Protein AF-A0A7C5EHW3-F1 (afdb_monomer)

Foldseek 3Di:
DDDDDDPDDPPPPPPDLPQQAEAEEEEEDAPDDDLPDLSNLLVLLLVVLQVVVVVVPDSYHYDYDYQHCPDVVCLLVSLLVCVVVPHAAYEYEPPDVVSVVSNLVSCLVSVHAYEYADDDLLLVLLLCLCCCCVQLNQQFEEEEDQPDPQRVVNVVSNCVNSPNSHQYYDYLDDQLVVVLVVSVVSVGQEYEYEDEPPPDLVSVLSNLVSDLHAYEYEYRHLDDLNRQHPFKHKYKDFFALLLAPLQVVSQVVCCVPSNHSRRSSQSSSVRSNLLVVLCVVPSDSVVSQVSQQPDWDQGSRGTKGWHDDPNHIYITGAIFMWMAHRSDTHTDFHDSRDPPPPVPPPPPDPDPDPDQLDDRDPDWLVLFDQDPQAAEEAEDADDVVQAGCQVLCVLLLQDPSSSPNSSNSLLRRSLNLLLQQLLLVQQVQHSSQHADAPGGFRYTYGNDDDPPDDDHNYAYEYEHEDDPPDQKDADLVVSYIYGYLPVLSVQPRSVLRDVVGDDPVCSCLSSVRDDDDPDDSVNSSSSSNSSNQSSLLSSLRSSLRVLVNLVDAQDCPDLLESSDPPNSNDRGSVRRHHDPVSVVSSCVRGNGRHDPPPPPD

Nearest PDB structures (foldseek):
  7ks0-assembly1_C  TM=5.568E-01  e=5.231E-09  Rattus norvegicus
  7x0p-assembly1_A  TM=4.016E-01  e=3.215E-06  Acetivibrio thermocellus
  3gbv-assembly1_B  TM=3.964E-01  e=8.338E-06  Bacteroides fragilis NCTC 9343
  4iil-assembly1_A  TM=3.762E-01  e=7.209E-05  Treponema pallidum subsp. pallidum str. Nichols
  6dsp-assembly2_B  TM=3.568E-01  e=2.057E-05  Clostridium saccharobutylicum DSM 13864

Sequence (601 aa):
MPLRILILGLWLTLPLLGQQQDFVIGIPVLSGKSAASRDEAFRRGAQMAAEDWNHVGGRTRVSLEVLSVDEMKRLSSAISAFKKSGGHALIAPAWDPKLLRKVTAAARRSKLPLLVEKDDSASLAATLRRILHERLRLDRTVVLDHGRRGPAKLAKPFRKLAGQACIDSFSLKGKAESIVERIRSKGADSVLALVDEKTPAEFLQEVVSLLKIPVFFVDLGGTTKTPALPRETYLFRPGTYETSSKGVAFQEAFAKKFGAGGPEAGTGYDALWLMVSGLAANSDRRALSDRMQTMRIEGVRGLLSCRAERGQLVFSPPWTLWTVRKGKATPLLPGIGGTGLTPPRFAKGARDTAEFGVPFGYDRSNAFELEKGTQWVVVGYGTPEESTIDEDLDVLGLSTRGASPLLDHLVKEELLARILAITSQKFLRNGDGTSIPGKSFRISFATHLPPKAKGGRMWRVVVAGDDPEAGGRAFPGSGLAKTFSTFLRRTIYEKDALDPKIEPDDLPYLLRSMEELAYDKLRMEQLQSLINGYAGGLALTTAHEVGHLAGLPHITSDPRGIMNVAEGGGLDHRLGRFAEESYQRLVQNLGLVPQSSKTSR

pLDDT: mean 82.71, std 16.32, range [25.73, 97.38]

Radius of gyration: 29.95 Å; Cα contacts (8 Å, |Δi|>4): 1118; chains: 1; bounding box: 72×93×86 Å

Mean predicted aligned error: 9.24 Å

Solvent-accessible surface area (backbone atoms only — not comparable to full-atom values): 32764 Å² total; per-residue (Å²): 136,86,86,81,84,80,80,78,78,81,77,77,79,70,75,78,82,65,78,71,44,76,44,33,38,35,36,64,37,71,63,90,61,57,90,86,27,65,60,48,22,19,51,52,19,25,49,50,36,34,51,56,51,45,68,74,63,57,64,46,45,58,49,79,44,78,40,67,38,87,50,81,87,47,45,53,57,50,56,44,50,43,44,73,76,59,42,59,34,35,40,40,71,53,91,45,65,71,59,37,55,52,50,55,54,32,32,51,75,62,70,37,55,36,40,30,55,48,89,50,58,67,59,48,26,53,37,48,32,47,43,39,41,71,69,63,63,36,56,27,24,32,37,36,28,71,83,40,80,67,46,50,64,40,50,53,54,27,45,65,66,35,45,74,25,42,70,49,74,44,62,76,73,78,59,51,66,63,54,50,53,54,44,56,77,67,62,46,56,27,36,41,36,47,43,48,82,84,54,61,60,67,58,51,36,50,41,54,67,75,47,67,48,32,45,33,37,36,60,74,62,89,64,66,75,62,62,72,40,91,44,53,36,33,35,38,36,65,34,41,36,87,44,19,86,53,7,51,60,48,51,54,55,44,34,75,75,74,39,87,42,70,74,40,13,51,50,21,20,37,49,43,48,53,51,50,55,28,42,78,76,33,78,53,69,74,57,22,56,60,48,35,45,72,42,73,47,81,37,36,29,19,44,33,45,35,39,83,53,100,83,30,40,35,30,43,54,7,43,18,41,24,40,32,47,85,49,45,74,46,75,66,44,62,52,57,47,66,99,71,77,60,71,81,77,67,63,95,77,74,76,88,64,89,47,93,86,44,75,76,66,96,61,48,46,80,57,27,56,73,55,89,90,30,44,36,35,33,45,43,72,32,50,84,93,55,34,41,43,63,66,52,32,40,70,33,14,57,31,47,86,50,49,26,23,56,46,37,48,49,45,51,44,54,33,49,22,43,23,46,20,54,28,28,40,61,47,44,24,39,66,61,36,48,78,37,64,65,61,5,43,25,57,25,47,20,63,67,79,62,100,77,77,72,91,69,64,65,30,42,36,28,42,15,12,77,44,100,87,41,52,52,50,54,38,59,93,76,31,38,26,38,26,21,47,36,42,52,34,74,75,68,43,53,90,65,34,43,81,76,52,49,50,71,86,52,40,57,72,79,62,69,69,62,88,88,66,98,60,66,61,67,62,54,44,51,55,51,50,48,47,52,51,52,18,32,53,52,11,47,42,42,43,31,28,50,36,39,55,55,71,45,70,81,40,74,89,37,80,54,14,49,41,13,80,90,61,46,84,81,57,54,63,88,67,46,33,66,36,73,72,55,44,55,48,42,44,72,66,55,27,57,32,67,58,79,72,79,76,83,122

Secondary structure (DSSP, 8-state):
-----------------PPPEEEEEEEEE-TTS-TTSHHHHHHHHHHHHHHHHHHTT-SEEEEEEEEE-SSTTSHHHHHHHHHHTT--EEEE-SS-HHHHHHHHHHHHHHT--EEEE---HHHHHHHHHIIIIIIS---SEEEEE-SSHHHHHHHHHHHHHHGGGEEEEEES-S-HHHHHHHHHHTT-SEEEEEE-TTS-HHHHHHHHHH--S-EEEEESSS-------SS-EEEEEE--GGGSHHHHHHHHHHHHHHS--HHHHHHHHHHHHHHHHHHHH--SHHHHHHHHHH-EEEETTEEEEEEEETTEEEEEPPEEEEEEETTEEEEEE----STT-------TT------TTSPP-S--GGG-PPPTTSEEEEEEEPPGGG--THHHHHHTT---TTSSHHHHHHHHHHHHHHHHHHHHHHTT--TTS---TTTSBSEEEESS--TT--S--EEEEEEES--TT-SEEEETTTTEEEEEHHHHIIIIIGGG--SSPP-GGGHHHHHT--TT----HHHHHHHHHHHHHHHHHHHHHHHHHHHHHTT-----S-TTBTT-SSS-TT--TTT-B--HHHHHHHHHHH-BPPP------

Structure (mmCIF, N/CA/C/O backbone):
data_AF-A0A7C5EHW3-F1
#
_entry.id   AF-A0A7C5EHW3-F1
#
loop_
_atom_site.group_PDB
_atom_site.id
_atom_site.type_symbol
_atom_site.label_atom_id
_atom_site.label_alt_id
_atom_site.label_comp_id
_atom_site.label_asym_id
_atom_site.label_entity_id
_atom_site.label_seq_id
_atom_site.pdbx_PDB_ins_code
_atom_site.Cartn_x
_atom_site.Cartn_y
_atom_site.Cartn_z
_atom_site.occupancy
_atom_site.B_iso_or_equiv
_atom_site.auth_seq_id
_atom_site.auth_comp_id
_atom_site.auth_asym_id
_atom_site.auth_atom_id
_atom_site.pdbx_PDB_model_num
ATOM 1 N N . MET A 1 1 ? 39.782 -66.111 4.855 1.00 40.38 1 MET A N 1
ATOM 2 C CA . MET A 1 1 ? 38.610 -65.661 4.070 1.00 40.38 1 MET A CA 1
ATOM 3 C C . MET A 1 1 ? 38.895 -64.255 3.563 1.00 40.38 1 MET A C 1
ATOM 5 O O . MET A 1 1 ? 39.170 -63.406 4.403 1.00 40.38 1 MET A O 1
ATOM 9 N N . PRO A 1 2 ? 38.958 -64.017 2.241 1.00 45.88 2 PRO A N 1
ATOM 10 C CA . PRO A 1 2 ? 39.502 -62.776 1.706 1.00 45.88 2 PRO A CA 1
ATOM 11 C C . PRO A 1 2 ? 38.434 -61.691 1.519 1.00 45.88 2 PRO A C 1
ATOM 13 O O . PRO A 1 2 ? 37.301 -61.950 1.113 1.00 45.88 2 PRO A O 1
ATOM 16 N N . LEU A 1 3 ? 38.863 -60.468 1.817 1.00 36.47 3 LEU A N 1
ATOM 17 C CA . LEU A 1 3 ? 38.165 -59.195 1.695 1.00 36.47 3 LEU A CA 1
ATOM 18 C C . LEU A 1 3 ? 37.971 -58.853 0.201 1.00 36.47 3 LEU A C 1
ATOM 20 O O . LEU A 1 3 ? 38.949 -58.681 -0.526 1.00 36.47 3 LEU A O 1
ATOM 24 N N . ARG A 1 4 ? 36.724 -58.766 -0.280 1.00 42.84 4 ARG A N 1
ATOM 25 C CA . ARG A 1 4 ? 36.412 -58.262 -1.630 1.00 42.84 4 ARG A CA 1
ATOM 26 C C . ARG A 1 4 ? 36.308 -56.736 -1.589 1.00 42.84 4 ARG A C 1
ATOM 28 O O . ARG A 1 4 ? 35.337 -56.196 -1.072 1.00 42.84 4 ARG A O 1
ATOM 35 N N . ILE A 1 5 ? 37.309 -56.060 -2.148 1.00 43.25 5 ILE A N 1
ATOM 36 C CA . ILE A 1 5 ? 37.289 -54.622 -2.437 1.00 43.25 5 ILE A CA 1
ATOM 37 C C . ILE A 1 5 ? 36.387 -54.409 -3.659 1.00 43.25 5 ILE A C 1
ATOM 39 O O . ILE A 1 5 ? 36.708 -54.851 -4.762 1.00 43.25 5 ILE A O 1
ATOM 43 N N . LEU A 1 6 ? 35.237 -53.765 -3.454 1.00 41.59 6 LEU A N 1
ATOM 44 C CA . LEU A 1 6 ? 34.338 -53.333 -4.520 1.00 41.59 6 LEU A CA 1
ATOM 45 C C . LEU A 1 6 ? 34.858 -51.992 -5.062 1.00 41.59 6 LEU A C 1
ATOM 47 O O . LEU A 1 6 ? 34.691 -50.951 -4.431 1.00 41.59 6 LEU A O 1
ATOM 51 N N . ILE A 1 7 ? 35.522 -52.018 -6.218 1.00 43.12 7 ILE A N 1
ATOM 52 C CA . ILE A 1 7 ? 35.875 -50.811 -6.974 1.00 43.12 7 ILE A CA 1
ATOM 53 C C . ILE A 1 7 ? 34.578 -50.287 -7.602 1.00 43.12 7 ILE A C 1
ATOM 55 O O . ILE A 1 7 ? 34.141 -50.770 -8.646 1.00 43.12 7 ILE A O 1
ATOM 59 N N . LEU A 1 8 ? 33.925 -49.328 -6.940 1.00 41.06 8 LEU A N 1
ATOM 60 C CA . LEU A 1 8 ? 32.862 -48.534 -7.554 1.00 41.06 8 LEU A CA 1
ATOM 61 C C . LEU A 1 8 ? 33.504 -47.631 -8.612 1.00 41.06 8 LEU A C 1
ATOM 63 O O . LEU A 1 8 ? 34.237 -46.696 -8.293 1.00 41.06 8 LEU A O 1
ATOM 67 N N . GLY A 1 9 ? 33.240 -47.950 -9.878 1.00 40.34 9 GLY A N 1
ATOM 68 C CA . GLY A 1 9 ? 33.631 -47.141 -11.022 1.00 40.34 9 GLY A CA 1
ATOM 69 C C . GLY A 1 9 ? 33.023 -45.746 -10.926 1.00 40.34 9 GLY A C 1
ATOM 70 O O . GLY A 1 9 ? 31.814 -45.568 -11.070 1.00 40.34 9 GLY A O 1
ATOM 71 N N . LEU A 1 10 ? 33.889 -44.763 -10.702 1.00 39.38 10 LEU A N 1
ATOM 72 C CA . LEU A 1 10 ? 33.601 -43.345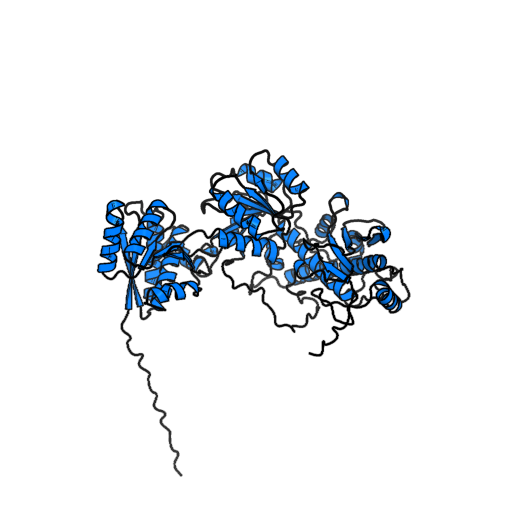 -10.833 1.00 39.38 10 LEU A CA 1
ATOM 73 C C . LEU A 1 10 ? 33.312 -43.059 -12.319 1.00 39.38 10 LEU A C 1
ATOM 75 O O . LEU A 1 10 ? 34.218 -42.780 -13.103 1.00 39.38 10 LEU A O 1
ATOM 79 N N . TRP A 1 11 ? 32.051 -43.180 -12.735 1.00 42.41 11 TRP A N 1
ATOM 80 C CA . TRP A 1 11 ? 31.590 -42.640 -14.012 1.00 42.41 11 TRP A CA 1
ATOM 81 C C . TRP A 1 11 ? 31.635 -41.114 -13.917 1.00 42.41 11 TRP A C 1
ATOM 83 O O . TRP A 1 11 ? 30.691 -40.465 -13.474 1.00 42.41 11 TRP A O 1
ATOM 93 N N . LEU A 1 12 ? 32.769 -40.543 -14.322 1.00 41.84 12 LEU A N 1
ATOM 94 C CA . LEU A 1 12 ? 32.877 -39.154 -14.745 1.00 41.84 12 LEU A CA 1
ATOM 95 C C . LEU A 1 12 ? 31.866 -38.935 -15.876 1.00 41.84 12 LEU A C 1
ATOM 97 O O . LEU A 1 12 ? 32.121 -39.263 -17.034 1.00 41.84 12 LEU A O 1
ATOM 101 N N . THR A 1 13 ? 30.700 -38.385 -15.546 1.00 43.59 13 THR A N 1
ATOM 102 C CA . THR A 1 13 ? 29.798 -37.794 -16.531 1.00 43.59 13 THR A CA 1
ATOM 103 C C . THR A 1 13 ? 30.497 -36.571 -17.116 1.00 43.59 13 THR A C 1
ATOM 105 O O . THR A 1 13 ? 30.343 -35.457 -16.616 1.00 43.59 13 THR A O 1
ATOM 108 N N . LEU A 1 14 ? 31.307 -36.780 -18.156 1.00 44.97 14 LEU A N 1
ATOM 109 C CA . LEU A 1 14 ? 31.733 -35.716 -19.056 1.00 44.97 14 LEU A CA 1
ATOM 110 C C . LEU A 1 14 ? 30.459 -34.995 -19.516 1.00 44.97 14 LEU A C 1
ATOM 112 O O . LEU A 1 14 ? 29.592 -35.643 -20.113 1.00 44.97 14 LEU A O 1
ATOM 116 N N . PRO A 1 15 ? 30.281 -33.693 -19.227 1.00 51.31 15 PRO A N 1
ATOM 117 C CA . PRO A 1 15 ? 29.163 -32.965 -19.790 1.00 51.31 15 PRO A CA 1
ATOM 118 C C . PRO A 1 15 ? 29.335 -33.016 -21.306 1.00 51.31 15 PRO A C 1
ATOM 120 O O . PRO A 1 15 ? 30.292 -32.460 -21.842 1.00 51.31 15 PRO A O 1
ATOM 123 N N . LEU A 1 16 ? 28.424 -33.715 -21.990 1.00 50.59 16 LEU A N 1
ATOM 124 C CA . LEU A 1 16 ? 28.245 -33.615 -23.436 1.00 50.59 16 LEU A CA 1
ATOM 125 C C . LEU A 1 16 ? 28.343 -32.131 -23.803 1.00 50.59 16 LEU A C 1
ATOM 127 O O . LEU A 1 16 ? 27.526 -31.326 -23.340 1.00 50.59 16 LEU A O 1
ATOM 131 N N . LEU A 1 17 ? 29.384 -31.788 -24.567 1.00 55.88 17 LEU A N 1
ATOM 132 C CA . LEU A 1 17 ? 29.628 -30.477 -25.162 1.00 55.88 17 LEU A CA 1
ATOM 133 C C . LEU A 1 17 ? 28.443 -30.157 -26.078 1.00 55.88 17 LEU A C 1
ATOM 135 O O . LEU A 1 17 ? 28.466 -30.421 -27.277 1.00 55.88 17 LEU A O 1
ATOM 139 N N . GLY A 1 18 ? 27.351 -29.675 -25.487 1.00 60.78 18 GLY A N 1
ATOM 140 C CA . GLY A 1 18 ? 26.189 -29.211 -26.227 1.00 60.78 18 GLY A CA 1
ATOM 141 C C . GLY A 1 18 ? 26.624 -28.078 -27.148 1.00 60.78 18 GLY A C 1
ATOM 142 O O . GLY A 1 18 ? 27.393 -27.215 -26.725 1.00 60.78 18 GLY A O 1
ATOM 143 N N . GLN A 1 19 ? 26.152 -28.100 -28.398 1.00 73.00 19 GLN A N 1
ATOM 144 C CA . GLN A 1 19 ? 26.387 -27.018 -29.352 1.00 73.00 19 GLN A CA 1
ATOM 145 C C . GLN A 1 19 ? 26.071 -25.675 -28.693 1.00 73.00 19 GLN A C 1
ATOM 147 O O . GLN A 1 19 ? 24.970 -25.470 -28.175 1.00 73.00 19 GLN A O 1
ATOM 152 N N . GLN A 1 20 ? 27.059 -24.786 -28.705 1.00 79.75 20 GLN A N 1
ATOM 153 C CA . GLN A 1 20 ? 26.898 -23.421 -28.241 1.00 79.75 20 GLN A CA 1
ATOM 154 C C . GLN A 1 20 ? 25.863 -22.728 -29.138 1.00 79.75 20 GLN A C 1
ATOM 156 O O . GLN A 1 20 ? 26.007 -22.727 -30.360 1.00 79.75 20 GLN A O 1
ATOM 161 N N . GLN A 1 21 ? 24.793 -22.197 -28.547 1.00 84.25 21 GLN A N 1
ATOM 162 C CA . GLN A 1 21 ? 23.769 -21.453 -29.281 1.00 84.25 21 GLN A CA 1
ATOM 163 C C . GLN A 1 21 ? 24.084 -19.959 -29.228 1.00 84.25 21 GLN A C 1
ATOM 165 O O . GLN A 1 21 ? 24.133 -19.371 -28.151 1.00 84.25 21 GLN A O 1
ATOM 170 N N . ASP A 1 22 ? 24.264 -19.329 -30.383 1.00 92.56 22 ASP A N 1
ATOM 171 C CA . ASP A 1 22 ? 24.565 -17.900 -30.455 1.00 92.56 22 ASP A CA 1
ATOM 172 C C . ASP A 1 22 ? 23.295 -17.117 -30.822 1.00 92.56 22 ASP A C 1
ATOM 174 O O . ASP A 1 22 ? 22.709 -17.309 -31.888 1.00 92.56 22 ASP A O 1
ATOM 178 N N . PHE A 1 23 ? 22.860 -16.221 -29.935 1.00 93.94 23 PHE A N 1
ATOM 179 C CA . PHE A 1 23 ? 21.716 -15.339 -30.148 1.00 93.94 23 PHE A CA 1
ATOM 180 C C . PHE A 1 23 ? 22.167 -13.949 -30.594 1.00 93.94 23 PHE A C 1
ATOM 182 O O . PHE A 1 23 ? 22.956 -13.291 -29.919 1.00 93.94 23 PHE A O 1
ATOM 189 N N . VAL A 1 24 ? 21.588 -13.467 -31.694 1.00 96.19 24 VAL A N 1
ATOM 190 C CA . VAL A 1 24 ? 21.787 -12.099 -32.195 1.00 96.19 24 VAL A CA 1
ATOM 191 C C . VAL A 1 24 ? 20.533 -11.275 -31.911 1.00 96.19 24 VAL A C 1
ATOM 193 O O . VAL A 1 24 ? 19.452 -11.592 -32.422 1.00 96.19 24 VAL A O 1
ATOM 196 N N . ILE A 1 25 ? 20.660 -10.226 -31.095 1.00 96.81 25 ILE A N 1
ATOM 197 C CA . ILE A 1 25 ? 19.546 -9.362 -30.679 1.00 96.81 25 ILE A CA 1
ATOM 198 C C . ILE A 1 25 ? 19.678 -7.981 -31.320 1.00 96.81 25 ILE A C 1
ATOM 200 O O . ILE A 1 25 ? 20.694 -7.303 -31.174 1.00 96.81 25 ILE A O 1
ATOM 204 N N . GLY A 1 26 ? 18.630 -7.553 -32.021 1.00 95.88 26 GLY A N 1
ATOM 205 C CA . GLY A 1 26 ? 18.601 -6.274 -32.721 1.00 95.88 26 GLY A CA 1
ATOM 206 C C . GLY A 1 26 ? 18.054 -5.149 -31.844 1.00 95.88 26 GLY A C 1
ATOM 207 O O . GLY A 1 26 ? 17.039 -5.319 -31.163 1.00 95.88 26 GLY A O 1
ATOM 208 N N . ILE A 1 27 ? 18.693 -3.982 -31.904 1.00 94.94 27 ILE A N 1
ATOM 209 C CA . ILE A 1 27 ? 18.303 -2.777 -31.164 1.00 94.94 27 ILE A CA 1
ATOM 210 C C . ILE A 1 27 ? 18.015 -1.650 -32.168 1.00 94.94 27 ILE A C 1
ATOM 212 O O . ILE A 1 27 ? 18.956 -1.039 -32.680 1.00 94.94 27 ILE A O 1
ATOM 216 N N . PRO A 1 28 ? 16.740 -1.356 -32.487 1.00 90.88 28 PRO A N 1
ATOM 217 C CA . PRO A 1 28 ? 16.386 -0.246 -33.353 1.00 90.88 28 PRO A CA 1
ATOM 218 C C . PRO A 1 28 ? 16.416 1.062 -32.561 1.00 90.88 28 PRO A C 1
ATOM 220 O O . PRO A 1 28 ? 15.545 1.319 -31.730 1.00 90.88 28 PRO A O 1
ATOM 223 N N . VAL A 1 29 ? 17.413 1.895 -32.846 1.00 84.50 29 VAL A N 1
ATOM 224 C CA . VAL A 1 29 ? 17.619 3.210 -32.222 1.00 84.50 29 VAL A CA 1
ATOM 225 C C . VAL A 1 29 ? 17.895 4.264 -33.285 1.00 84.50 29 VAL A C 1
ATOM 227 O O . VAL A 1 29 ? 18.383 3.963 -34.375 1.00 84.50 29 VAL A O 1
ATOM 230 N N . LEU A 1 30 ? 17.576 5.521 -32.979 1.00 78.88 30 LEU A N 1
ATOM 231 C CA . LEU A 1 30 ? 17.945 6.641 -33.838 1.00 78.88 30 LEU A CA 1
ATOM 232 C C . LEU A 1 30 ? 19.441 6.911 -33.627 1.00 78.88 30 LEU A C 1
ATOM 234 O O . LEU A 1 30 ? 19.833 7.517 -32.631 1.00 78.88 30 LEU A O 1
ATOM 238 N N . SER A 1 31 ? 20.284 6.419 -34.532 1.00 63.06 31 SER A N 1
ATOM 239 C CA . SER A 1 31 ? 21.711 6.748 -34.554 1.00 63.06 31 SER A CA 1
ATOM 240 C C . SER A 1 31 ? 21.922 8.261 -34.658 1.00 63.06 31 SER A C 1
ATOM 242 O O . SER A 1 31 ? 21.105 8.989 -35.216 1.00 63.06 31 SER A O 1
ATOM 244 N N . GLY A 1 32 ? 23.021 8.753 -34.080 1.00 57.78 32 GLY A N 1
ATOM 245 C CA . GLY A 1 32 ? 23.464 10.140 -34.263 1.00 57.78 32 GLY A CA 1
ATOM 246 C C . GLY A 1 32 ? 23.022 11.147 -33.198 1.00 57.78 32 GLY A C 1
ATOM 247 O O . GLY A 1 32 ? 23.317 12.332 -33.330 1.00 57.78 32 GLY A O 1
ATOM 248 N N . LYS A 1 33 ? 22.368 10.724 -32.113 1.00 60.84 33 LYS A N 1
ATOM 249 C CA . LYS A 1 33 ? 22.192 11.590 -30.937 1.00 60.84 33 LYS A CA 1
ATOM 250 C C . LYS A 1 33 ? 23.400 11.421 -30.018 1.00 60.84 33 LYS A C 1
ATOM 252 O O . LYS A 1 33 ? 23.879 10.307 -29.857 1.00 60.84 33 LYS A O 1
ATOM 257 N N . SER A 1 34 ? 23.889 12.534 -29.465 1.00 75.25 34 SER A N 1
ATOM 258 C CA . SER A 1 34 ? 25.011 12.652 -28.511 1.00 75.25 34 SER A CA 1
ATOM 259 C C . SER A 1 34 ? 25.243 11.414 -27.623 1.00 75.25 34 SER A C 1
ATOM 261 O O . SER A 1 34 ? 24.294 10.726 -27.250 1.00 75.25 34 SER A O 1
ATOM 263 N N . ALA A 1 35 ? 26.487 11.186 -27.183 1.00 74.44 35 ALA A N 1
ATOM 264 C CA . ALA A 1 35 ? 26.832 10.141 -26.209 1.00 74.44 35 ALA A CA 1
ATOM 265 C C . ALA A 1 35 ? 25.982 10.181 -24.917 1.00 74.44 35 ALA A C 1
ATOM 267 O O . ALA A 1 35 ? 25.883 9.176 -24.222 1.00 74.44 35 ALA A O 1
ATOM 268 N N . ALA A 1 36 ? 25.351 11.323 -24.622 1.00 78.75 36 ALA A N 1
ATOM 269 C CA . ALA A 1 36 ? 24.414 11.521 -23.516 1.00 78.75 36 ALA A CA 1
ATOM 270 C C . ALA A 1 36 ? 22.933 11.245 -23.874 1.00 78.75 36 ALA A C 1
ATOM 272 O O . ALA A 1 36 ? 22.032 11.611 -23.122 1.00 78.75 36 ALA A O 1
ATOM 273 N N . SER A 1 37 ? 22.638 10.674 -25.045 1.00 88.31 37 SER A N 1
ATOM 274 C CA . SER A 1 37 ? 21.263 10.429 -25.484 1.00 88.31 37 SER A CA 1
ATOM 275 C C . SER A 1 37 ? 20.641 9.204 -24.809 1.00 88.31 37 SER A C 1
ATOM 277 O O . SER A 1 37 ? 21.313 8.222 -24.502 1.00 88.31 37 SER A O 1
ATOM 279 N N . ARG A 1 38 ? 19.315 9.244 -24.635 1.00 89.81 38 ARG A N 1
ATOM 280 C CA . ARG A 1 38 ? 18.502 8.144 -24.082 1.00 89.81 38 ARG A CA 1
ATOM 281 C C . ARG A 1 38 ? 18.684 6.828 -24.849 1.00 89.81 38 ARG A C 1
ATOM 283 O O . ARG A 1 38 ? 18.780 5.765 -24.246 1.00 89.81 38 ARG A O 1
ATOM 290 N N . ASP A 1 39 ? 18.768 6.918 -26.177 1.00 90.12 39 ASP A N 1
ATOM 291 C CA . ASP A 1 39 ? 18.971 5.772 -27.071 1.00 90.12 39 ASP A CA 1
ATOM 292 C C . ASP A 1 39 ? 20.348 5.122 -26.855 1.00 90.12 39 ASP A C 1
ATOM 294 O O . ASP A 1 39 ? 20.464 3.896 -26.819 1.00 90.12 39 ASP A O 1
ATOM 298 N N . GLU A 1 40 ? 21.384 5.935 -26.645 1.00 91.88 40 GLU A N 1
ATOM 299 C CA . GLU A 1 40 ? 22.735 5.448 -26.365 1.00 91.88 40 GLU A CA 1
ATOM 300 C C . GLU A 1 40 ? 22.840 4.824 -24.965 1.00 91.88 40 GLU A C 1
ATOM 302 O O . GLU A 1 40 ? 23.446 3.762 -24.813 1.00 91.88 40 GLU A O 1
ATOM 307 N N . ALA A 1 41 ? 22.194 5.416 -23.955 1.00 93.12 41 ALA A N 1
ATOM 308 C CA . ALA A 1 41 ? 22.106 4.836 -22.615 1.00 93.12 41 ALA A CA 1
ATOM 309 C C . ALA A 1 41 ? 21.427 3.455 -22.632 1.00 93.12 41 ALA A C 1
ATOM 311 O O . ALA A 1 41 ? 21.973 2.495 -22.088 1.00 93.12 41 ALA A O 1
ATOM 312 N N . PHE A 1 42 ? 20.296 3.323 -23.335 1.00 94.38 42 PHE A N 1
ATOM 313 C CA . PHE A 1 42 ? 19.613 2.042 -23.549 1.00 94.38 42 PHE A CA 1
ATOM 314 C C . PHE A 1 42 ? 20.523 1.001 -24.195 1.00 94.38 42 PHE A C 1
ATOM 316 O O . PHE A 1 42 ? 20.647 -0.122 -23.707 1.00 94.38 42 PHE A O 1
ATOM 323 N N . ARG A 1 43 ? 21.185 1.378 -25.296 1.00 95.12 43 ARG A N 1
ATOM 324 C CA . ARG A 1 43 ? 22.084 0.492 -26.038 1.00 95.12 43 ARG A CA 1
ATOM 325 C C . ARG A 1 43 ? 23.226 -0.007 -25.155 1.00 95.12 43 ARG A C 1
ATOM 327 O O . ARG A 1 43 ? 23.524 -1.197 -25.168 1.00 95.12 43 ARG A O 1
ATOM 334 N N . ARG A 1 44 ? 23.850 0.883 -24.379 1.00 95.94 44 ARG A N 1
ATOM 335 C CA . ARG A 1 44 ? 24.931 0.533 -23.444 1.00 95.94 44 ARG A CA 1
ATOM 336 C C . ARG A 1 44 ? 24.441 -0.351 -22.301 1.00 95.94 44 ARG A C 1
ATOM 338 O O . ARG A 1 44 ? 25.153 -1.262 -21.897 1.00 95.94 44 ARG A O 1
ATOM 345 N N . GLY A 1 45 ? 23.223 -0.120 -21.815 1.00 96.75 45 GLY A N 1
ATOM 346 C CA . GLY A 1 45 ? 22.591 -0.970 -20.808 1.00 96.75 45 GLY A CA 1
ATOM 347 C C . GLY A 1 45 ? 22.401 -2.400 -21.306 1.00 96.75 45 GLY A C 1
ATOM 348 O O . GLY A 1 45 ? 22.802 -3.353 -20.643 1.00 96.75 45 GLY A O 1
ATOM 349 N N . ALA A 1 46 ? 21.881 -2.545 -22.529 1.00 97.25 46 ALA A N 1
ATOM 350 C CA . ALA A 1 46 ? 21.796 -3.839 -23.197 1.00 97.25 46 ALA A CA 1
ATOM 351 C C . ALA A 1 46 ? 23.191 -4.451 -23.418 1.00 97.25 46 ALA A C 1
ATOM 353 O O . ALA A 1 46 ? 23.390 -5.631 -23.158 1.00 97.25 46 ALA A O 1
ATOM 354 N N . GLN A 1 47 ? 24.181 -3.661 -23.844 1.00 97.06 47 GLN A N 1
ATOM 355 C CA . GLN A 1 47 ? 25.556 -4.142 -24.016 1.00 97.06 47 GLN A CA 1
ATOM 356 C C . GLN A 1 47 ? 26.118 -4.750 -22.728 1.00 97.06 47 GLN A C 1
ATOM 358 O O . GLN A 1 47 ? 26.679 -5.840 -22.774 1.00 97.06 47 GLN A O 1
ATOM 363 N N . MET A 1 48 ? 25.915 -4.090 -21.591 1.00 97.00 48 MET A N 1
ATOM 364 C CA . MET A 1 48 ? 26.356 -4.601 -20.297 1.00 97.00 48 MET A CA 1
ATOM 365 C C . MET A 1 48 ? 25.645 -5.909 -19.916 1.00 97.00 48 MET A C 1
ATOM 367 O O . MET A 1 48 ? 26.303 -6.853 -19.500 1.00 97.00 48 MET A O 1
ATOM 371 N N . ALA A 1 49 ? 24.332 -6.026 -20.156 1.00 96.62 49 ALA A N 1
ATOM 372 C CA . ALA A 1 49 ? 23.614 -7.290 -19.949 1.00 96.62 49 ALA A CA 1
ATOM 373 C C . ALA A 1 49 ? 24.145 -8.433 -20.834 1.00 96.62 49 ALA A C 1
ATOM 375 O O . ALA A 1 49 ? 24.191 -9.579 -20.390 1.00 96.62 49 ALA A O 1
ATOM 376 N N . ALA A 1 50 ? 24.554 -8.145 -22.077 1.00 96.56 50 ALA A N 1
ATOM 377 C CA . ALA A 1 50 ? 25.138 -9.148 -22.971 1.00 96.56 50 ALA A CA 1
ATOM 378 C C . ALA A 1 50 ? 26.502 -9.627 -22.454 1.00 96.56 50 ALA A C 1
ATOM 380 O O . ALA A 1 50 ? 26.796 -10.820 -22.485 1.00 96.56 50 ALA A O 1
ATOM 381 N N . GLU A 1 51 ? 27.331 -8.696 -21.982 1.00 95.56 51 GLU A N 1
ATOM 382 C CA . GLU A 1 51 ? 28.640 -8.986 -21.396 1.00 95.56 51 GLU A CA 1
ATOM 383 C C . GLU A 1 51 ? 28.506 -9.820 -20.118 1.00 95.56 51 GLU A C 1
ATOM 385 O O . GLU A 1 51 ? 29.159 -10.857 -20.019 1.00 95.56 51 GLU A O 1
ATOM 390 N N . ASP A 1 52 ? 27.613 -9.434 -19.201 1.00 94.81 52 ASP A N 1
ATOM 391 C CA . ASP A 1 52 ? 27.328 -10.182 -17.970 1.00 94.81 52 ASP A CA 1
ATOM 392 C C . ASP A 1 52 ? 26.845 -11.603 -18.288 1.00 94.81 52 ASP A C 1
ATOM 394 O O . ASP A 1 52 ? 27.348 -12.580 -17.732 1.00 94.81 52 ASP A O 1
ATOM 398 N N . TRP A 1 53 ? 25.910 -11.739 -19.235 1.00 93.62 53 TRP A N 1
ATOM 399 C CA . TRP A 1 53 ? 25.397 -13.041 -19.664 1.00 93.62 53 TRP A CA 1
ATOM 400 C C . TRP A 1 53 ? 26.506 -13.938 -20.227 1.00 93.62 53 TRP A C 1
ATOM 402 O O . TRP A 1 53 ? 26.618 -15.111 -19.863 1.00 93.62 53 TRP A O 1
ATOM 412 N N . ASN A 1 54 ? 27.351 -13.381 -21.098 1.00 94.38 54 ASN A N 1
ATOM 413 C CA . ASN A 1 54 ? 28.465 -14.102 -21.706 1.00 94.38 54 ASN A CA 1
ATOM 414 C C . ASN A 1 54 ? 29.557 -14.453 -20.680 1.00 94.38 54 ASN A C 1
ATOM 416 O O . ASN A 1 54 ? 30.203 -15.491 -20.818 1.00 94.38 54 ASN A O 1
ATOM 420 N N . HIS A 1 55 ? 29.756 -13.623 -19.651 1.00 92.69 55 HIS A N 1
ATOM 421 C CA . HIS A 1 55 ? 30.742 -13.856 -18.595 1.00 92.69 55 HIS A CA 1
ATOM 422 C C . HIS A 1 55 ? 30.365 -15.026 -17.679 1.00 92.69 55 HIS A C 1
ATOM 424 O O . HIS A 1 55 ? 31.236 -15.805 -17.302 1.00 92.69 55 HIS A O 1
ATOM 430 N N . VAL A 1 56 ? 29.072 -15.209 -17.382 1.00 86.69 56 VAL A N 1
ATOM 431 C CA . VAL A 1 56 ? 28.575 -16.335 -16.563 1.00 86.69 56 VAL A CA 1
ATOM 432 C C . VAL A 1 56 ? 28.814 -17.704 -17.240 1.00 86.69 56 VAL A C 1
ATOM 434 O O . VAL A 1 56 ? 28.686 -18.745 -16.600 1.00 86.69 56 VAL A O 1
ATOM 437 N N . GLY A 1 57 ? 29.240 -17.737 -18.511 1.00 62.41 57 GLY A N 1
ATOM 438 C CA . GLY A 1 57 ? 29.814 -18.937 -19.135 1.00 62.41 57 GLY A CA 1
ATOM 439 C C . GLY A 1 57 ? 28.791 -20.000 -19.545 1.00 62.41 57 GLY A C 1
ATOM 440 O O . GLY A 1 57 ? 29.116 -21.185 -19.616 1.00 62.41 57 GLY A O 1
ATOM 441 N N . GLY A 1 58 ? 27.544 -19.598 -19.811 1.00 65.06 58 GLY A N 1
ATOM 442 C CA . GLY A 1 58 ? 26.484 -20.505 -20.254 1.00 65.06 58 GLY A CA 1
ATOM 443 C C . GLY A 1 58 ? 26.698 -21.081 -21.663 1.00 65.06 58 GLY A C 1
ATOM 444 O O . GLY A 1 58 ? 27.511 -20.604 -22.450 1.00 65.06 58 GLY A O 1
ATOM 445 N N . ARG A 1 59 ? 25.881 -22.080 -22.033 1.00 77.81 59 ARG A N 1
ATOM 446 C CA . ARG A 1 59 ? 25.839 -22.696 -23.384 1.00 77.81 59 ARG A CA 1
ATOM 447 C C . ARG A 1 59 ? 25.349 -21.752 -24.494 1.00 77.81 59 ARG A C 1
ATOM 449 O O . ARG A 1 59 ? 25.198 -22.175 -25.637 1.00 77.81 59 ARG A O 1
ATOM 456 N N . THR A 1 60 ? 25.057 -20.502 -24.156 1.00 85.69 60 THR A N 1
ATOM 457 C CA . THR A 1 60 ? 24.454 -19.513 -25.048 1.00 85.69 60 THR A CA 1
ATOM 458 C C . THR A 1 60 ? 25.288 -18.243 -25.055 1.00 85.69 60 THR A C 1
ATOM 460 O O . THR A 1 60 ? 25.454 -17.657 -23.983 1.00 85.69 60 THR A O 1
ATOM 463 N N . ARG A 1 61 ? 25.761 -17.792 -26.222 1.00 92.25 61 ARG A N 1
ATOM 464 C CA . ARG A 1 61 ? 26.356 -16.453 -26.362 1.00 92.25 61 ARG A CA 1
ATOM 465 C C . ARG A 1 61 ? 25.348 -15.468 -26.918 1.00 92.25 61 ARG A C 1
ATOM 467 O O . ARG A 1 61 ? 24.467 -15.831 -27.689 1.00 92.25 61 ARG A O 1
ATOM 474 N N . VAL A 1 62 ? 25.505 -14.208 -26.544 1.00 93.81 62 VAL A N 1
ATOM 475 C CA . VAL A 1 62 ? 24.664 -13.106 -27.008 1.00 93.81 62 VAL A CA 1
ATOM 476 C C . VAL A 1 62 ? 25.527 -12.067 -27.705 1.00 93.81 62 VAL A C 1
ATOM 478 O O . VAL A 1 62 ? 26.533 -11.618 -27.152 1.00 93.81 62 VAL A O 1
ATOM 481 N N . SER A 1 63 ? 25.109 -11.651 -28.896 1.00 95.19 63 SER A N 1
ATOM 482 C CA . SER A 1 63 ? 25.641 -10.488 -29.601 1.00 95.19 63 SER A CA 1
ATOM 483 C C . SER A 1 63 ? 24.527 -9.486 -29.902 1.00 95.19 63 SER A C 1
ATOM 485 O O . SER A 1 63 ? 23.347 -9.835 -30.012 1.00 95.19 63 SER A O 1
ATOM 487 N N . LEU A 1 64 ? 24.903 -8.211 -29.991 1.00 94.50 64 LEU A N 1
ATOM 488 C CA . LEU A 1 64 ? 23.978 -7.112 -30.246 1.00 94.50 64 LEU A CA 1
ATOM 489 C C . LEU A 1 64 ? 24.232 -6.515 -31.622 1.00 94.50 64 LEU A C 1
ATOM 491 O O . LEU A 1 64 ? 25.374 -6.212 -31.964 1.00 94.50 64 LEU A O 1
ATOM 495 N N . GLU A 1 65 ? 23.158 -6.273 -32.367 1.00 93.56 65 GLU A N 1
ATOM 496 C CA . GLU A 1 65 ? 23.202 -5.556 -33.638 1.00 93.56 65 GLU A CA 1
ATOM 497 C C . GLU A 1 65 ? 22.398 -4.259 -33.530 1.00 93.56 65 GLU A C 1
ATOM 499 O O . GLU A 1 65 ? 21.194 -4.255 -33.260 1.00 93.56 65 GLU A O 1
ATOM 504 N N . VAL A 1 66 ? 23.072 -3.128 -33.727 1.00 89.75 66 VAL A N 1
ATOM 505 C CA . VAL A 1 66 ? 22.423 -1.815 -33.722 1.00 89.75 66 VAL A CA 1
ATOM 506 C C . VAL A 1 66 ? 21.789 -1.586 -35.084 1.00 89.75 66 VAL A C 1
ATOM 508 O O . VAL A 1 66 ? 22.479 -1.489 -36.095 1.00 89.75 66 VAL A O 1
ATOM 511 N N . LEU A 1 67 ? 20.468 -1.449 -35.109 1.00 87.62 67 LEU A N 1
ATOM 512 C CA . LEU A 1 67 ? 19.728 -1.165 -36.329 1.00 87.62 67 LEU A CA 1
ATOM 513 C C . LEU A 1 67 ? 19.531 0.349 -36.424 1.00 87.62 67 LEU A C 1
ATOM 515 O O . LEU A 1 67 ? 18.548 0.879 -35.903 1.00 87.62 67 LEU A O 1
ATOM 519 N N . SER A 1 68 ? 20.480 1.036 -37.068 1.00 80.31 68 SER A N 1
ATOM 520 C CA . SER A 1 68 ? 20.351 2.465 -37.390 1.00 80.31 68 SER A CA 1
ATOM 521 C C . SER A 1 68 ? 19.080 2.707 -38.215 1.00 80.31 68 SER A C 1
ATOM 523 O O . SER A 1 68 ? 18.775 1.985 -39.171 1.00 80.31 68 SER A O 1
ATOM 525 N N . VAL A 1 69 ? 18.322 3.736 -37.832 1.00 69.00 69 VAL A N 1
ATOM 526 C CA . VAL A 1 69 ? 17.048 4.108 -38.465 1.00 69.00 69 VAL A CA 1
ATOM 527 C C . VAL A 1 69 ? 17.136 5.488 -39.127 1.00 69.00 69 VAL A C 1
ATOM 529 O O . VAL A 1 69 ? 16.123 6.182 -39.202 1.00 69.00 69 VAL A O 1
ATOM 532 N N . ASP A 1 70 ? 18.323 5.880 -39.612 1.00 68.75 70 ASP A N 1
ATOM 533 C CA . ASP A 1 70 ? 18.645 7.254 -40.055 1.00 68.75 70 ASP A CA 1
ATOM 534 C C . ASP A 1 70 ? 17.628 7.884 -41.025 1.00 68.75 70 ASP A C 1
ATOM 536 O O . ASP A 1 70 ? 17.465 9.098 -41.025 1.00 68.75 70 ASP A O 1
ATOM 540 N N . GLU A 1 71 ? 16.803 7.100 -41.727 1.00 57.84 71 GLU A N 1
ATOM 541 C CA . GLU A 1 71 ? 15.488 7.575 -42.163 1.00 57.84 71 GLU A CA 1
ATOM 542 C C . GLU A 1 71 ? 14.418 6.485 -42.021 1.00 57.84 71 GLU A C 1
ATOM 544 O O . GLU A 1 71 ? 14.567 5.352 -42.494 1.00 57.84 71 GLU A O 1
ATOM 549 N N . MET A 1 72 ? 13.256 6.840 -41.455 1.00 59.34 72 MET A N 1
ATOM 550 C CA . MET A 1 72 ? 12.146 5.907 -41.192 1.00 59.34 72 MET A CA 1
ATOM 551 C C . MET A 1 72 ? 11.647 5.113 -42.421 1.00 59.34 72 MET A C 1
ATOM 553 O O . MET A 1 72 ? 10.870 4.170 -42.254 1.00 59.34 72 MET A O 1
ATOM 557 N N . LYS A 1 73 ? 12.038 5.494 -43.646 1.00 69.94 73 LYS A N 1
ATOM 558 C CA . LYS A 1 73 ? 11.678 4.819 -44.902 1.00 69.94 73 LYS A CA 1
ATOM 559 C C . LYS A 1 73 ? 12.318 3.430 -45.036 1.00 69.94 73 LYS A C 1
ATOM 561 O O . LYS A 1 73 ? 11.728 2.567 -45.678 1.00 69.94 73 LYS A O 1
ATOM 566 N N . ARG A 1 74 ? 13.477 3.183 -44.409 1.00 83.31 74 ARG A N 1
ATOM 567 C CA . ARG A 1 74 ? 14.239 1.925 -44.570 1.00 83.31 74 ARG A CA 1
ATOM 568 C C . ARG A 1 74 ? 14.075 0.922 -43.426 1.00 83.31 74 ARG A C 1
ATOM 570 O O . ARG A 1 74 ? 14.527 -0.211 -43.557 1.00 83.31 74 ARG A O 1
ATOM 577 N N . LEU A 1 75 ? 13.369 1.275 -42.348 1.00 87.25 75 LEU A N 1
ATOM 578 C CA . LEU A 1 75 ? 13.263 0.439 -41.141 1.00 87.25 75 LEU A CA 1
ATOM 579 C C . LEU A 1 75 ? 12.733 -0.980 -41.412 1.00 87.25 75 LEU A C 1
ATOM 581 O O . LEU A 1 75 ? 13.238 -1.953 -40.860 1.00 87.25 75 LEU A O 1
ATOM 585 N N . SER A 1 76 ? 11.714 -1.115 -42.269 1.00 87.31 76 SER A N 1
ATOM 586 C CA . SER A 1 76 ? 11.167 -2.439 -42.611 1.00 87.31 76 SER A CA 1
ATOM 587 C C . SER A 1 76 ? 12.184 -3.307 -43.355 1.00 87.31 76 SER A C 1
ATOM 589 O O . SER A 1 76 ? 12.268 -4.507 -43.091 1.00 87.31 76 SER A O 1
ATOM 591 N N . SER A 1 77 ? 12.974 -2.705 -44.248 1.00 88.38 77 SER A N 1
ATOM 592 C CA . SER A 1 77 ? 14.044 -3.392 -44.974 1.00 88.38 77 SER A CA 1
ATOM 593 C C . SER A 1 77 ? 15.191 -3.771 -44.041 1.00 88.38 77 SER A C 1
ATOM 595 O O . SER A 1 77 ? 15.649 -4.904 -44.112 1.00 88.38 77 SER A O 1
ATOM 597 N N . ALA A 1 78 ? 15.583 -2.886 -43.118 1.00 89.94 78 ALA A N 1
ATOM 598 C CA . ALA A 1 78 ? 16.621 -3.152 -42.121 1.00 89.94 78 ALA A CA 1
ATOM 599 C C . ALA A 1 78 ? 16.251 -4.332 -41.208 1.00 89.94 78 ALA A C 1
ATOM 601 O O . ALA A 1 78 ? 17.009 -5.286 -41.102 1.00 89.94 78 ALA A O 1
ATOM 602 N N . ILE A 1 79 ? 15.040 -4.344 -40.638 1.00 91.75 79 ILE A N 1
ATOM 603 C CA . ILE A 1 79 ? 14.567 -5.460 -39.796 1.00 91.75 79 ILE A CA 1
ATOM 604 C C . ILE A 1 79 ? 14.432 -6.764 -40.602 1.00 91.75 79 ILE A C 1
ATOM 606 O O . ILE A 1 79 ? 14.654 -7.858 -40.083 1.00 91.75 79 ILE A O 1
ATOM 610 N N . SER A 1 80 ? 14.060 -6.674 -41.880 1.00 91.00 80 SER A N 1
ATOM 611 C CA . SER A 1 80 ? 14.008 -7.848 -42.760 1.00 91.00 80 SER A CA 1
ATOM 612 C C . SER A 1 80 ? 15.403 -8.385 -43.089 1.00 91.00 80 SER A C 1
ATOM 614 O O . SER A 1 80 ? 15.577 -9.600 -43.126 1.00 91.00 80 SER A O 1
ATOM 616 N N . ALA A 1 81 ? 16.382 -7.506 -43.313 1.00 91.75 81 ALA A N 1
ATOM 617 C CA . ALA A 1 81 ? 17.779 -7.871 -43.531 1.00 91.75 81 ALA A CA 1
ATOM 618 C C . ALA A 1 81 ? 18.389 -8.493 -42.269 1.00 91.75 81 ALA A C 1
ATOM 620 O O . ALA A 1 81 ? 18.928 -9.589 -42.358 1.00 91.75 81 ALA A O 1
ATOM 621 N N . PHE A 1 82 ? 18.164 -7.878 -41.104 1.00 94.38 82 PHE A N 1
ATOM 622 C CA . PHE A 1 82 ? 18.553 -8.400 -39.792 1.00 94.38 82 PHE A CA 1
ATOM 623 C C . PHE A 1 82 ? 18.048 -9.828 -39.560 1.00 94.38 82 PHE A C 1
ATOM 625 O O . PHE A 1 82 ? 18.776 -10.715 -39.135 1.00 94.38 82 PHE A O 1
ATOM 632 N N . LYS A 1 83 ? 16.784 -10.105 -39.898 1.00 93.88 83 LYS A N 1
ATOM 633 C CA . LYS A 1 83 ? 16.277 -11.477 -39.812 1.00 93.88 83 LYS A CA 1
ATOM 634 C C . LYS A 1 83 ? 17.026 -12.429 -40.749 1.00 93.88 83 LYS A C 1
ATOM 636 O O . LYS A 1 83 ? 17.314 -13.559 -40.369 1.00 93.88 83 LYS A O 1
ATOM 641 N N . LYS A 1 84 ? 17.280 -12.003 -41.991 1.00 94.00 84 LYS A N 1
ATOM 642 C CA . LYS A 1 84 ? 17.970 -12.828 -42.996 1.00 94.00 84 LYS A CA 1
ATOM 643 C C . LYS A 1 84 ? 19.417 -13.134 -42.598 1.00 94.00 84 LYS A C 1
ATOM 645 O O . LYS A 1 84 ? 19.896 -14.197 -42.967 1.00 94.00 84 LYS A O 1
ATOM 650 N N . SER A 1 85 ? 20.072 -12.258 -41.834 1.00 92.56 85 SER A N 1
ATOM 651 C CA . SER A 1 85 ? 21.413 -12.480 -41.276 1.00 92.56 85 SER A CA 1
ATOM 652 C C . SER A 1 85 ? 21.429 -13.332 -39.998 1.00 92.56 85 SER A C 1
ATOM 654 O O . SER A 1 85 ? 22.486 -13.496 -39.400 1.00 92.56 85 SER A O 1
ATOM 656 N N . GLY A 1 86 ? 20.291 -13.900 -39.578 1.00 93.62 86 GLY A N 1
ATOM 657 C CA . GLY A 1 86 ? 20.211 -14.738 -38.375 1.00 93.62 86 GLY A CA 1
ATOM 658 C C . GLY A 1 86 ? 19.803 -13.984 -37.107 1.00 93.62 86 GLY A C 1
ATOM 659 O O . GLY A 1 86 ? 19.987 -14.488 -36.003 1.00 93.62 86 GLY A O 1
ATOM 660 N N . GLY A 1 87 ? 19.227 -12.788 -37.230 1.00 94.88 87 GLY A N 1
ATOM 661 C CA . GLY A 1 87 ? 18.634 -12.061 -36.113 1.00 94.88 87 GLY A CA 1
ATOM 662 C C . GLY A 1 87 ? 17.505 -12.841 -35.433 1.00 94.88 87 GLY A C 1
ATOM 663 O O . GLY A 1 87 ? 16.565 -13.294 -36.092 1.00 94.88 87 GLY A O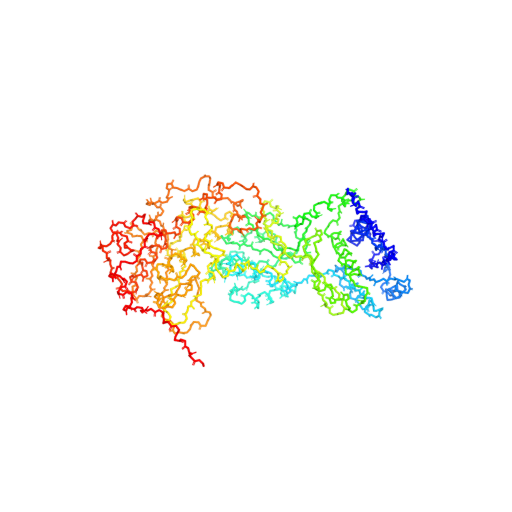 1
ATOM 664 N N . HIS A 1 88 ? 17.574 -12.970 -34.107 1.00 95.31 88 HIS A N 1
ATOM 665 C CA . HIS A 1 88 ? 16.668 -13.821 -33.328 1.00 95.31 88 HIS A CA 1
ATOM 666 C C . HIS A 1 88 ? 15.483 -13.050 -32.748 1.00 95.31 88 HIS A C 1
ATOM 668 O O . HIS A 1 88 ? 14.342 -13.513 -32.802 1.00 95.31 88 HIS A O 1
ATOM 674 N N . ALA A 1 89 ? 15.735 -11.862 -32.202 1.00 96.44 89 ALA A N 1
ATOM 675 C CA . ALA A 1 89 ? 14.711 -11.034 -31.581 1.00 96.44 89 ALA A CA 1
ATOM 676 C C . ALA A 1 89 ? 15.099 -9.553 -31.585 1.00 96.44 89 ALA A C 1
ATOM 678 O O . ALA A 1 89 ? 16.234 -9.190 -31.895 1.00 96.44 89 ALA A O 1
ATOM 679 N N . LEU A 1 90 ? 14.134 -8.703 -31.241 1.00 97.00 90 LEU A N 1
ATOM 680 C CA . LEU A 1 90 ? 14.315 -7.265 -31.099 1.00 97.00 90 LEU A CA 1
ATOM 681 C C . LEU A 1 90 ? 13.976 -6.818 -29.675 1.00 97.00 90 LEU A C 1
ATOM 683 O O . LEU A 1 90 ? 12.977 -7.264 -29.102 1.00 97.00 90 LEU A O 1
ATOM 687 N N . ILE A 1 91 ? 14.751 -5.872 -29.154 1.00 97.00 91 ILE A N 1
ATOM 688 C CA . ILE A 1 91 ? 14.392 -5.071 -27.978 1.00 97.00 91 ILE A CA 1
ATOM 689 C C . ILE A 1 91 ? 14.348 -3.605 -28.395 1.00 97.00 91 ILE A C 1
ATOM 691 O O . ILE A 1 91 ? 15.220 -3.163 -29.136 1.00 97.00 91 ILE A O 1
ATOM 695 N N . ALA A 1 92 ? 13.333 -2.851 -27.975 1.00 94.38 92 ALA A N 1
ATOM 696 C CA . ALA A 1 92 ? 13.205 -1.453 -28.386 1.00 94.38 92 ALA A CA 1
ATOM 697 C C . ALA A 1 92 ? 12.702 -0.547 -27.255 1.00 94.38 92 ALA A C 1
ATOM 699 O O . ALA A 1 92 ? 11.852 -0.970 -26.462 1.00 94.38 92 ALA A O 1
ATOM 700 N N . PRO A 1 93 ? 13.172 0.713 -27.203 1.00 90.19 93 PRO A N 1
ATOM 701 C CA . PRO A 1 93 ? 12.659 1.691 -26.259 1.00 90.19 93 PRO A CA 1
ATOM 702 C C . PRO A 1 93 ? 11.265 2.200 -26.651 1.00 90.19 93 PRO A C 1
ATOM 704 O O . PRO A 1 93 ? 10.882 2.192 -27.824 1.00 90.19 93 PRO A O 1
ATOM 707 N N . ALA A 1 94 ? 10.508 2.698 -25.669 1.00 87.50 94 ALA A N 1
ATOM 708 C CA . ALA A 1 94 ? 9.136 3.177 -25.877 1.00 87.50 94 ALA A CA 1
ATOM 709 C C . ALA A 1 94 ? 8.941 4.699 -25.807 1.00 87.50 94 ALA A C 1
ATOM 711 O O . ALA A 1 94 ? 7.828 5.175 -26.044 1.00 87.50 94 ALA A O 1
ATOM 712 N N . TRP A 1 95 ? 9.997 5.479 -25.547 1.00 84.88 95 TRP A N 1
ATOM 713 C CA . TRP A 1 95 ? 9.904 6.944 -25.459 1.00 84.88 95 TRP A CA 1
ATOM 714 C C . TRP A 1 95 ? 9.638 7.655 -26.789 1.00 84.88 95 TRP A C 1
ATOM 716 O O . TRP A 1 95 ? 9.230 8.815 -26.769 1.00 84.88 95 TRP A O 1
ATOM 726 N N . ASP A 1 96 ? 9.811 6.989 -27.937 1.00 86.44 96 ASP A N 1
ATOM 727 C CA . ASP A 1 96 ? 9.338 7.483 -29.236 1.00 86.44 96 ASP A CA 1
ATOM 728 C C . ASP A 1 96 ? 8.166 6.621 -29.750 1.00 86.44 96 ASP A C 1
ATOM 730 O O . ASP A 1 96 ? 8.366 5.592 -30.407 1.00 86.44 96 ASP A O 1
ATOM 734 N N . PRO A 1 97 ? 6.908 7.048 -29.517 1.00 86.69 97 PRO A N 1
ATOM 735 C CA . PRO A 1 97 ? 5.736 6.310 -29.971 1.00 86.69 97 PRO A CA 1
ATOM 736 C C . PRO A 1 97 ? 5.629 6.173 -31.495 1.00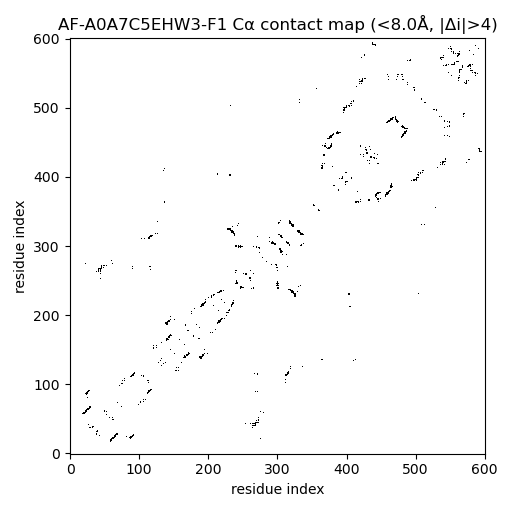 86.69 97 PRO A C 1
ATOM 738 O O . PRO A 1 97 ? 4.959 5.252 -31.974 1.00 86.69 97 PRO A O 1
ATOM 741 N N . LYS A 1 98 ? 6.215 7.093 -32.279 1.00 87.81 98 LYS A N 1
ATOM 742 C CA . LYS A 1 98 ? 6.171 7.028 -33.748 1.00 87.81 98 LYS A CA 1
ATOM 743 C C . LYS A 1 98 ? 7.135 5.960 -34.246 1.00 87.81 98 LYS A C 1
ATOM 745 O O . LYS A 1 98 ? 6.727 5.143 -35.075 1.00 87.81 98 LYS A O 1
ATOM 750 N N . LEU A 1 99 ? 8.362 5.943 -33.726 1.00 87.44 99 LEU A N 1
ATOM 751 C CA . LEU A 1 99 ? 9.347 4.910 -34.035 1.00 87.44 99 LEU A CA 1
ATOM 752 C C . LEU A 1 99 ? 8.847 3.535 -33.589 1.00 87.44 99 LEU A C 1
ATOM 754 O O . LEU A 1 99 ? 8.791 2.620 -34.412 1.00 87.44 99 LEU A O 1
ATOM 758 N N . LEU A 1 100 ? 8.379 3.418 -32.342 1.00 90.44 100 LEU A N 1
ATOM 759 C CA . LEU A 1 100 ? 7.881 2.164 -31.782 1.00 90.44 100 LEU A CA 1
ATOM 760 C C . LEU A 1 100 ? 6.790 1.543 -32.663 1.00 90.44 100 LEU A C 1
ATOM 762 O O . LEU A 1 100 ? 6.884 0.377 -33.025 1.00 90.44 100 LEU A O 1
ATOM 766 N N . ARG A 1 101 ? 5.794 2.324 -33.111 1.00 91.44 101 ARG A N 1
ATOM 767 C CA . ARG A 1 101 ? 4.745 1.821 -34.025 1.00 91.44 101 ARG A CA 1
ATOM 768 C C . ARG A 1 101 ? 5.316 1.220 -35.310 1.00 91.44 101 ARG A C 1
ATOM 770 O O . ARG A 1 101 ? 4.794 0.214 -35.793 1.00 91.44 101 ARG A O 1
ATOM 777 N N . LYS A 1 102 ? 6.358 1.833 -35.879 1.00 91.25 102 LYS A N 1
ATOM 778 C CA . LYS A 1 102 ? 6.999 1.344 -37.106 1.00 91.25 102 LYS A CA 1
ATOM 779 C C . LYS A 1 102 ? 7.827 0.089 -36.841 1.00 91.25 102 LYS A C 1
ATOM 781 O O . LYS A 1 102 ? 7.726 -0.853 -37.625 1.00 91.25 102 LYS A O 1
ATOM 786 N N . VAL A 1 103 ? 8.567 0.046 -35.729 1.00 92.25 103 VAL A N 1
ATOM 787 C CA . VAL A 1 103 ? 9.313 -1.141 -35.279 1.00 92.25 103 VAL A CA 1
ATOM 788 C C . VAL A 1 103 ? 8.355 -2.310 -35.051 1.00 92.25 103 VAL A C 1
ATOM 790 O O . VAL A 1 103 ? 8.557 -3.369 -35.636 1.00 92.25 103 VAL A O 1
ATOM 793 N N . THR A 1 104 ? 7.260 -2.117 -34.309 1.00 93.75 104 THR A N 1
ATOM 794 C CA . THR A 1 104 ? 6.240 -3.153 -34.068 1.00 93.75 104 THR A CA 1
ATOM 795 C C . THR A 1 104 ? 5.642 -3.678 -35.374 1.00 93.75 104 THR A C 1
ATOM 797 O O . THR A 1 104 ? 5.515 -4.890 -35.560 1.00 93.75 104 THR A O 1
ATOM 800 N N . ALA A 1 105 ? 5.293 -2.788 -36.311 1.00 93.38 105 ALA A N 1
ATOM 801 C CA . ALA A 1 105 ? 4.750 -3.192 -37.606 1.00 93.38 105 ALA A CA 1
ATOM 802 C C . ALA A 1 105 ? 5.761 -4.011 -38.427 1.00 93.38 105 ALA A C 1
ATOM 804 O O . ALA A 1 105 ? 5.397 -5.046 -38.990 1.00 93.38 105 ALA A O 1
ATOM 805 N N . ALA A 1 106 ? 7.021 -3.576 -38.473 1.00 93.06 106 ALA A N 1
ATOM 806 C CA . ALA A 1 106 ? 8.092 -4.267 -39.183 1.00 93.06 106 ALA A CA 1
ATOM 807 C C . ALA A 1 106 ? 8.431 -5.623 -38.540 1.00 93.06 106 ALA A C 1
ATOM 809 O O . ALA A 1 106 ? 8.441 -6.634 -39.236 1.00 93.06 106 ALA A O 1
ATOM 810 N N . ALA A 1 107 ? 8.598 -5.679 -37.216 1.00 93.50 107 ALA A N 1
ATOM 811 C CA . ALA A 1 107 ? 8.850 -6.909 -36.464 1.00 93.50 107 ALA A CA 1
ATOM 812 C C . ALA A 1 107 ? 7.744 -7.950 -36.692 1.00 93.50 107 ALA A C 1
ATOM 814 O O . ALA A 1 107 ? 8.021 -9.121 -36.964 1.00 93.50 107 ALA A O 1
ATOM 815 N N . ARG A 1 108 ? 6.474 -7.514 -36.675 1.00 93.69 108 ARG A N 1
ATOM 816 C CA . ARG A 1 108 ? 5.324 -8.383 -36.953 1.00 93.69 108 ARG A CA 1
ATOM 817 C C . ARG A 1 108 ? 5.367 -8.953 -38.370 1.00 93.69 108 ARG A C 1
ATOM 819 O O . ARG A 1 108 ? 5.179 -10.161 -38.519 1.00 93.69 108 ARG A O 1
ATOM 826 N N . ARG A 1 109 ? 5.629 -8.121 -39.389 1.00 93.69 109 ARG A N 1
ATOM 827 C CA . ARG A 1 109 ? 5.764 -8.562 -40.794 1.00 93.69 109 ARG A CA 1
ATOM 828 C C . ARG A 1 109 ? 6.908 -9.559 -40.957 1.00 93.69 109 ARG A C 1
ATOM 830 O O . ARG A 1 109 ? 6.715 -10.616 -41.549 1.00 93.69 109 ARG A O 1
ATOM 837 N N . SER A 1 110 ? 8.054 -9.267 -40.349 1.00 93.12 110 SER A N 1
ATOM 838 C CA . SER A 1 110 ? 9.230 -10.136 -40.377 1.00 93.12 110 SER A CA 1
ATOM 839 C C . SER A 1 110 ? 9.102 -11.347 -39.457 1.00 93.12 110 SER A C 1
ATOM 841 O O . SER A 1 110 ? 9.965 -12.215 -39.483 1.00 93.12 110 SER A O 1
ATOM 843 N N . LYS A 1 111 ? 8.021 -11.485 -38.682 1.00 93.12 111 LYS A N 1
ATOM 844 C CA . LYS A 1 111 ? 7.834 -12.580 -37.721 1.00 93.12 111 LYS A CA 1
ATOM 845 C C . LYS A 1 111 ? 8.957 -12.660 -36.667 1.00 93.12 111 LYS A C 1
ATOM 847 O O . LYS A 1 111 ? 9.289 -13.760 -36.239 1.00 93.12 111 LYS A O 1
ATOM 852 N N . LEU A 1 112 ? 9.509 -11.525 -36.243 1.00 93.25 112 LEU A N 1
ATOM 853 C CA . LEU A 1 112 ? 10.470 -11.455 -35.138 1.00 93.25 112 LEU A CA 1
ATOM 854 C C . LEU A 1 112 ? 9.741 -11.197 -33.808 1.00 93.25 112 LEU A C 1
ATOM 856 O O . LEU A 1 112 ? 8.769 -10.430 -33.791 1.00 93.25 112 LEU A O 1
ATOM 860 N N . PRO A 1 113 ? 10.145 -11.840 -32.698 1.00 95.19 113 PRO A N 1
ATOM 861 C CA . PRO A 1 113 ? 9.784 -11.395 -31.358 1.00 95.19 113 PRO A CA 1
ATOM 862 C C . PRO A 1 113 ? 10.286 -9.967 -31.124 1.00 95.19 113 PRO A C 1
ATOM 864 O O . PRO A 1 113 ? 11.399 -9.618 -31.513 1.00 95.19 113 PRO A O 1
ATOM 867 N N . LEU A 1 114 ? 9.454 -9.150 -30.489 1.00 96.06 114 LEU A N 1
ATOM 868 C CA . LEU A 1 114 ? 9.789 -7.794 -30.076 1.00 96.06 114 LEU A CA 1
ATOM 869 C C . LEU A 1 114 ? 9.412 -7.656 -28.608 1.00 96.06 114 LEU A C 1
ATOM 871 O O . LEU A 1 114 ? 8.250 -7.898 -28.276 1.00 96.06 114 LEU A O 1
ATOM 875 N N . LEU A 1 115 ? 10.365 -7.260 -27.769 1.00 96.50 115 LEU A N 1
ATOM 876 C CA . LEU A 1 115 ? 10.124 -6.894 -26.379 1.00 96.50 115 LEU A CA 1
ATOM 877 C C . LEU A 1 115 ? 10.307 -5.391 -26.197 1.00 96.50 115 LEU A C 1
ATOM 879 O O . LEU A 1 115 ? 11.307 -4.814 -26.624 1.00 96.50 115 LEU A O 1
ATOM 883 N N . VAL A 1 116 ? 9.320 -4.763 -25.570 1.00 94.62 116 VAL A N 1
ATOM 884 C CA . VAL A 1 116 ? 9.315 -3.321 -25.315 1.00 94.62 116 VAL A CA 1
ATOM 885 C C . VAL A 1 116 ? 8.927 -3.051 -23.873 1.00 94.62 116 VAL A C 1
ATOM 887 O O . VAL A 1 116 ? 8.057 -3.726 -23.318 1.00 94.62 116 VAL A O 1
ATOM 890 N N . GLU A 1 117 ? 9.546 -2.043 -23.273 1.00 91.31 117 GLU A N 1
ATOM 891 C CA . GLU A 1 117 ? 9.036 -1.486 -22.025 1.00 91.31 117 GLU A CA 1
ATOM 892 C C . GLU A 1 117 ? 7.760 -0.701 -22.325 1.00 91.31 117 GLU A C 1
ATOM 894 O O . GLU A 1 117 ? 7.688 0.016 -23.321 1.00 91.31 117 GLU A O 1
ATOM 899 N N . LYS A 1 118 ? 6.726 -0.822 -21.499 1.00 86.38 118 LYS A N 1
ATOM 900 C CA . LYS A 1 118 ? 5.548 0.034 -21.637 1.00 86.38 118 LYS A CA 1
ATOM 901 C C . LYS A 1 118 ? 4.888 0.258 -20.297 1.00 86.38 118 LYS A C 1
ATOM 903 O O . LYS A 1 118 ? 4.648 -0.697 -19.561 1.00 86.38 118 LYS A O 1
ATOM 908 N N . ASP A 1 119 ? 4.467 1.495 -20.068 1.00 74.50 119 ASP A N 1
ATOM 909 C CA . ASP A 1 119 ? 3.657 1.833 -18.908 1.00 74.50 119 ASP A CA 1
ATOM 910 C C . ASP A 1 119 ? 2.360 1.034 -18.912 1.00 74.50 119 ASP A C 1
ATOM 912 O O . ASP A 1 119 ? 1.518 1.117 -19.819 1.00 74.50 119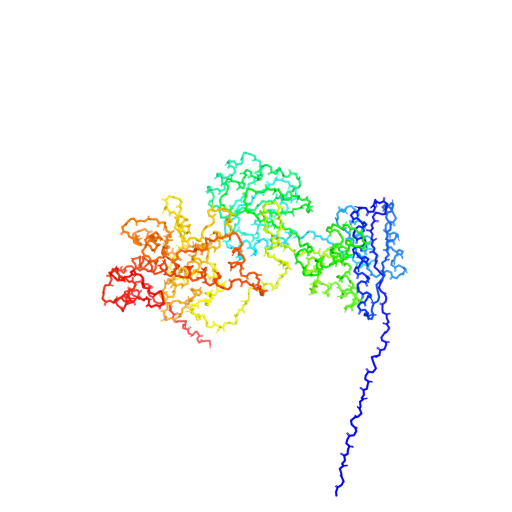 ASP A O 1
ATOM 916 N N . ASP A 1 120 ? 2.196 0.242 -17.865 1.00 76.25 120 ASP A N 1
ATOM 917 C CA . ASP A 1 120 ? 1.011 -0.557 -17.669 1.00 76.25 120 ASP A CA 1
ATOM 918 C C . ASP A 1 120 ? 0.022 0.172 -16.768 1.00 76.25 120 ASP A C 1
ATOM 920 O O . ASP A 1 120 ? -0.065 -0.090 -15.572 1.00 76.25 120 ASP A O 1
ATOM 924 N N . SER A 1 121 ? -0.758 1.083 -17.350 1.00 74.00 121 SER A N 1
ATOM 925 C CA . SER A 1 121 ? -1.774 1.828 -16.603 1.00 74.00 121 SER A CA 1
ATOM 926 C C . SER A 1 121 ? -2.813 0.931 -15.915 1.00 74.00 121 SER A C 1
ATOM 928 O O . SER A 1 121 ? -3.356 1.303 -14.876 1.00 74.00 121 SER A O 1
ATOM 930 N N . ALA A 1 122 ? -3.103 -0.246 -16.479 1.00 74.44 122 ALA A N 1
ATOM 931 C CA . ALA A 1 122 ? -4.036 -1.194 -15.880 1.00 74.44 122 ALA A CA 1
ATOM 932 C C . ALA A 1 122 ? -3.409 -1.898 -14.667 1.00 74.44 122 ALA A C 1
ATOM 934 O O . ALA A 1 122 ? -4.046 -1.964 -13.616 1.00 74.44 122 ALA A O 1
ATOM 935 N N . SER A 1 123 ? -2.156 -2.357 -14.784 1.00 77.06 123 SER A N 1
ATOM 936 C CA . SER A 1 123 ? -1.413 -2.897 -13.635 1.00 77.06 123 SER A CA 1
ATOM 937 C C . SER A 1 123 ? -1.174 -1.838 -12.572 1.00 77.06 123 SER A C 1
ATOM 939 O O . SER A 1 123 ? -1.366 -2.135 -11.400 1.00 77.06 123 SER A O 1
ATOM 941 N N . LEU A 1 124 ? -0.860 -0.594 -12.943 1.00 82.56 124 LEU A N 1
ATOM 942 C CA . LEU A 1 124 ? -0.748 0.514 -11.997 1.00 82.56 124 LEU A CA 1
ATOM 943 C C . LEU A 1 124 ? -2.050 0.692 -11.213 1.00 82.56 124 LEU A C 1
ATOM 945 O O . LEU A 1 124 ? -2.024 0.722 -9.992 1.00 82.56 124 LEU A O 1
ATOM 949 N N . ALA A 1 125 ? -3.203 0.756 -11.878 1.00 83.12 125 ALA A N 1
ATOM 950 C CA . ALA A 1 125 ? -4.475 0.920 -11.179 1.00 83.12 125 ALA A CA 1
ATOM 951 C C . ALA A 1 125 ? -4.801 -0.262 -10.239 1.00 83.12 125 ALA A C 1
ATOM 953 O O . ALA A 1 125 ? -5.288 -0.045 -9.130 1.00 83.12 125 ALA A O 1
ATOM 954 N N . ALA A 1 126 ? -4.494 -1.500 -10.644 1.00 80.69 126 ALA A N 1
ATOM 955 C CA . ALA A 1 126 ? -4.637 -2.680 -9.786 1.00 80.69 126 ALA A CA 1
ATOM 956 C C . ALA A 1 126 ? -3.654 -2.659 -8.599 1.00 80.69 126 ALA A C 1
ATOM 958 O O . ALA A 1 126 ? -4.025 -2.979 -7.473 1.00 80.69 126 ALA A O 1
ATOM 959 N N . THR A 1 127 ? -2.420 -2.224 -8.849 1.00 82.12 127 THR A N 1
ATOM 960 C CA . THR A 1 127 ? -1.356 -2.038 -7.856 1.00 82.12 127 THR A CA 1
ATOM 961 C C . THR A 1 127 ? -1.774 -0.994 -6.825 1.00 82.12 127 THR A C 1
ATOM 963 O O . THR A 1 127 ? -1.725 -1.270 -5.632 1.00 82.12 127 THR A O 1
ATOM 966 N N . LEU A 1 128 ? -2.241 0.175 -7.270 1.00 86.00 128 LEU A N 1
ATOM 967 C CA . LEU A 1 128 ? -2.711 1.253 -6.404 1.00 86.00 128 LEU A CA 1
ATOM 968 C C . LEU A 1 128 ? -3.855 0.781 -5.514 1.00 86.00 128 LEU A C 1
ATOM 970 O O . LEU A 1 128 ? -3.807 1.010 -4.315 1.00 86.00 128 LEU A O 1
ATOM 974 N N . ARG A 1 129 ? -4.847 0.075 -6.070 1.00 83.50 129 ARG A N 1
ATOM 975 C CA . ARG A 1 129 ? -5.923 -0.526 -5.272 1.00 83.50 129 ARG A CA 1
ATOM 976 C C . ARG A 1 129 ? -5.351 -1.463 -4.206 1.00 83.50 129 ARG A C 1
ATOM 978 O O . ARG A 1 129 ? -5.665 -1.298 -3.035 1.00 83.50 129 ARG A O 1
ATOM 985 N N . ARG A 1 130 ? -4.510 -2.426 -4.592 1.00 80.12 130 ARG A N 1
ATOM 986 C CA . ARG A 1 130 ? -3.929 -3.390 -3.647 1.00 80.12 130 ARG A CA 1
ATOM 987 C C . ARG A 1 130 ? -3.148 -2.696 -2.531 1.00 80.12 130 ARG A C 1
ATOM 989 O O . ARG A 1 130 ? -3.224 -3.087 -1.377 1.00 80.12 130 ARG A O 1
ATOM 996 N N . ILE A 1 131 ? -2.392 -1.657 -2.858 1.00 83.12 131 ILE A N 1
ATOM 997 C CA . ILE A 1 131 ? -1.585 -0.956 -1.861 1.00 83.12 131 ILE A CA 1
ATOM 998 C C . ILE A 1 131 ? -2.460 -0.077 -0.990 1.00 83.12 131 ILE A C 1
ATOM 1000 O O . ILE A 1 131 ? -2.480 -0.271 0.215 1.00 83.12 131 ILE A O 1
ATOM 1004 N N . LEU A 1 132 ? -3.177 0.873 -1.584 1.00 86.50 132 LEU A N 1
ATOM 1005 C CA . LEU A 1 132 ? -3.939 1.862 -0.835 1.00 86.50 132 LEU A CA 1
ATOM 1006 C C . LEU A 1 132 ? -5.045 1.178 -0.030 1.00 86.50 132 LEU A C 1
ATOM 1008 O O . LEU A 1 132 ? -5.097 1.338 1.178 1.00 86.50 132 LEU A O 1
ATOM 1012 N N . HIS A 1 133 ? -5.856 0.338 -0.667 1.00 80.06 133 HIS A N 1
ATOM 1013 C CA . HIS A 1 133 ? -7.048 -0.229 -0.041 1.00 80.06 133 HIS A CA 1
ATOM 1014 C C . HIS A 1 133 ? -6.758 -1.513 0.749 1.00 80.06 133 HIS A C 1
ATOM 1016 O O . HIS A 1 133 ? -7.183 -1.664 1.894 1.00 80.06 133 HIS A O 1
ATOM 1022 N N . GLU A 1 134 ? -6.027 -2.458 0.152 1.00 77.62 134 GLU A N 1
ATOM 1023 C CA . GLU A 1 134 ? -5.856 -3.787 0.759 1.00 77.62 134 GLU A CA 1
ATOM 1024 C C . GLU A 1 134 ? -4.717 -3.791 1.793 1.00 77.62 134 GLU A C 1
ATOM 1026 O O . GLU A 1 134 ? -4.866 -4.404 2.847 1.00 77.62 134 GLU A O 1
ATOM 1031 N N . ARG A 1 135 ? -3.613 -3.069 1.539 1.00 80.12 135 ARG A N 1
ATOM 1032 C CA . ARG A 1 135 ? -2.444 -3.033 2.438 1.00 80.12 135 ARG A CA 1
ATOM 1033 C C . ARG A 1 135 ? -2.447 -1.865 3.425 1.00 80.12 135 ARG A C 1
ATOM 1035 O O . ARG A 1 135 ? -2.120 -2.075 4.589 1.00 80.12 135 ARG A O 1
ATOM 1042 N N . LEU A 1 136 ? -2.753 -0.653 2.961 1.00 85.19 136 LEU A N 1
ATOM 1043 C CA . LEU A 1 136 ? -2.705 0.576 3.763 1.00 85.19 136 LEU A CA 1
ATOM 1044 C C . LEU A 1 136 ? -4.064 0.956 4.363 1.00 85.19 136 LEU A C 1
ATOM 1046 O O . LEU A 1 136 ? -4.105 1.853 5.196 1.00 85.19 136 LEU A O 1
ATOM 1050 N N . ARG A 1 137 ? -5.150 0.270 3.973 1.00 84.75 137 ARG A N 1
ATOM 1051 C CA . ARG A 1 137 ? -6.514 0.492 4.493 1.00 84.75 137 ARG A CA 1
ATOM 1052 C C . ARG A 1 137 ? -6.996 1.934 4.325 1.00 84.75 137 ARG A C 1
ATOM 1054 O O . ARG A 1 137 ? -7.608 2.522 5.204 1.00 84.75 137 ARG A O 1
ATOM 1061 N N . LEU A 1 138 ? -6.663 2.507 3.179 1.00 87.88 138 LEU A N 1
ATOM 1062 C CA . LEU A 1 138 ? -7.142 3.799 2.728 1.00 87.88 138 LEU A CA 1
ATOM 1063 C C . LEU A 1 138 ? -8.384 3.549 1.877 1.00 87.88 138 LEU A C 1
ATOM 1065 O O . LEU A 1 138 ? -8.305 3.201 0.694 1.00 87.88 138 LEU A O 1
ATOM 1069 N N . ASP A 1 139 ? -9.532 3.650 2.531 1.00 83.19 139 ASP A N 1
ATOM 1070 C CA . ASP A 1 139 ? -10.845 3.276 2.019 1.00 83.19 139 ASP A CA 1
ATOM 1071 C C . ASP A 1 139 ? -11.631 4.515 1.548 1.00 83.19 139 ASP A C 1
ATOM 1073 O O . ASP A 1 139 ? -12.736 4.396 1.022 1.00 83.19 139 ASP A O 1
ATOM 1077 N N . ARG A 1 140 ? -11.078 5.720 1.727 1.00 88.06 140 ARG A N 1
ATOM 1078 C CA . ARG A 1 140 ? -11.695 7.008 1.392 1.00 88.06 140 ARG A CA 1
ATOM 1079 C C . ARG A 1 140 ? -10.706 7.918 0.663 1.00 88.06 140 ARG A C 1
ATOM 1081 O O . ARG A 1 140 ? -10.453 9.051 1.069 1.00 88.06 140 ARG A O 1
ATOM 1088 N N . THR A 1 141 ? -10.181 7.444 -0.463 1.00 91.88 141 THR A N 1
ATOM 1089 C CA . THR A 1 141 ? -9.238 8.187 -1.302 1.00 91.88 141 THR A CA 1
ATOM 1090 C C . THR A 1 141 ? -9.951 9.176 -2.226 1.00 91.88 141 THR A C 1
ATOM 1092 O O . THR A 1 141 ? -10.836 8.809 -3.004 1.00 91.88 141 THR A O 1
ATOM 1095 N N . VAL A 1 142 ? -9.505 10.434 -2.221 1.00 93.19 142 VAL A N 1
ATOM 1096 C CA . VAL A 1 142 ? -9.855 11.421 -3.258 1.00 93.19 142 VAL A CA 1
ATOM 1097 C C . VAL A 1 142 ? -8.781 11.452 -4.339 1.00 93.19 142 VAL A C 1
ATOM 1099 O O . VAL A 1 142 ? -7.590 11.508 -4.041 1.00 93.19 142 VAL A O 1
ATOM 1102 N N . VAL A 1 143 ? -9.192 11.464 -5.609 1.00 91.25 143 VAL A N 1
ATOM 1103 C CA . VAL A 1 143 ? -8.258 11.547 -6.743 1.00 91.25 143 VAL A CA 1
ATOM 1104 C C . VAL A 1 143 ? -8.156 12.975 -7.263 1.00 91.25 143 VAL A C 1
ATOM 1106 O O . VAL A 1 143 ? -9.153 13.548 -7.706 1.00 91.25 143 VAL A O 1
ATOM 1109 N N . LEU A 1 144 ? -6.947 13.526 -7.297 1.00 89.19 144 LEU A N 1
ATOM 1110 C CA . LEU A 1 144 ? -6.663 14.807 -7.936 1.00 89.19 144 LEU A CA 1
ATOM 1111 C C . LEU A 1 144 ? -6.077 14.584 -9.332 1.00 89.19 144 LEU A C 1
ATOM 1113 O O . LEU A 1 144 ? -5.076 13.884 -9.485 1.00 89.19 144 LEU A O 1
ATOM 1117 N N . ASP A 1 145 ? -6.691 15.180 -10.356 1.00 86.25 145 ASP A N 1
ATOM 1118 C CA . ASP A 1 145 ? -6.223 15.088 -11.742 1.00 86.25 145 ASP A CA 1
ATOM 1119 C C . ASP A 1 145 ? -6.181 16.457 -12.446 1.00 86.25 145 ASP A C 1
ATOM 1121 O O . ASP A 1 145 ? -6.869 17.400 -12.075 1.00 86.25 145 ASP A O 1
ATOM 1125 N N . HIS A 1 146 ? -5.348 16.605 -13.478 1.00 75.94 146 HIS A N 1
ATOM 1126 C CA . HIS A 1 146 ? -5.262 17.850 -14.260 1.00 75.94 146 HIS A CA 1
ATOM 1127 C C . HIS A 1 146 ? -6.301 17.963 -15.392 1.00 75.94 146 HIS A C 1
ATOM 1129 O O . HIS A 1 146 ? -6.211 18.869 -16.224 1.00 75.94 146 HIS A O 1
ATOM 1135 N N . GLY A 1 147 ? -7.235 17.016 -15.519 1.00 67.94 147 GLY A N 1
ATOM 1136 C CA . GLY A 1 147 ? -8.173 16.932 -16.643 1.00 67.94 147 GLY A CA 1
ATOM 1137 C C . GLY A 1 147 ? -7.515 16.676 -18.009 1.00 67.94 147 GLY A C 1
ATOM 1138 O O . GLY A 1 147 ? -8.160 16.806 -19.049 1.00 67.94 147 GLY A O 1
ATOM 1139 N N . ARG A 1 148 ? -6.220 16.331 -18.047 1.00 70.38 148 ARG A N 1
ATOM 1140 C CA . ARG A 1 148 ? -5.455 16.084 -19.283 1.00 70.38 148 ARG A CA 1
ATOM 1141 C C . ARG A 1 148 ? -5.526 14.621 -19.720 1.00 70.38 148 ARG A C 1
ATOM 1143 O O . ARG A 1 148 ? -5.676 13.720 -18.901 1.00 70.38 148 ARG A O 1
ATOM 1150 N N . ARG A 1 149 ? -5.339 14.367 -21.026 1.00 65.19 149 ARG A N 1
ATOM 1151 C CA . ARG A 1 149 ? -5.478 13.032 -21.658 1.00 65.19 149 ARG A CA 1
ATOM 1152 C C . ARG A 1 149 ? -4.644 11.911 -21.012 1.00 65.19 149 ARG A C 1
ATOM 1154 O O . ARG A 1 149 ? -5.065 10.765 -21.114 1.00 65.19 149 ARG A O 1
ATOM 1161 N N . GLY A 1 150 ? -3.481 12.201 -20.423 1.00 66.25 150 GLY A N 1
ATOM 1162 C CA . GLY A 1 150 ? -2.640 11.213 -19.725 1.00 66.25 150 GLY A CA 1
ATOM 1163 C C . GLY A 1 150 ? -3.235 10.812 -18.370 1.00 66.25 150 GLY A C 1
ATOM 1164 O O . GLY A 1 150 ? -3.758 9.703 -18.263 1.00 66.25 150 GLY A O 1
ATOM 1165 N N . PRO A 1 151 ? -3.271 11.728 -17.384 1.00 63.25 151 PRO A N 1
ATOM 1166 C CA . PRO A 1 151 ? -3.923 11.510 -16.089 1.00 63.25 151 PRO A CA 1
ATOM 1167 C C . PRO A 1 151 ? -5.354 10.957 -16.203 1.00 63.25 151 PRO A C 1
ATOM 1169 O O . PRO A 1 151 ? -5.709 10.000 -15.519 1.00 63.25 151 PRO A O 1
ATOM 1172 N N . ALA A 1 152 ? -6.158 11.456 -17.151 1.00 64.06 152 ALA A N 1
ATOM 1173 C CA . ALA A 1 152 ? -7.526 10.981 -17.372 1.00 64.06 152 ALA A CA 1
ATOM 1174 C C . ALA A 1 152 ? -7.610 9.499 -17.798 1.00 64.06 152 ALA A C 1
ATOM 1176 O O . ALA A 1 152 ? -8.588 8.817 -17.480 1.00 64.06 152 ALA A O 1
ATOM 1177 N N . LYS A 1 153 ? -6.589 8.972 -18.496 1.00 71.19 153 LYS A N 1
ATOM 1178 C CA . LYS A 1 153 ? -6.523 7.547 -18.872 1.00 71.19 153 LYS A CA 1
ATOM 1179 C C . LYS A 1 153 ? -6.258 6.629 -17.684 1.00 71.19 153 LYS A C 1
ATOM 1181 O O . LYS A 1 153 ? -6.610 5.459 -17.784 1.00 71.19 153 LYS A O 1
ATOM 1186 N N . LEU A 1 154 ? -5.678 7.137 -16.596 1.00 70.69 154 LEU A N 1
ATOM 1187 C CA . LEU A 1 154 ? -5.437 6.400 -15.352 1.00 70.69 154 LEU A CA 1
ATOM 1188 C C . LEU A 1 154 ? -6.544 6.594 -14.323 1.00 70.69 154 LEU A C 1
ATOM 1190 O O . LEU A 1 154 ? -6.957 5.628 -13.682 1.00 70.69 154 LEU A O 1
ATOM 1194 N N . ALA A 1 155 ? -7.081 7.812 -14.230 1.00 70.75 155 ALA A N 1
ATOM 1195 C CA . ALA A 1 155 ? -8.169 8.139 -13.320 1.00 70.75 155 ALA A CA 1
ATOM 1196 C C . ALA A 1 155 ? -9.377 7.215 -13.533 1.00 70.75 155 ALA A C 1
ATOM 1198 O O . ALA A 1 155 ? -9.930 6.688 -12.574 1.00 70.75 155 ALA A O 1
ATOM 1199 N N . LYS A 1 156 ? -9.768 6.947 -14.789 1.00 78.50 156 LYS A N 1
ATOM 1200 C CA . LYS A 1 156 ? -10.929 6.091 -15.082 1.00 78.50 156 LYS A CA 1
ATOM 1201 C C . LYS A 1 156 ? -10.731 4.621 -14.649 1.00 78.50 156 LYS A C 1
ATOM 1203 O O . LYS A 1 156 ? -11.605 4.116 -13.943 1.00 78.50 156 LYS A O 1
ATOM 1208 N N . PRO A 1 157 ? -9.646 3.914 -15.028 1.00 77.31 157 PRO A N 1
ATOM 1209 C CA . PRO A 1 157 ? -9.354 2.577 -14.510 1.00 77.31 157 PRO A CA 1
ATOM 1210 C C . PRO A 1 157 ? -9.232 2.526 -12.990 1.00 77.31 157 PRO A C 1
ATOM 1212 O O . PRO A 1 157 ? -9.792 1.613 -12.392 1.00 77.31 157 PRO A O 1
ATOM 1215 N N . PHE A 1 158 ? -8.561 3.502 -12.369 1.00 72.69 158 PHE A N 1
ATOM 1216 C CA . PHE A 1 158 ? -8.425 3.538 -10.916 1.00 72.69 158 PHE A CA 1
ATOM 1217 C C . PHE A 1 158 ? -9.782 3.703 -10.231 1.00 72.69 158 PHE A C 1
ATOM 1219 O O . PHE A 1 158 ? -10.129 2.865 -9.411 1.00 72.69 158 PHE A O 1
ATOM 1226 N N . ARG A 1 159 ? -10.614 4.669 -10.646 1.00 75.81 159 ARG A N 1
ATOM 1227 C CA . ARG A 1 159 ? -11.990 4.825 -10.132 1.00 75.81 159 ARG A CA 1
ATOM 1228 C C . ARG A 1 159 ? -12.802 3.534 -10.269 1.00 75.81 159 ARG A C 1
ATOM 1230 O O . ARG A 1 159 ? -13.498 3.133 -9.345 1.00 75.81 159 ARG A O 1
ATOM 1237 N N . LYS A 1 160 ? -12.684 2.847 -11.412 1.00 77.19 160 LYS A N 1
ATOM 1238 C CA . LYS A 1 160 ? -13.380 1.573 -11.649 1.00 77.19 160 LYS A CA 1
ATOM 1239 C C . LYS A 1 160 ? -12.885 0.451 -10.727 1.00 77.19 160 LYS A C 1
ATOM 1241 O O . LYS A 1 160 ? -13.693 -0.368 -10.302 1.00 77.19 160 LYS A O 1
ATOM 1246 N N . LEU A 1 161 ? -11.579 0.378 -10.467 1.00 65.38 161 LEU A N 1
ATOM 1247 C CA . LEU A 1 161 ? -10.955 -0.700 -9.692 1.00 65.38 161 LEU A CA 1
ATOM 1248 C C . LEU A 1 161 ? -11.024 -0.477 -8.181 1.00 65.38 161 LEU A C 1
ATOM 1250 O O . LEU A 1 161 ? -11.242 -1.442 -7.450 1.00 65.38 161 LEU A O 1
ATOM 1254 N N . ALA A 1 162 ? -10.860 0.770 -7.741 1.00 61.56 162 ALA A N 1
ATOM 1255 C CA . ALA A 1 162 ? -11.001 1.196 -6.355 1.00 61.56 162 ALA A CA 1
ATOM 1256 C C . ALA A 1 162 ? -12.454 1.070 -5.874 1.00 61.56 162 ALA A C 1
ATOM 1258 O O . ALA A 1 162 ? -12.693 0.889 -4.686 1.00 61.56 162 ALA A O 1
ATOM 1259 N N . GLY A 1 163 ? -13.432 1.107 -6.789 1.00 69.75 163 GLY A N 1
ATOM 1260 C CA . GLY A 1 163 ? -14.839 0.942 -6.444 1.00 69.75 163 GLY A CA 1
ATOM 1261 C C . GLY A 1 163 ? -15.266 2.010 -5.442 1.00 69.75 163 GLY A C 1
ATOM 1262 O O . GLY A 1 163 ? -15.207 3.195 -5.750 1.00 69.75 163 GLY A O 1
ATOM 1263 N N . GLN A 1 164 ? -15.666 1.583 -4.244 1.00 63.25 164 GLN A N 1
ATOM 1264 C CA . GLN A 1 164 ? -16.055 2.490 -3.163 1.00 63.25 164 GLN A CA 1
ATOM 1265 C C . GLN A 1 164 ? -14.881 3.227 -2.512 1.00 63.25 164 GLN A C 1
ATOM 1267 O O . GLN A 1 164 ? -15.115 4.260 -1.895 1.00 63.25 164 GLN A O 1
ATOM 1272 N N . ALA A 1 165 ? -13.645 2.740 -2.679 1.00 70.94 165 ALA A N 1
ATOM 1273 C CA . ALA A 1 165 ? -12.476 3.360 -2.066 1.00 70.94 165 ALA A CA 1
ATOM 1274 C C . ALA A 1 165 ? -12.130 4.725 -2.684 1.00 70.94 165 ALA A C 1
ATOM 1276 O O . ALA A 1 165 ? -11.531 5.575 -2.036 1.00 70.94 165 ALA A O 1
ATOM 1277 N N . CYS A 1 166 ? -12.526 4.962 -3.940 1.00 82.75 166 CYS A N 1
ATOM 1278 C CA . CYS A 1 166 ? -12.420 6.276 -4.565 1.00 82.75 166 CYS A CA 1
ATOM 1279 C C . CYS A 1 166 ? -13.726 7.048 -4.355 1.00 82.75 166 CYS A C 1
ATOM 1281 O O . CYS A 1 166 ? -14.686 6.856 -5.103 1.00 82.75 166 CYS A O 1
ATOM 1283 N N . ILE A 1 167 ? -13.750 7.945 -3.372 1.00 84.81 167 ILE A N 1
ATOM 1284 C CA . ILE A 1 167 ? -14.988 8.628 -2.966 1.00 84.81 167 ILE A CA 1
ATOM 1285 C C . ILE A 1 167 ? -15.322 9.856 -3.820 1.00 84.81 167 ILE A C 1
ATOM 1287 O O . ILE A 1 167 ? -16.489 10.218 -3.947 1.00 84.81 167 ILE A O 1
ATOM 1291 N N . ASP A 1 168 ? -14.315 10.506 -4.407 1.00 85.94 168 ASP A N 1
ATOM 1292 C CA . ASP A 1 168 ? -14.504 11.657 -5.291 1.00 85.94 168 ASP A CA 1
ATOM 1293 C C . ASP A 1 168 ? -13.264 11.895 -6.166 1.00 85.94 168 ASP A C 1
ATOM 1295 O O . ASP A 1 168 ? -12.201 11.293 -5.970 1.00 85.94 168 ASP A O 1
ATOM 1299 N N . SER A 1 169 ? -13.385 12.793 -7.142 1.00 86.25 169 SER A N 1
ATOM 1300 C CA . SER A 1 169 ? -12.241 13.277 -7.895 1.00 86.25 169 SER A CA 1
ATOM 1301 C C . SER A 1 169 ? -12.372 14.736 -8.294 1.00 86.25 169 SER A C 1
ATOM 1303 O O . SER A 1 169 ? -13.398 15.176 -8.816 1.00 86.25 169 SER A O 1
ATOM 1305 N N . PHE A 1 170 ? -11.288 15.480 -8.091 1.00 86.31 170 PHE A N 1
ATOM 1306 C CA . PHE A 1 170 ? -11.238 16.908 -8.353 1.00 86.31 170 PHE A CA 1
ATOM 1307 C C . PHE A 1 170 ? -10.190 17.241 -9.403 1.00 86.31 170 PHE A C 1
ATOM 1309 O O . PHE A 1 170 ? -9.095 16.680 -9.435 1.00 86.31 170 PHE A O 1
ATOM 1316 N N . SER A 1 171 ? -10.535 18.211 -10.248 1.00 84.31 171 SER A N 1
ATOM 1317 C CA . SER A 1 171 ? -9.545 18.852 -11.097 1.00 84.31 171 SER A CA 1
ATOM 1318 C C . SER A 1 171 ? -8.612 19.688 -10.223 1.00 84.31 171 SER A C 1
ATOM 1320 O O . SER A 1 171 ? -9.077 20.432 -9.363 1.00 84.31 171 SER A O 1
ATOM 1322 N N . LEU A 1 172 ? -7.321 19.686 -10.537 1.00 82.31 172 LEU A N 1
ATOM 1323 C CA . LEU A 1 172 ? -6.293 20.572 -9.977 1.00 82.31 172 LEU A CA 1
ATOM 1324 C C . LEU A 1 172 ? -6.427 22.030 -10.474 1.00 82.31 172 LEU A C 1
ATOM 1326 O O . LEU A 1 172 ? -5.440 22.721 -10.694 1.00 82.31 172 LEU A O 1
ATOM 1330 N N . LYS A 1 173 ? -7.659 22.486 -10.737 1.00 83.69 173 LYS A N 1
ATOM 1331 C CA . LYS A 1 173 ? -7.987 23.852 -11.161 1.00 83.69 173 LYS A CA 1
ATOM 1332 C C . LYS A 1 173 ? -8.685 24.557 -10.002 1.00 83.69 173 LYS A C 1
ATOM 1334 O O . LYS A 1 173 ? -9.729 24.083 -9.561 1.00 83.69 173 LYS A O 1
ATOM 1339 N N . GLY A 1 174 ? -8.148 25.691 -9.566 1.00 86.56 174 GLY A N 1
ATOM 1340 C CA . GLY A 1 174 ? -8.703 26.495 -8.476 1.00 86.56 174 GLY A CA 1
ATOM 1341 C C . GLY A 1 174 ? -7.661 26.819 -7.409 1.00 86.56 174 GLY A C 1
ATOM 1342 O O . GLY A 1 174 ? -6.482 26.518 -7.582 1.00 86.56 174 GLY A O 1
ATOM 1343 N N . LYS A 1 175 ? -8.116 27.443 -6.319 1.00 92.62 175 LYS A N 1
ATOM 1344 C CA . LYS A 1 175 ? -7.295 27.734 -5.135 1.00 92.62 175 LYS A CA 1
ATOM 1345 C C . LYS A 1 175 ? -7.104 26.470 -4.291 1.00 92.62 175 LYS A C 1
ATOM 1347 O O . LYS A 1 175 ? -8.031 25.655 -4.210 1.00 92.62 175 LYS A O 1
ATOM 1352 N N . ALA A 1 176 ? -5.935 26.305 -3.673 1.00 93.06 176 ALA A N 1
ATOM 1353 C CA . ALA A 1 176 ? -5.610 25.112 -2.896 1.00 93.06 176 ALA A CA 1
ATOM 1354 C C . ALA A 1 176 ? -6.564 24.929 -1.708 1.00 93.06 176 ALA A C 1
ATOM 1356 O O . ALA A 1 176 ? -7.049 23.821 -1.484 1.00 93.06 176 ALA A O 1
ATOM 1357 N N . GLU A 1 177 ? -6.928 26.009 -1.014 1.00 94.69 177 GLU A N 1
ATOM 1358 C CA . GLU A 1 177 ? -7.809 25.975 0.157 1.00 94.69 177 GLU A CA 1
ATOM 1359 C C . GLU A 1 177 ? -9.191 25.423 -0.187 1.00 94.69 177 GLU A C 1
ATOM 1361 O O . GLU A 1 177 ? -9.707 24.564 0.523 1.00 94.69 177 GLU A O 1
ATOM 1366 N N . SER A 1 178 ? -9.759 25.839 -1.323 1.00 94.19 178 SER A N 1
ATOM 1367 C CA . SER A 1 178 ? -11.062 25.345 -1.784 1.00 94.19 178 SER A CA 1
ATOM 1368 C C . SER A 1 178 ? -11.018 23.850 -2.116 1.00 94.19 178 SER A C 1
ATOM 1370 O O . SER A 1 178 ? -11.959 23.110 -1.829 1.00 94.19 178 SER A O 1
ATOM 1372 N N . ILE A 1 179 ? -9.917 23.370 -2.702 1.00 92.75 179 ILE A N 1
ATOM 1373 C CA . ILE A 1 179 ? -9.732 21.939 -2.969 1.00 92.75 179 ILE A CA 1
ATOM 1374 C C . ILE A 1 179 ? -9.604 21.169 -1.651 1.00 92.75 179 ILE A C 1
ATOM 1376 O O . ILE A 1 179 ? -10.234 20.126 -1.495 1.00 92.75 179 ILE A O 1
ATOM 1380 N N . VAL A 1 180 ? -8.849 21.694 -0.688 1.00 94.44 180 VAL A N 1
ATOM 1381 C CA . VAL A 1 180 ? -8.660 21.075 0.630 1.00 94.44 180 VAL A CA 1
ATOM 1382 C C . VAL A 1 180 ? -9.962 21.023 1.424 1.00 94.44 180 VAL A C 1
ATOM 1384 O O . VAL A 1 180 ? -10.281 19.980 1.990 1.00 94.44 180 VAL A O 1
ATOM 1387 N N . GLU A 1 181 ? -10.752 22.093 1.428 1.00 93.94 181 GLU A N 1
ATOM 1388 C CA . GLU A 1 181 ? -12.071 22.129 2.064 1.00 93.94 181 GLU A CA 1
ATOM 1389 C C . GLU A 1 181 ? -13.005 21.067 1.470 1.00 93.94 181 GLU A C 1
ATOM 1391 O O . GLU A 1 181 ? -13.667 20.328 2.200 1.00 93.94 181 GLU A O 1
ATOM 1396 N N . ARG A 1 182 ? -12.989 20.906 0.142 1.00 93.69 182 ARG A N 1
ATOM 1397 C CA . ARG A 1 182 ? -13.748 19.851 -0.543 1.00 93.69 182 ARG A CA 1
ATOM 1398 C C . ARG A 1 182 ? -13.251 18.448 -0.210 1.00 93.69 182 ARG A C 1
ATOM 1400 O O . ARG A 1 182 ? -14.062 17.540 -0.094 1.00 93.69 182 ARG A O 1
ATOM 1407 N N . ILE A 1 183 ? -11.942 18.246 -0.065 1.00 93.50 183 ILE A N 1
ATOM 1408 C CA . ILE A 1 183 ? -11.379 16.958 0.369 1.00 93.50 183 ILE A CA 1
ATOM 1409 C C . ILE A 1 183 ? -11.851 16.637 1.795 1.00 93.50 183 ILE A C 1
ATOM 1411 O O . ILE A 1 183 ? -12.308 15.524 2.057 1.00 93.50 183 ILE A O 1
ATOM 1415 N N . ARG A 1 184 ? -11.801 17.620 2.704 1.00 91.44 184 ARG A N 1
ATOM 1416 C CA . ARG A 1 184 ? -12.229 17.467 4.103 1.00 91.44 184 ARG A CA 1
ATOM 1417 C C . ARG A 1 184 ? -13.726 17.203 4.228 1.00 91.44 184 ARG A C 1
ATOM 1419 O O . ARG A 1 184 ? -14.104 16.288 4.949 1.00 91.44 184 ARG A O 1
ATOM 1426 N N . SER A 1 185 ? -14.573 17.916 3.481 1.00 90.06 185 SER A N 1
ATOM 1427 C CA . SER A 1 185 ? -16.031 17.709 3.520 1.00 90.06 185 SER A CA 1
ATOM 1428 C C . SER A 1 185 ? -16.463 16.335 3.002 1.00 90.06 185 SER A C 1
ATOM 1430 O O . SER A 1 185 ? -17.541 15.847 3.334 1.00 90.06 185 SER A O 1
ATOM 1432 N N . LYS A 1 186 ? -15.605 15.668 2.222 1.00 90.44 186 LYS A N 1
ATOM 1433 C CA . LYS A 1 186 ? -15.797 14.277 1.800 1.00 90.44 186 LYS A CA 1
ATOM 1434 C C . LYS A 1 186 ? -15.323 13.266 2.838 1.00 90.44 186 LYS A C 1
ATOM 1436 O O . LYS A 1 186 ? -15.559 12.076 2.643 1.00 90.44 186 LYS A O 1
ATOM 1441 N N . GLY A 1 187 ? -14.677 13.698 3.921 1.00 88.56 187 GLY A N 1
ATOM 1442 C CA . GLY A 1 187 ? -14.079 12.823 4.928 1.00 88.56 187 GLY A CA 1
ATOM 1443 C C . GLY A 1 187 ? -13.032 11.896 4.317 1.00 88.56 187 GLY A C 1
ATOM 1444 O O . GLY A 1 187 ? -13.081 10.693 4.549 1.00 88.56 187 GLY A O 1
ATOM 1445 N N . ALA A 1 188 ? -12.179 12.419 3.435 1.00 91.62 188 ALA A N 1
ATOM 1446 C CA . ALA A 1 188 ? -11.128 11.623 2.816 1.00 91.62 188 ALA A CA 1
ATOM 1447 C C . ALA A 1 188 ? -10.074 11.200 3.851 1.00 91.62 188 ALA A C 1
ATOM 1449 O O . ALA A 1 188 ? -9.655 12.021 4.665 1.00 91.62 188 ALA A O 1
ATOM 1450 N N . ASP A 1 189 ? -9.611 9.953 3.777 1.00 91.19 189 ASP A N 1
ATOM 1451 C CA . ASP A 1 189 ? -8.470 9.453 4.561 1.00 91.19 189 ASP A CA 1
ATOM 1452 C C . ASP A 1 189 ? -7.146 9.572 3.799 1.00 91.19 189 ASP A C 1
ATOM 1454 O O . ASP A 1 189 ? -6.071 9.448 4.373 1.00 91.19 189 ASP A O 1
ATOM 1458 N N . SER A 1 190 ? -7.206 9.828 2.493 1.00 95.00 190 SER A N 1
ATOM 1459 C CA . SER A 1 190 ? -6.038 9.920 1.630 1.00 95.00 190 SER A CA 1
ATOM 1460 C C . SER A 1 190 ? -6.327 10.706 0.361 1.00 95.00 190 SER A C 1
ATOM 1462 O O . SER A 1 190 ? -7.468 10.856 -0.088 1.00 95.00 190 SER A O 1
ATOM 1464 N N . VAL A 1 191 ? -5.252 11.185 -0.257 1.00 94.25 191 VAL A N 1
ATOM 1465 C CA . VAL A 1 191 ? -5.291 11.835 -1.565 1.00 94.25 191 VAL A CA 1
ATOM 1466 C C . VAL A 1 191 ? -4.355 11.120 -2.524 1.00 94.25 191 VAL A C 1
ATOM 1468 O O . VAL A 1 191 ? -3.190 10.907 -2.207 1.00 94.25 191 VAL A O 1
ATOM 1471 N N . LEU A 1 192 ? -4.849 10.804 -3.719 1.00 93.00 192 LEU A N 1
ATOM 1472 C CA . LEU A 1 192 ? -4.050 10.321 -4.839 1.00 93.00 192 LEU A CA 1
ATOM 1473 C C . LEU A 1 192 ? -3.961 11.410 -5.913 1.00 93.00 192 LEU A C 1
ATOM 1475 O O . LEU A 1 192 ? -4.920 11.656 -6.644 1.00 93.00 192 LEU A O 1
ATOM 1479 N N . ALA A 1 193 ? -2.807 12.054 -6.028 1.00 90.62 193 ALA A N 1
ATOM 1480 C CA . ALA A 1 193 ? -2.518 13.076 -7.019 1.00 90.62 193 ALA A CA 1
ATOM 1481 C C . ALA A 1 193 ? -1.830 12.478 -8.255 1.00 90.62 193 ALA A C 1
ATOM 1483 O O . ALA A 1 193 ? -0.724 11.938 -8.189 1.00 90.62 193 ALA A O 1
ATOM 1484 N N . LEU A 1 194 ? -2.485 12.599 -9.409 1.00 88.25 194 LEU A N 1
ATOM 1485 C CA . LEU A 1 194 ? -1.941 12.195 -10.704 1.00 88.25 194 LEU A CA 1
ATOM 1486 C C . LEU A 1 194 ? -1.146 13.365 -11.296 1.00 88.25 194 LEU A C 1
ATOM 1488 O O . LEU A 1 194 ? -1.740 14.292 -11.857 1.00 88.25 194 LEU A O 1
ATOM 1492 N N . VAL A 1 195 ? 0.180 13.323 -11.154 1.00 83.31 195 VAL A N 1
ATOM 1493 C CA . VAL A 1 195 ? 1.071 14.448 -11.473 1.00 83.31 195 VAL A CA 1
ATOM 1494 C C . VAL A 1 195 ? 1.878 14.201 -12.745 1.00 83.31 195 VAL A C 1
ATOM 1496 O O . VAL A 1 195 ? 2.181 13.064 -13.109 1.00 83.31 195 VAL A O 1
ATOM 1499 N N . ASP A 1 196 ? 2.191 15.283 -13.453 1.00 81.88 196 ASP A N 1
ATOM 1500 C CA . ASP A 1 196 ? 3.071 15.288 -14.619 1.00 81.88 196 ASP A CA 1
ATOM 1501 C C . ASP A 1 196 ? 4.077 16.450 -14.526 1.00 81.88 196 ASP A C 1
ATOM 1503 O O . ASP A 1 196 ? 4.032 17.271 -13.612 1.00 81.88 196 ASP A O 1
ATOM 1507 N N . GLU A 1 197 ? 5.000 16.536 -15.483 1.00 76.50 197 GLU A N 1
ATOM 1508 C CA . GLU A 1 197 ? 6.039 17.581 -15.547 1.00 76.50 197 GLU A CA 1
ATOM 1509 C C . GLU A 1 197 ? 5.500 19.025 -15.600 1.00 76.50 197 GLU A C 1
ATOM 1511 O O . GLU A 1 197 ? 6.252 19.983 -15.458 1.00 76.50 197 GLU A O 1
ATOM 1516 N N . LYS A 1 198 ? 4.199 19.195 -15.844 1.00 81.25 198 LYS A N 1
ATOM 1517 C CA . LYS A 1 198 ? 3.526 20.490 -15.962 1.00 81.25 198 LYS A CA 1
ATOM 1518 C C . LYS A 1 198 ? 2.622 20.771 -14.759 1.00 81.25 198 LYS A C 1
ATOM 1520 O O . LYS A 1 198 ? 1.852 21.735 -14.809 1.00 81.25 198 LYS A O 1
ATOM 1525 N N . THR A 1 199 ? 2.642 19.925 -13.733 1.00 83.00 199 THR A N 1
ATOM 1526 C CA . THR A 1 199 ? 2.008 20.198 -12.446 1.00 83.00 199 THR A CA 1
ATOM 1527 C C . THR A 1 199 ? 2.832 21.250 -11.692 1.00 83.00 199 THR A C 1
ATOM 1529 O O . THR A 1 199 ? 4.008 20.995 -11.438 1.00 83.00 199 THR A O 1
ATOM 1532 N N . PRO A 1 200 ? 2.266 22.414 -11.312 1.00 85.50 200 PRO A N 1
ATOM 1533 C CA . PRO A 1 200 ? 3.008 23.420 -10.550 1.00 85.50 200 PRO A CA 1
ATOM 1534 C C . PRO A 1 200 ? 3.421 22.878 -9.176 1.00 85.50 200 PRO A C 1
ATOM 1536 O O . PRO A 1 200 ? 2.574 22.397 -8.418 1.00 85.50 200 PRO A O 1
ATOM 1539 N N . ALA A 1 201 ? 4.713 22.945 -8.860 1.00 85.50 201 ALA A N 1
ATOM 1540 C CA . ALA A 1 201 ? 5.265 22.413 -7.616 1.00 85.50 201 ALA A CA 1
ATOM 1541 C C . ALA A 1 201 ? 4.752 23.181 -6.389 1.00 85.50 201 ALA A C 1
ATOM 1543 O O . ALA A 1 201 ? 4.441 22.571 -5.368 1.00 85.50 201 ALA A O 1
ATOM 1544 N N . GLU A 1 202 ? 4.608 24.499 -6.518 1.00 88.06 202 GLU A N 1
ATOM 1545 C CA . GLU A 1 202 ? 4.152 25.410 -5.466 1.00 88.06 202 GLU A CA 1
ATOM 1546 C C . GLU A 1 202 ? 2.716 25.080 -5.049 1.00 88.06 202 GLU A C 1
ATOM 1548 O O . GLU A 1 202 ? 2.410 24.966 -3.866 1.00 88.06 202 GLU A O 1
ATOM 1553 N N . PHE A 1 203 ? 1.849 24.810 -6.029 1.00 88.31 203 PHE A N 1
ATOM 1554 C CA . PHE A 1 203 ? 0.472 24.397 -5.773 1.00 88.31 203 PHE A CA 1
ATOM 1555 C C . PHE A 1 203 ? 0.413 23.065 -5.002 1.00 88.31 203 PHE A C 1
ATOM 1557 O O . PHE A 1 203 ? -0.387 22.901 -4.082 1.00 88.31 203 PHE A O 1
ATOM 1564 N N . LEU A 1 204 ? 1.265 22.093 -5.354 1.00 86.94 204 LEU A N 1
ATOM 1565 C CA . LEU A 1 204 ? 1.325 20.822 -4.623 1.00 86.94 204 LEU A CA 1
ATOM 1566 C C . LEU A 1 204 ? 1.840 21.010 -3.195 1.00 86.94 204 LEU A C 1
ATOM 1568 O O . LEU A 1 204 ? 1.314 20.377 -2.281 1.00 86.94 204 LEU A O 1
ATOM 1572 N N . GLN A 1 205 ? 2.840 21.871 -2.994 1.00 90.19 205 GLN A N 1
ATOM 1573 C CA . GLN A 1 205 ? 3.341 22.218 -1.663 1.00 90.19 205 GLN A CA 1
ATOM 1574 C C . GLN A 1 205 ? 2.235 22.822 -0.793 1.00 90.19 205 GLN A C 1
ATOM 1576 O O . GLN A 1 205 ? 2.089 22.420 0.360 1.00 90.19 205 GLN A O 1
ATOM 1581 N N . GLU A 1 206 ? 1.431 23.723 -1.357 1.00 91.88 206 GLU A N 1
ATOM 1582 C CA . GLU A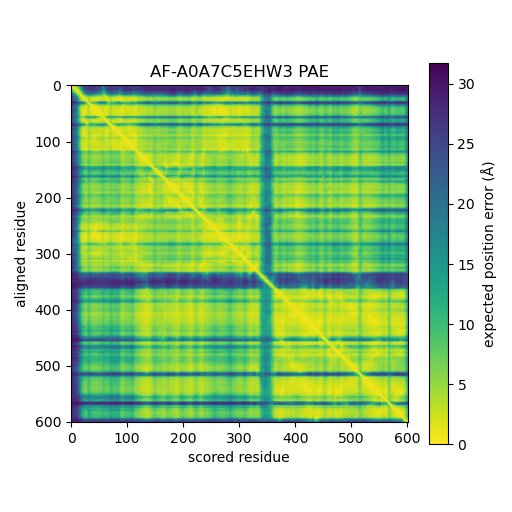 1 206 ? 0.302 24.365 -0.681 1.00 91.88 206 GLU A CA 1
ATOM 1583 C C . GLU A 1 206 ? -0.801 23.360 -0.310 1.00 91.88 206 GLU A C 1
ATOM 1585 O O . GLU A 1 206 ? -1.244 23.301 0.834 1.00 91.88 206 GLU A O 1
ATOM 1590 N N . VAL A 1 207 ? -1.204 22.478 -1.232 1.00 90.88 207 VAL A N 1
ATOM 1591 C CA . VAL A 1 207 ? -2.185 21.424 -0.917 1.00 90.88 207 VAL A CA 1
ATOM 1592 C C . VAL A 1 207 ? -1.658 20.476 0.169 1.00 90.88 207 VAL A C 1
ATOM 1594 O O . VAL A 1 207 ? -2.390 20.122 1.094 1.00 90.88 207 VAL A O 1
ATOM 1597 N N . VAL A 1 208 ? -0.389 20.067 0.090 1.00 91.44 208 VAL A N 1
ATOM 1598 C CA . VAL A 1 208 ? 0.224 19.150 1.066 1.00 91.44 208 VAL A CA 1
ATOM 1599 C C . VAL A 1 208 ? 0.372 19.793 2.448 1.00 91.44 208 VAL A C 1
ATOM 1601 O O . VAL A 1 208 ? 0.183 19.095 3.447 1.00 91.44 208 VAL A O 1
ATOM 1604 N N . SER A 1 209 ? 0.684 21.091 2.531 1.00 91.56 209 SER A N 1
ATOM 1605 C CA . SER A 1 209 ? 0.830 21.802 3.810 1.00 91.56 209 SER A CA 1
ATOM 1606 C C . SER A 1 209 ? -0.501 21.923 4.558 1.00 91.56 209 SER A C 1
ATOM 1608 O O . SER A 1 209 ? -0.542 21.798 5.784 1.00 91.56 209 SER A O 1
ATOM 1610 N N . LEU A 1 210 ? -1.595 22.104 3.817 1.00 92.62 210 LEU A N 1
ATOM 1611 C CA . LEU A 1 210 ? -2.943 22.246 4.359 1.00 92.62 210 LEU A CA 1
ATOM 1612 C C . LEU A 1 210 ? -3.588 20.898 4.728 1.00 92.62 210 LEU A C 1
ATOM 1614 O O . LEU A 1 210 ? -4.454 20.839 5.606 1.00 92.62 210 LEU A O 1
ATOM 1618 N N . LEU A 1 211 ? -3.204 19.799 4.076 1.00 92.00 211 LEU A N 1
ATOM 1619 C CA . LEU A 1 211 ? -3.729 18.467 4.383 1.00 92.00 211 LEU A CA 1
ATOM 1620 C C . LEU A 1 211 ? -2.989 17.816 5.554 1.00 92.00 211 LEU A C 1
ATOM 1622 O O . LEU A 1 211 ? -1.761 17.812 5.602 1.00 92.00 211 LEU A O 1
ATOM 1626 N N . LYS A 1 212 ? -3.742 17.161 6.442 1.00 90.06 212 LYS A N 1
ATOM 1627 C CA . LYS A 1 212 ? -3.219 16.327 7.543 1.00 90.06 212 LYS A CA 1
ATOM 1628 C C . LYS A 1 212 ? -3.347 14.821 7.286 1.00 90.06 212 LYS A C 1
ATOM 1630 O O . LYS A 1 212 ? -3.101 14.024 8.174 1.00 90.06 212 LYS A O 1
ATOM 1635 N N . ILE A 1 213 ? -3.704 14.446 6.060 1.00 93.62 213 ILE A N 1
ATOM 1636 C CA . ILE A 1 213 ? -3.866 13.059 5.609 1.00 93.62 213 ILE A CA 1
ATOM 1637 C C . ILE A 1 213 ? -2.750 12.660 4.628 1.00 93.62 213 ILE A C 1
ATOM 1639 O O . ILE A 1 213 ? -2.123 13.542 4.024 1.00 93.62 213 ILE A O 1
ATOM 1643 N N . PRO A 1 214 ? -2.471 11.359 4.446 1.00 95.19 214 PRO A N 1
ATOM 1644 C CA . PRO A 1 214 ? -1.547 10.857 3.432 1.00 95.19 214 PRO A CA 1
ATOM 1645 C C . PRO A 1 214 ? -1.815 11.414 2.027 1.00 95.19 214 PRO A C 1
ATOM 1647 O O . PRO A 1 214 ? -2.946 11.394 1.537 1.00 95.19 214 PRO A O 1
ATOM 1650 N N . VAL A 1 215 ? -0.754 11.873 1.356 1.00 94.31 215 VAL A N 1
ATOM 1651 C CA . VAL A 1 215 ? -0.800 12.310 -0.047 1.00 94.31 215 VAL A CA 1
ATOM 1652 C C . VAL A 1 215 ? 0.139 11.432 -0.863 1.00 94.31 215 VAL A C 1
ATOM 1654 O O . VAL A 1 215 ? 1.342 11.378 -0.601 1.00 94.31 215 VAL A O 1
ATOM 1657 N N . PHE A 1 216 ? -0.435 10.745 -1.844 1.00 93.75 216 PHE A N 1
ATOM 1658 C CA . PHE A 1 216 ? 0.243 9.860 -2.776 1.00 93.75 216 PHE A CA 1
ATOM 1659 C C . PHE A 1 216 ? 0.309 10.516 -4.145 1.00 93.75 216 PHE A C 1
ATOM 1661 O O . PHE A 1 216 ? -0.712 10.886 -4.714 1.00 93.75 216 PHE A O 1
ATOM 1668 N N . PHE A 1 217 ? 1.499 10.603 -4.707 1.00 91.31 217 PHE A N 1
ATOM 1669 C CA . PHE A 1 217 ? 1.739 11.047 -6.067 1.00 91.31 217 PHE A CA 1
ATOM 1670 C C . PHE A 1 217 ? 1.897 9.844 -6.981 1.00 91.31 217 PHE A C 1
ATOM 1672 O O . PHE A 1 217 ? 2.457 8.828 -6.579 1.00 91.31 217 PHE A O 1
ATOM 1679 N N . VAL A 1 218 ? 1.444 9.957 -8.222 1.00 89.38 218 VAL A N 1
ATOM 1680 C CA . VAL A 1 218 ? 1.770 8.994 -9.276 1.00 89.38 218 VAL A CA 1
ATOM 1681 C C . VAL A 1 218 ? 2.590 9.716 -10.330 1.00 89.38 218 VAL A C 1
ATOM 1683 O O . VAL A 1 218 ? 2.066 10.620 -10.979 1.00 89.38 218 VAL A O 1
ATOM 1686 N N . ASP A 1 219 ? 3.854 9.323 -10.492 1.00 85.62 219 ASP A N 1
ATOM 1687 C CA . ASP A 1 219 ? 4.723 9.866 -11.537 1.00 85.62 219 ASP A CA 1
ATOM 1688 C C . ASP A 1 219 ? 4.356 9.244 -12.886 1.00 85.62 219 ASP A C 1
ATOM 1690 O O . ASP A 1 219 ? 4.587 8.059 -13.135 1.00 85.62 219 ASP A O 1
ATOM 1694 N N . LEU A 1 220 ? 3.747 10.054 -13.751 1.00 75.31 220 LEU A N 1
ATOM 1695 C CA . LEU A 1 220 ? 3.352 9.649 -15.099 1.00 75.31 220 LEU A CA 1
ATOM 1696 C C . LEU A 1 220 ? 4.385 10.001 -16.169 1.00 75.31 220 LEU A C 1
ATOM 1698 O O . LEU A 1 220 ? 4.205 9.612 -17.322 1.00 75.31 220 LEU A O 1
ATOM 1702 N N . GLY A 1 221 ? 5.408 10.783 -15.820 1.00 67.06 221 GLY A N 1
ATOM 1703 C CA . GLY A 1 221 ? 6.395 11.309 -16.760 1.00 67.06 221 GLY A CA 1
ATOM 1704 C C . GLY A 1 221 ? 7.773 10.669 -16.633 1.00 67.06 221 GLY A C 1
ATOM 1705 O O . GLY A 1 221 ? 8.554 10.747 -17.578 1.00 67.06 221 GLY A O 1
ATOM 1706 N N . GLY A 1 222 ? 8.089 10.054 -15.489 1.00 65.31 222 GLY A N 1
ATOM 1707 C CA . GLY A 1 222 ? 9.428 9.545 -15.177 1.00 65.31 222 GLY A CA 1
ATOM 1708 C C . GLY A 1 222 ? 10.485 10.650 -15.062 1.00 65.31 222 GLY A C 1
ATOM 1709 O O . GLY A 1 222 ? 11.681 10.370 -15.102 1.00 65.31 222 GLY A O 1
ATOM 1710 N N . THR A 1 223 ? 10.056 11.913 -14.987 1.00 55.94 223 THR A N 1
ATOM 1711 C CA . THR A 1 223 ? 10.906 13.110 -15.086 1.00 55.94 223 THR A CA 1
ATOM 1712 C C . THR A 1 223 ? 10.692 14.088 -13.943 1.00 55.94 223 THR A C 1
ATOM 1714 O O . THR A 1 223 ? 11.439 15.064 -13.832 1.00 55.94 223 THR A O 1
ATOM 1717 N N . THR A 1 224 ? 9.694 13.869 -13.081 1.00 55.50 224 THR A N 1
ATOM 1718 C CA . THR A 1 224 ? 9.414 14.813 -12.004 1.00 55.50 224 THR A CA 1
ATOM 1719 C C . THR A 1 224 ? 10.541 14.759 -10.985 1.00 55.50 224 THR A C 1
ATOM 1721 O O . THR A 1 224 ? 10.651 13.812 -10.207 1.00 55.50 224 THR A O 1
ATOM 1724 N N . LYS A 1 225 ? 11.372 15.809 -10.964 1.00 67.25 225 LYS A N 1
ATOM 1725 C CA . LYS A 1 225 ? 12.100 16.174 -9.751 1.00 67.25 225 LYS A CA 1
ATOM 1726 C C . LYS A 1 225 ? 11.053 16.286 -8.658 1.00 67.25 225 LYS A C 1
ATOM 1728 O O . LYS A 1 225 ? 10.168 17.136 -8.748 1.00 67.25 225 LYS A O 1
ATOM 1733 N N . THR A 1 226 ? 11.114 15.394 -7.681 1.00 66.38 226 THR A N 1
ATOM 1734 C CA . THR A 1 226 ? 10.151 15.419 -6.596 1.00 66.38 226 THR A CA 1
ATOM 1735 C C . THR A 1 226 ? 10.306 16.752 -5.870 1.00 66.38 226 THR A C 1
ATOM 1737 O O . THR A 1 226 ? 11.414 17.048 -5.412 1.00 66.38 226 THR A O 1
ATOM 1740 N N . PRO A 1 227 ? 9.259 17.590 -5.805 1.00 70.69 227 PRO A N 1
ATOM 1741 C CA . PRO A 1 227 ? 9.375 18.867 -5.127 1.00 70.69 227 PRO A CA 1
ATOM 1742 C C . PRO A 1 227 ? 9.769 18.631 -3.668 1.00 70.69 227 PRO A C 1
ATOM 1744 O O . PRO A 1 227 ? 9.394 17.625 -3.059 1.00 70.69 227 PRO A O 1
ATOM 1747 N N . ALA A 1 228 ? 10.538 19.556 -3.097 1.00 80.31 228 ALA A N 1
ATOM 1748 C CA . ALA A 1 228 ? 10.740 19.572 -1.658 1.00 80.31 228 ALA A CA 1
ATOM 1749 C C . ALA A 1 228 ? 9.382 19.881 -1.016 1.00 80.31 228 ALA A C 1
ATOM 1751 O O . ALA A 1 228 ? 8.871 20.992 -1.138 1.00 80.31 228 ALA A O 1
ATOM 1752 N N . LEU A 1 229 ? 8.757 18.867 -0.426 1.00 85.25 229 LEU A N 1
ATOM 1753 C CA . LEU A 1 229 ? 7.448 18.983 0.205 1.00 85.25 229 LEU A CA 1
ATOM 1754 C C . LEU A 1 229 ? 7.620 19.229 1.711 1.00 85.25 229 LEU A C 1
ATOM 1756 O O . LEU A 1 229 ? 8.605 18.768 2.294 1.00 85.25 229 LEU A O 1
ATOM 1760 N N . PRO A 1 230 ? 6.683 19.955 2.348 1.00 85.38 230 PRO A N 1
ATOM 1761 C CA . PRO A 1 230 ? 6.831 20.421 3.731 1.00 85.38 230 PRO A CA 1
ATOM 1762 C C . PRO A 1 230 ? 6.798 19.294 4.774 1.00 85.38 230 PRO A C 1
ATOM 1764 O O . PRO A 1 230 ? 7.142 19.512 5.930 1.00 85.38 230 PRO A O 1
ATOM 1767 N N . ARG A 1 231 ? 6.375 18.092 4.377 1.00 89.00 231 ARG A N 1
ATOM 1768 C CA . ARG A 1 231 ? 6.291 16.899 5.222 1.00 89.00 231 ARG A CA 1
ATOM 1769 C C . ARG A 1 231 ? 6.469 15.641 4.386 1.00 89.00 231 ARG A C 1
ATOM 1771 O O . ARG A 1 231 ? 6.581 15.718 3.159 1.00 89.00 231 ARG A O 1
ATOM 1778 N N . GLU A 1 232 ? 6.460 14.488 5.048 1.00 91.12 232 GLU A N 1
ATOM 1779 C CA . GLU A 1 232 ? 6.486 13.211 4.352 1.00 91.12 232 GLU A CA 1
ATOM 1780 C C . GLU A 1 232 ? 5.291 13.074 3.396 1.00 91.12 232 GLU A C 1
ATOM 1782 O O . GLU A 1 232 ? 4.136 13.357 3.740 1.00 91.12 232 GLU A O 1
ATOM 1787 N N . THR A 1 233 ? 5.596 12.622 2.183 1.00 92.19 233 THR A N 1
ATOM 1788 C CA . THR A 1 233 ? 4.617 12.230 1.167 1.00 92.19 233 THR A CA 1
ATOM 1789 C C . THR A 1 233 ? 5.074 10.960 0.472 1.00 92.19 233 THR A C 1
ATOM 1791 O O . THR A 1 233 ? 6.195 10.494 0.683 1.00 92.19 233 THR A O 1
ATOM 1794 N N . TYR A 1 234 ? 4.206 10.395 -0.361 1.00 92.94 234 TYR A N 1
ATOM 1795 C CA . TYR A 1 234 ? 4.461 9.106 -0.981 1.00 92.94 234 TYR A CA 1
ATOM 1796 C C . TYR A 1 234 ? 4.403 9.215 -2.493 1.00 92.94 234 TYR A C 1
ATOM 1798 O O . TYR A 1 234 ? 3.593 9.957 -3.039 1.00 92.94 234 TYR A O 1
ATOM 1806 N N . LEU A 1 235 ? 5.256 8.467 -3.179 1.00 91.19 235 LEU A N 1
ATOM 1807 C CA . LEU A 1 235 ? 5.372 8.506 -4.629 1.00 91.19 235 LEU A CA 1
ATOM 1808 C C . LEU A 1 235 ? 5.269 7.094 -5.194 1.00 91.19 235 LEU A C 1
ATOM 1810 O O . LEU A 1 235 ? 6.035 6.210 -4.829 1.00 91.19 235 LEU A O 1
ATOM 1814 N N . PHE A 1 236 ? 4.342 6.892 -6.117 1.00 89.88 236 PHE A N 1
ATOM 1815 C CA . PHE A 1 236 ? 4.290 5.732 -6.987 1.00 89.88 236 PHE A CA 1
ATOM 1816 C C . PHE A 1 236 ? 5.076 6.037 -8.251 1.00 89.88 236 PHE A C 1
ATOM 1818 O O . PHE A 1 236 ? 4.691 6.901 -9.039 1.00 89.88 236 PHE A O 1
ATOM 1825 N N . ARG A 1 237 ? 6.163 5.297 -8.453 1.00 87.00 237 ARG A N 1
ATOM 1826 C CA . ARG A 1 237 ? 6.934 5.305 -9.699 1.00 87.00 237 ARG A CA 1
ATOM 1827 C C . ARG A 1 237 ? 7.401 3.884 -10.029 1.00 87.00 237 ARG A C 1
ATOM 1829 O O . ARG A 1 237 ? 7.469 3.052 -9.112 1.00 87.00 237 ARG A O 1
ATOM 1836 N N . PRO A 1 238 ? 7.702 3.578 -11.301 1.00 85.75 238 PRO A N 1
ATOM 1837 C CA . PRO A 1 238 ? 8.325 2.311 -11.661 1.00 85.75 238 PRO A CA 1
ATOM 1838 C C . PRO A 1 238 ? 9.614 2.079 -10.861 1.00 85.75 238 PRO A C 1
ATOM 1840 O O . PRO A 1 238 ? 10.269 3.032 -10.429 1.00 85.75 238 PRO A O 1
ATOM 1843 N N . GLY A 1 239 ? 9.963 0.813 -10.647 1.00 83.50 239 GLY A N 1
ATOM 1844 C CA . GLY A 1 239 ? 11.203 0.422 -9.989 1.00 83.50 239 GLY A CA 1
ATOM 1845 C C . GLY A 1 239 ? 12.432 1.045 -10.655 1.00 83.50 239 GLY A C 1
ATOM 1846 O O . GLY A 1 239 ? 12.504 1.181 -11.878 1.00 83.50 239 GLY A O 1
ATOM 1847 N N . THR A 1 240 ? 13.397 1.433 -9.828 1.00 84.69 240 THR A N 1
ATOM 1848 C CA . THR A 1 240 ? 14.705 1.973 -10.229 1.00 84.69 240 THR A CA 1
ATOM 1849 C C . THR A 1 240 ? 15.818 1.151 -9.579 1.00 84.69 240 THR A C 1
ATOM 1851 O O . THR A 1 240 ? 15.540 0.162 -8.899 1.00 84.69 240 THR A O 1
ATOM 1854 N N . TYR A 1 241 ? 17.079 1.528 -9.773 1.00 86.44 241 TYR A N 1
ATOM 1855 C CA . TYR A 1 241 ? 18.228 0.782 -9.253 1.00 86.44 241 TYR A CA 1
ATOM 1856 C C . TYR A 1 241 ? 18.184 0.561 -7.738 1.00 86.44 241 TYR A C 1
ATOM 1858 O O . TYR A 1 241 ? 18.526 -0.508 -7.253 1.00 86.44 241 TYR A O 1
ATOM 1866 N N . GLU A 1 242 ? 17.663 1.528 -6.991 1.00 82.88 242 GLU A N 1
ATOM 1867 C CA . GLU A 1 242 ? 17.551 1.474 -5.534 1.00 82.88 242 GLU A CA 1
ATOM 1868 C C . GLU A 1 242 ? 16.477 0.483 -5.052 1.00 82.88 242 GLU A C 1
ATOM 1870 O O . GLU A 1 242 ? 16.356 0.232 -3.859 1.00 82.88 242 GLU A O 1
ATOM 1875 N N . THR A 1 243 ? 15.675 -0.077 -5.965 1.00 80.25 243 THR A N 1
ATOM 1876 C CA . THR A 1 243 ? 14.599 -1.036 -5.650 1.00 80.25 243 THR A CA 1
ATOM 1877 C C . THR A 1 243 ? 15.019 -2.496 -5.766 1.00 80.25 243 THR A C 1
ATOM 1879 O O . THR A 1 243 ? 14.206 -3.380 -5.505 1.00 80.25 243 THR A O 1
ATOM 1882 N N . SER A 1 244 ? 16.262 -2.753 -6.175 1.00 83.62 244 SER A N 1
ATOM 1883 C CA . SER A 1 244 ? 16.810 -4.090 -6.377 1.00 83.62 244 SER A CA 1
ATOM 1884 C C . SER A 1 244 ? 18.221 -4.159 -5.812 1.00 83.62 244 SER A C 1
ATOM 1886 O O . SER A 1 244 ? 19.021 -3.247 -6.018 1.00 83.62 244 SER A O 1
ATOM 1888 N N . SER A 1 245 ? 18.559 -5.271 -5.162 1.00 78.38 245 SER A N 1
ATOM 1889 C CA . SER A 1 245 ? 19.927 -5.548 -4.707 1.00 78.38 245 SER A CA 1
ATOM 1890 C C . SER A 1 245 ? 20.926 -5.529 -5.874 1.00 78.38 245 SER A C 1
ATOM 1892 O O . SER A 1 245 ? 22.034 -5.013 -5.740 1.00 78.38 245 SER A O 1
ATOM 1894 N N . LYS A 1 246 ? 20.509 -5.999 -7.060 1.00 86.56 246 LYS A N 1
ATOM 1895 C CA . LYS A 1 246 ? 21.308 -5.954 -8.299 1.00 86.56 246 LYS A CA 1
ATOM 1896 C C . LYS A 1 246 ? 21.425 -4.554 -8.889 1.00 86.56 246 LYS A C 1
ATOM 1898 O O . LYS A 1 246 ? 22.362 -4.280 -9.633 1.00 86.56 246 LYS A O 1
ATOM 1903 N N . GLY A 1 247 ? 20.465 -3.681 -8.597 1.00 89.19 247 GLY A N 1
ATOM 1904 C CA . GLY A 1 247 ? 20.384 -2.362 -9.206 1.00 89.19 247 GLY A CA 1
ATOM 1905 C C . GLY A 1 247 ? 21.518 -1.440 -8.777 1.00 89.19 247 GLY A C 1
ATOM 1906 O O . GLY A 1 247 ? 22.119 -0.799 -9.635 1.00 89.19 247 GLY A O 1
ATOM 1907 N N . VAL A 1 248 ? 21.864 -1.425 -7.485 1.00 87.50 248 VAL A N 1
ATOM 1908 C CA . VAL A 1 248 ? 22.976 -0.610 -6.958 1.00 87.50 248 VAL A CA 1
ATOM 1909 C C . VAL A 1 248 ? 24.307 -1.031 -7.588 1.00 87.50 248 VAL A C 1
ATOM 1911 O O . VAL A 1 248 ? 25.008 -0.197 -8.158 1.00 87.50 248 VAL A O 1
ATOM 1914 N N . ALA A 1 249 ? 24.603 -2.336 -7.590 1.00 90.62 249 ALA A N 1
ATOM 1915 C CA . ALA A 1 249 ? 25.818 -2.872 -8.205 1.00 90.62 249 ALA A CA 1
ATOM 1916 C C . ALA A 1 249 ? 25.885 -2.577 -9.715 1.00 90.62 249 ALA A C 1
ATOM 1918 O O . ALA A 1 249 ? 26.929 -2.171 -10.231 1.00 90.62 249 ALA A O 1
ATOM 1919 N N . PHE A 1 250 ? 24.760 -2.718 -10.426 1.00 94.50 250 PHE A N 1
ATOM 1920 C CA . PHE A 1 250 ? 24.663 -2.340 -11.835 1.00 94.50 250 PHE A CA 1
ATOM 1921 C C . PHE A 1 250 ? 24.947 -0.850 -12.044 1.00 94.50 250 PHE A C 1
ATOM 1923 O O . PHE A 1 250 ? 25.717 -0.500 -12.935 1.00 94.50 250 PHE A O 1
ATOM 1930 N N . GLN A 1 251 ? 24.354 0.030 -11.234 1.00 93.19 251 GLN A N 1
ATOM 1931 C CA . GLN A 1 251 ? 24.520 1.476 -11.365 1.00 93.19 251 GLN A CA 1
ATOM 1932 C C . GLN A 1 251 ? 25.984 1.893 -11.199 1.00 93.19 251 GLN A C 1
ATOM 1934 O O . GLN A 1 251 ? 26.483 2.689 -11.995 1.00 93.19 251 GLN A O 1
ATOM 1939 N N . GLU A 1 252 ? 26.680 1.338 -10.208 1.00 93.06 252 GLU A N 1
ATOM 1940 C CA . GLU A 1 252 ? 28.103 1.594 -9.971 1.00 93.06 252 GLU A CA 1
ATOM 1941 C C . GLU A 1 252 ? 28.972 1.107 -11.138 1.00 93.06 252 GLU A C 1
ATOM 1943 O O . GLU A 1 252 ? 29.796 1.858 -11.671 1.00 93.06 252 GLU A O 1
ATOM 1948 N N . ALA A 1 253 ? 28.758 -0.132 -11.588 1.00 95.25 253 ALA A N 1
ATOM 1949 C CA . ALA A 1 253 ? 29.519 -0.716 -12.687 1.00 95.25 253 ALA A CA 1
ATOM 1950 C C . ALA A 1 253 ? 29.244 -0.009 -14.029 1.00 95.25 253 ALA A C 1
ATOM 1952 O O . ALA A 1 253 ? 30.178 0.260 -14.793 1.00 95.25 253 ALA A O 1
ATOM 1953 N N . PHE A 1 254 ? 27.994 0.382 -14.289 1.00 95.56 254 PHE A N 1
ATOM 1954 C CA . PHE A 1 254 ? 27.624 1.169 -15.462 1.00 95.56 254 PHE A CA 1
ATOM 1955 C C . PHE A 1 254 ? 28.269 2.556 -15.421 1.00 95.56 254 PHE A C 1
ATOM 1957 O O . PHE A 1 254 ? 28.883 2.972 -16.404 1.00 95.56 254 PHE A O 1
ATOM 1964 N N . ALA A 1 255 ? 28.189 3.255 -14.281 1.00 94.81 255 ALA A N 1
ATOM 1965 C CA . ALA A 1 255 ? 28.786 4.578 -14.105 1.00 94.81 255 ALA A CA 1
ATOM 1966 C C . ALA A 1 255 ? 30.297 4.560 -14.352 1.00 94.81 255 ALA A C 1
ATOM 1968 O O . ALA A 1 255 ? 30.817 5.426 -15.057 1.00 94.81 255 ALA A O 1
ATOM 1969 N N . LYS A 1 256 ? 30.986 3.530 -13.848 1.00 96.62 256 LYS A N 1
ATOM 1970 C CA . LYS A 1 256 ? 32.421 3.323 -14.063 1.00 96.62 256 LYS A CA 1
ATOM 1971 C C . LYS A 1 256 ? 32.777 3.116 -15.538 1.00 96.62 256 LYS A C 1
ATOM 1973 O O . LYS A 1 256 ? 33.822 3.587 -15.978 1.00 96.62 256 LYS A O 1
ATOM 1978 N N . LYS A 1 257 ? 31.941 2.401 -16.297 1.00 96.44 257 LYS A N 1
ATOM 1979 C CA . LYS A 1 257 ? 32.238 2.025 -17.688 1.00 96.44 257 LYS A CA 1
ATOM 1980 C C . LYS A 1 257 ? 31.786 3.061 -18.717 1.00 96.44 257 LYS A C 1
ATOM 1982 O O . LYS A 1 257 ? 32.465 3.276 -19.717 1.00 96.44 257 LYS A O 1
ATOM 1987 N N . PHE A 1 258 ? 30.631 3.677 -18.497 1.00 94.44 258 PHE A N 1
ATOM 1988 C CA . PHE A 1 258 ? 29.924 4.464 -19.506 1.00 94.44 258 PHE A CA 1
ATOM 1989 C C . PHE A 1 258 ? 29.513 5.866 -19.038 1.00 94.44 258 PHE A C 1
ATOM 1991 O O . PHE A 1 258 ? 28.983 6.627 -19.852 1.00 94.44 258 PHE A O 1
ATOM 1998 N N . GLY A 1 259 ? 29.748 6.211 -17.768 1.00 92.25 259 GLY A N 1
ATOM 1999 C CA . GLY A 1 259 ? 29.214 7.414 -17.127 1.00 92.25 259 GLY A CA 1
ATOM 2000 C C . GLY A 1 259 ? 27.770 7.237 -16.639 1.00 92.25 259 GLY A C 1
ATOM 2001 O O . GLY A 1 259 ? 27.222 6.137 -16.645 1.00 92.25 259 GLY A O 1
ATOM 2002 N N . ALA A 1 260 ? 27.130 8.320 -16.194 1.00 87.56 260 ALA A N 1
ATOM 2003 C CA . ALA A 1 260 ? 25.768 8.267 -15.655 1.00 87.56 260 ALA A CA 1
ATOM 2004 C C . ALA A 1 260 ? 24.747 7.796 -16.714 1.00 87.56 260 ALA A C 1
ATOM 2006 O O . ALA A 1 260 ? 24.539 8.464 -17.724 1.00 87.56 260 ALA A O 1
ATOM 2007 N N . GLY A 1 261 ? 24.098 6.650 -16.475 1.00 76.25 261 GLY A N 1
ATOM 2008 C CA . GLY A 1 261 ? 23.230 5.978 -17.456 1.00 76.25 261 GLY A CA 1
ATOM 2009 C C . GLY A 1 261 ? 21.748 6.345 -17.439 1.00 76.25 261 GLY A C 1
ATOM 2010 O O . GLY A 1 261 ? 21.008 5.884 -18.306 1.00 76.25 261 GLY A O 1
ATOM 2011 N N . GLY A 1 262 ? 21.292 7.130 -16.458 1.00 86.50 262 GLY A N 1
ATOM 2012 C CA . GLY A 1 262 ? 19.859 7.384 -16.253 1.00 86.50 262 GLY A CA 1
ATOM 2013 C C . GLY A 1 262 ? 19.042 6.092 -16.070 1.00 86.50 262 GLY A C 1
ATOM 2014 O O . GLY A 1 262 ? 19.624 5.016 -15.938 1.00 86.50 262 GLY A O 1
ATOM 2015 N N . PRO A 1 263 ? 17.702 6.153 -16.033 1.00 87.19 263 PRO A N 1
ATOM 2016 C CA . PRO A 1 263 ? 16.840 4.965 -15.993 1.00 87.19 263 PRO A CA 1
ATOM 2017 C C . PRO A 1 263 ? 16.859 4.145 -17.296 1.00 87.19 263 PRO A C 1
ATOM 2019 O O . PRO A 1 263 ? 16.573 2.948 -17.272 1.00 87.19 263 PRO A O 1
ATOM 2022 N N . GLU A 1 264 ? 17.217 4.758 -18.427 1.00 91.75 264 GLU A N 1
ATOM 2023 C CA . GLU A 1 264 ? 17.224 4.118 -19.745 1.00 91.75 264 GLU A CA 1
ATOM 2024 C C . GLU A 1 264 ? 18.239 2.980 -19.870 1.00 91.75 264 GLU A C 1
ATOM 2026 O O . GLU A 1 264 ? 17.951 1.978 -20.529 1.00 91.75 264 GLU A O 1
ATOM 2031 N N . ALA A 1 265 ? 19.400 3.100 -19.217 1.00 94.62 265 ALA A N 1
ATOM 2032 C CA . ALA A 1 265 ? 20.382 2.021 -19.150 1.00 94.62 265 ALA A CA 1
ATOM 2033 C C . ALA A 1 265 ? 19.797 0.763 -18.483 1.00 94.62 265 ALA A C 1
ATOM 2035 O O . ALA A 1 265 ? 19.927 -0.341 -19.010 1.00 94.62 265 ALA A O 1
ATOM 2036 N N . GLY A 1 266 ? 19.069 0.933 -17.381 1.00 94.38 266 GLY A N 1
ATOM 2037 C CA . GLY A 1 266 ? 18.363 -0.144 -16.695 1.00 94.38 266 GLY A CA 1
ATOM 2038 C C . GLY A 1 266 ? 17.287 -0.775 -17.568 1.00 94.38 266 GLY A C 1
ATOM 2039 O O . GLY A 1 266 ? 17.163 -1.996 -17.587 1.00 94.38 266 GLY A O 1
ATOM 2040 N N . THR A 1 267 ? 16.561 0.025 -18.361 1.00 94.06 267 THR A N 1
ATOM 2041 C CA . THR A 1 267 ? 15.617 -0.521 -19.346 1.00 94.06 267 THR A CA 1
ATOM 2042 C C . THR A 1 267 ? 16.312 -1.411 -20.367 1.00 94.06 267 THR A C 1
ATOM 2044 O O . THR A 1 267 ? 15.829 -2.512 -20.633 1.00 94.06 267 THR A O 1
ATOM 2047 N N . GLY A 1 268 ? 17.425 -0.951 -20.942 1.00 95.94 268 GLY A N 1
ATOM 2048 C CA . GLY A 1 268 ? 18.185 -1.733 -21.915 1.00 95.94 268 GLY A CA 1
ATOM 2049 C C . GLY A 1 268 ? 18.690 -3.052 -21.332 1.00 95.94 268 GLY A C 1
ATOM 2050 O O . GLY A 1 268 ? 18.541 -4.099 -21.966 1.00 95.94 268 GLY A O 1
ATOM 2051 N N . TYR A 1 269 ? 19.219 -3.000 -20.105 1.00 96.88 269 TYR A N 1
ATOM 2052 C CA . TYR A 1 269 ? 19.697 -4.170 -19.371 1.00 96.88 269 TYR A CA 1
ATOM 2053 C C . TYR A 1 269 ? 18.573 -5.186 -19.142 1.00 96.88 269 TYR A C 1
ATOM 2055 O O . TYR A 1 269 ? 18.655 -6.328 -19.595 1.00 96.88 269 TYR A O 1
ATOM 2063 N N . ASP A 1 270 ? 17.482 -4.749 -18.509 1.00 95.81 270 ASP A N 1
ATOM 2064 C CA . ASP A 1 270 ? 16.329 -5.587 -18.175 1.00 95.81 270 ASP A CA 1
ATOM 2065 C C . ASP A 1 270 ? 15.676 -6.200 -19.420 1.00 95.81 270 ASP A C 1
ATOM 2067 O O . ASP A 1 270 ? 15.321 -7.380 -19.421 1.00 95.81 270 ASP A O 1
ATOM 2071 N N . ALA A 1 271 ? 15.529 -5.416 -20.495 1.00 96.50 271 ALA A N 1
ATOM 2072 C CA . ALA A 1 271 ? 14.942 -5.886 -21.745 1.00 96.50 271 ALA A CA 1
ATOM 2073 C C . ALA A 1 271 ? 15.781 -7.007 -22.367 1.00 96.50 271 ALA A C 1
ATOM 2075 O O . ALA A 1 271 ? 15.233 -8.039 -22.765 1.00 96.50 271 ALA A O 1
ATOM 2076 N N . LEU A 1 272 ? 17.103 -6.824 -22.453 1.00 96.75 272 LEU A N 1
ATOM 2077 C CA . LEU A 1 272 ? 17.968 -7.853 -23.014 1.00 96.75 272 LEU A CA 1
ATOM 2078 C C . LEU A 1 272 ? 17.967 -9.102 -22.134 1.00 96.75 272 LEU A C 1
ATOM 2080 O O . LEU A 1 272 ? 17.746 -10.201 -22.641 1.00 96.75 272 LEU A O 1
ATOM 2084 N N . TRP A 1 273 ? 18.162 -8.924 -20.827 1.00 95.50 273 TRP A N 1
ATOM 2085 C CA . TRP A 1 273 ? 18.228 -10.022 -19.869 1.00 95.50 273 TRP A CA 1
ATOM 2086 C C . TRP A 1 273 ? 16.967 -10.893 -19.921 1.00 95.50 273 TRP A C 1
ATOM 2088 O O . TRP A 1 273 ? 17.039 -12.123 -19.983 1.00 95.50 273 TRP A O 1
ATOM 2098 N N . LEU A 1 274 ? 15.796 -10.255 -19.988 1.00 94.56 274 LEU A N 1
ATOM 2099 C CA . LEU A 1 274 ? 14.503 -10.924 -20.083 1.00 94.56 274 LEU A CA 1
ATOM 2100 C C . LEU A 1 274 ? 14.307 -11.648 -21.422 1.00 94.56 274 LEU A C 1
ATOM 2102 O O . LEU A 1 274 ? 13.839 -12.787 -21.433 1.00 94.56 274 LEU A O 1
ATOM 2106 N N . MET A 1 275 ? 14.689 -11.024 -22.542 1.00 95.62 275 MET A N 1
ATOM 2107 C CA . MET A 1 275 ? 14.603 -11.639 -23.873 1.00 95.62 275 MET A CA 1
ATOM 2108 C C . MET A 1 275 ? 15.501 -12.872 -23.992 1.00 95.62 275 MET A C 1
ATOM 2110 O O . MET A 1 275 ? 15.043 -13.933 -24.416 1.00 95.62 275 MET A O 1
ATOM 2114 N N . VAL A 1 276 ? 16.769 -12.747 -23.601 1.00 94.19 276 VAL A N 1
ATOM 2115 C CA . VAL A 1 276 ? 17.750 -13.834 -23.698 1.00 94.19 276 VAL A CA 1
ATOM 2116 C C . VAL A 1 276 ? 17.362 -14.988 -22.779 1.00 94.19 276 VAL A C 1
ATOM 2118 O O . VAL A 1 276 ? 17.388 -16.137 -23.210 1.00 94.19 276 VAL A O 1
ATOM 2121 N N . SER A 1 277 ? 16.905 -14.700 -21.558 1.00 93.38 277 SER A N 1
ATOM 2122 C CA . SER A 1 277 ? 16.398 -15.735 -20.650 1.00 93.38 277 SER A CA 1
ATOM 2123 C C . SER A 1 277 ? 15.212 -16.500 -21.245 1.00 93.38 277 SER A C 1
ATOM 2125 O O . SER A 1 277 ? 15.099 -17.713 -21.070 1.00 93.38 277 SER A O 1
ATOM 2127 N N . GLY A 1 278 ? 14.324 -15.804 -21.964 1.00 93.12 278 GLY A N 1
ATOM 2128 C CA . GLY A 1 278 ? 13.229 -16.427 -22.702 1.00 93.12 278 GLY A CA 1
ATOM 2129 C C . GLY A 1 278 ? 13.731 -17.346 -23.816 1.00 93.12 278 GLY A C 1
ATOM 2130 O O . GLY A 1 278 ? 13.316 -18.502 -23.876 1.00 93.12 278 GLY A O 1
ATOM 2131 N N . LEU A 1 279 ? 14.645 -16.854 -24.659 1.00 92.50 279 LEU A N 1
ATOM 2132 C CA . LEU A 1 279 ? 15.220 -17.600 -25.787 1.00 92.50 279 LEU A CA 1
ATOM 2133 C C . LEU A 1 279 ? 16.010 -18.833 -25.337 1.00 92.50 279 LEU A C 1
ATOM 2135 O O . LEU A 1 279 ? 15.874 -19.899 -25.932 1.00 92.50 279 LEU A O 1
ATOM 2139 N N . ALA A 1 280 ? 16.787 -18.708 -24.260 1.00 90.31 280 ALA A N 1
ATOM 2140 C CA . ALA A 1 280 ? 17.538 -19.812 -23.671 1.00 90.31 280 ALA A CA 1
ATOM 2141 C C . ALA A 1 280 ? 16.615 -20.893 -23.083 1.00 90.31 280 ALA A C 1
ATOM 2143 O O . ALA A 1 280 ? 16.950 -22.076 -23.112 1.00 90.31 280 ALA A O 1
ATOM 2144 N N . ALA A 1 281 ? 15.443 -20.506 -22.567 1.00 88.38 281 ALA A N 1
ATOM 2145 C CA . ALA A 1 281 ? 14.439 -21.452 -22.089 1.00 88.38 281 ALA A CA 1
ATOM 2146 C C . ALA A 1 281 ? 13.636 -22.094 -23.232 1.00 88.38 281 ALA A C 1
ATOM 2148 O O . ALA A 1 281 ? 13.180 -23.229 -23.089 1.00 88.38 281 ALA A O 1
ATOM 2149 N N . ASN A 1 282 ? 13.409 -21.371 -24.334 1.00 84.00 282 ASN A N 1
ATOM 2150 C CA . ASN A 1 282 ? 12.711 -21.883 -25.507 1.00 84.00 282 ASN A CA 1
ATOM 2151 C C . ASN A 1 282 ? 13.005 -21.050 -26.768 1.00 84.00 282 ASN A C 1
ATOM 2153 O O . ASN A 1 282 ? 12.674 -19.865 -26.831 1.00 84.00 282 ASN A O 1
ATOM 2157 N N . SER A 1 283 ? 13.557 -21.689 -27.801 1.00 77.31 283 SER A N 1
ATOM 2158 C CA . SER A 1 283 ? 13.867 -21.046 -29.082 1.00 77.31 283 SER A CA 1
ATOM 2159 C C . SER A 1 283 ? 12.694 -21.027 -30.075 1.00 77.31 283 SER A C 1
ATOM 2161 O O . SER A 1 283 ? 12.739 -20.271 -31.050 1.00 77.31 283 SER A O 1
ATOM 2163 N N . ASP A 1 284 ? 11.616 -21.793 -29.847 1.00 83.69 284 ASP A N 1
ATOM 2164 C CA . ASP A 1 284 ? 10.397 -21.702 -30.660 1.00 83.69 284 ASP A CA 1
ATOM 2165 C C . ASP A 1 284 ? 9.631 -20.424 -30.312 1.00 83.69 284 ASP A C 1
ATOM 2167 O O . ASP A 1 284 ? 9.203 -20.209 -29.185 1.00 83.69 284 ASP A O 1
ATOM 2171 N N . ARG A 1 285 ? 9.374 -19.585 -31.316 1.00 71.81 285 ARG A N 1
ATOM 2172 C CA . ARG A 1 285 ? 8.681 -18.302 -31.182 1.00 71.81 285 ARG A CA 1
ATOM 2173 C C . ARG A 1 285 ? 7.298 -18.387 -30.533 1.00 71.81 285 ARG A C 1
ATOM 2175 O O . ARG A 1 285 ? 6.930 -17.460 -29.807 1.00 71.81 285 ARG A O 1
ATOM 2182 N N . ARG A 1 286 ? 6.485 -19.403 -30.856 1.00 74.38 286 ARG A N 1
ATOM 2183 C CA . ARG A 1 286 ? 5.137 -19.509 -30.259 1.00 74.38 286 ARG A CA 1
ATOM 2184 C C . ARG A 1 286 ? 5.263 -19.836 -28.778 1.00 74.38 286 ARG A C 1
ATOM 2186 O O . ARG A 1 286 ? 4.711 -19.119 -27.948 1.00 74.38 286 ARG A O 1
ATOM 2193 N N . ALA A 1 287 ? 6.091 -20.825 -28.469 1.00 86.00 287 ALA A N 1
ATOM 2194 C CA . ALA A 1 287 ? 6.373 -21.217 -27.103 1.00 86.00 287 ALA A CA 1
ATOM 2195 C C . ALA A 1 287 ? 7.144 -20.143 -26.308 1.00 86.00 287 ALA A C 1
ATOM 2197 O O . ALA A 1 287 ? 6.933 -20.025 -25.106 1.00 86.00 287 ALA A O 1
ATOM 2198 N N . LEU A 1 288 ? 7.960 -19.303 -26.957 1.00 89.75 288 LEU A N 1
ATOM 2199 C CA . LEU A 1 288 ? 8.683 -18.184 -26.343 1.00 89.75 288 LEU A CA 1
ATOM 2200 C C . LEU A 1 288 ? 7.712 -17.175 -25.732 1.00 89.75 288 LEU A C 1
ATOM 2202 O O . LEU A 1 288 ? 7.893 -16.761 -24.591 1.00 89.75 288 LEU A O 1
ATOM 2206 N N . SER A 1 289 ? 6.665 -16.793 -26.471 1.00 88.50 289 SER A N 1
ATOM 2207 C CA . SER A 1 289 ? 5.668 -15.844 -25.967 1.00 88.50 289 SER A CA 1
ATOM 2208 C C . SER A 1 289 ? 4.949 -16.395 -24.739 1.00 88.50 289 SER A C 1
ATOM 2210 O O . SER A 1 289 ? 4.796 -15.689 -23.744 1.00 88.50 289 SER A O 1
ATOM 2212 N N . ASP A 1 290 ? 4.511 -17.651 -24.785 1.00 88.44 290 ASP A N 1
ATOM 2213 C CA . ASP A 1 290 ? 3.812 -18.289 -23.665 1.00 88.44 290 ASP A CA 1
ATOM 2214 C C . ASP A 1 290 ? 4.747 -18.473 -22.465 1.00 88.44 290 ASP A C 1
ATOM 2216 O O . ASP A 1 290 ? 4.391 -18.154 -21.328 1.00 88.44 290 ASP A O 1
ATOM 2220 N N . ARG A 1 291 ? 5.997 -18.873 -22.722 1.00 89.19 291 ARG A N 1
ATOM 2221 C CA . ARG A 1 291 ? 7.026 -19.026 -21.696 1.00 89.19 291 ARG A CA 1
ATOM 2222 C C . ARG A 1 291 ? 7.318 -17.701 -21.006 1.00 89.19 291 ARG A C 1
ATOM 2224 O O . ARG A 1 291 ? 7.182 -17.626 -19.787 1.00 89.19 291 ARG A O 1
ATOM 2231 N N . MET A 1 292 ? 7.640 -16.649 -21.757 1.00 91.25 292 MET A N 1
ATOM 2232 C CA . MET A 1 292 ? 7.981 -15.341 -21.190 1.00 91.25 292 MET A CA 1
ATOM 2233 C C . MET A 1 292 ? 6.847 -14.747 -20.343 1.00 91.25 292 MET A C 1
ATOM 2235 O O . MET A 1 292 ? 7.122 -14.099 -19.338 1.00 91.25 292 MET A O 1
ATOM 2239 N N . GLN A 1 293 ? 5.578 -15.010 -20.673 1.00 89.25 293 GLN A N 1
ATOM 2240 C CA . GLN A 1 293 ? 4.429 -14.554 -19.870 1.00 89.25 293 GLN A CA 1
ATOM 2241 C C . GLN A 1 293 ? 4.369 -15.190 -18.467 1.00 89.25 293 GLN A C 1
ATOM 2243 O O . GLN A 1 293 ? 3.947 -14.554 -17.493 1.00 89.25 293 GLN A O 1
ATOM 2248 N N . THR A 1 294 ? 4.833 -16.435 -18.343 1.00 87.44 294 THR A N 1
ATOM 2249 C CA . THR A 1 294 ? 4.911 -17.163 -17.062 1.00 87.44 294 THR A CA 1
ATOM 2250 C C . THR A 1 294 ? 6.202 -16.892 -16.291 1.00 87.44 294 THR A C 1
ATOM 2252 O O . THR A 1 294 ? 6.239 -17.078 -15.078 1.00 87.44 294 THR A O 1
ATOM 2255 N N . MET A 1 295 ? 7.252 -16.417 -16.966 1.00 87.81 295 MET A N 1
ATOM 2256 C CA . MET A 1 295 ? 8.540 -16.143 -16.337 1.00 87.81 295 MET A CA 1
ATOM 2257 C C . MET A 1 295 ? 8.474 -14.939 -15.396 1.00 87.81 295 MET A C 1
ATOM 2259 O O . MET A 1 295 ? 7.789 -13.941 -15.645 1.00 87.81 295 MET A O 1
ATOM 2263 N N . ARG A 1 296 ? 9.228 -15.041 -14.305 1.00 88.06 296 ARG A N 1
ATOM 2264 C CA . ARG A 1 296 ? 9.527 -13.951 -13.380 1.00 88.06 296 ARG A CA 1
ATOM 2265 C C . ARG A 1 296 ? 11.034 -13.910 -13.228 1.00 88.06 296 ARG A C 1
ATOM 2267 O O . ARG A 1 296 ? 11.631 -14.933 -12.907 1.00 88.06 296 ARG A O 1
ATOM 2274 N N . ILE A 1 297 ? 11.636 -12.769 -13.538 1.00 87.44 297 ILE A N 1
ATOM 2275 C CA . ILE A 1 297 ? 13.092 -12.623 -13.538 1.00 87.44 297 ILE A CA 1
ATOM 2276 C C . ILE A 1 297 ? 13.444 -11.378 -12.753 1.00 87.44 297 ILE A C 1
ATOM 2278 O O . ILE A 1 297 ? 12.901 -10.309 -13.007 1.00 87.44 297 ILE A O 1
ATOM 2282 N N . GLU A 1 298 ? 14.343 -11.518 -11.794 1.00 88.44 298 GLU A N 1
ATOM 2283 C CA . GLU A 1 298 ? 14.878 -10.387 -11.053 1.00 88.44 298 GLU A CA 1
ATOM 2284 C C . GLU A 1 298 ? 15.916 -9.650 -11.907 1.00 88.44 298 GLU A C 1
ATOM 2286 O O . GLU A 1 298 ? 17.024 -10.154 -12.124 1.00 88.44 298 GLU A O 1
ATOM 2291 N N . GLY A 1 299 ? 15.527 -8.470 -12.390 1.00 91.31 299 GLY A N 1
ATOM 2292 C CA . GLY A 1 299 ? 16.384 -7.530 -13.102 1.00 91.31 299 GLY A CA 1
ATOM 2293 C C . GLY A 1 299 ? 16.987 -6.459 -12.189 1.00 91.31 299 GLY A C 1
ATOM 2294 O O . GLY A 1 299 ? 16.855 -6.488 -10.959 1.00 91.31 299 GLY A O 1
ATOM 2295 N N . VAL A 1 300 ? 17.621 -5.461 -12.802 1.00 93.38 300 VAL A N 1
ATOM 2296 C CA . VAL A 1 300 ? 18.283 -4.352 -12.089 1.00 93.38 300 VAL A CA 1
ATOM 2297 C C . VAL A 1 300 ? 17.287 -3.314 -11.567 1.00 93.38 300 VAL A C 1
ATOM 2299 O O . VAL A 1 300 ? 17.638 -2.492 -10.728 1.00 93.38 300 VAL A O 1
ATOM 2302 N N . ARG A 1 301 ? 16.026 -3.374 -12.015 1.00 90.19 301 ARG A N 1
ATOM 2303 C CA . ARG A 1 301 ? 14.911 -2.534 -11.531 1.00 90.19 301 ARG A CA 1
ATOM 2304 C C . ARG A 1 301 ? 13.821 -3.330 -10.801 1.00 90.19 301 ARG A C 1
ATOM 2306 O O . ARG A 1 301 ? 12.695 -2.856 -10.651 1.00 90.19 301 ARG A O 1
ATOM 2313 N N . GLY A 1 302 ? 14.149 -4.547 -10.362 1.00 87.69 302 GLY A N 1
ATOM 2314 C CA . GLY A 1 302 ? 13.283 -5.419 -9.567 1.00 87.69 302 GLY A CA 1
ATOM 2315 C C . GLY A 1 302 ? 12.726 -6.614 -10.343 1.00 87.69 302 GLY A C 1
ATOM 2316 O O . GLY A 1 302 ? 13.245 -7.004 -11.389 1.00 87.69 302 GLY A O 1
ATOM 2317 N N . LEU A 1 303 ? 11.667 -7.229 -9.810 1.00 86.31 303 LEU A N 1
ATOM 2318 C CA . LEU A 1 303 ? 11.065 -8.428 -10.393 1.00 86.31 303 LEU A CA 1
ATOM 2319 C C . LEU A 1 303 ? 10.268 -8.097 -11.663 1.00 86.31 303 LEU A C 1
ATOM 2321 O O . LEU A 1 303 ? 9.196 -7.492 -11.614 1.00 86.31 303 LEU A O 1
ATOM 2325 N N . LEU A 1 304 ? 10.785 -8.531 -12.805 1.00 88.00 304 LEU A N 1
ATOM 2326 C CA . LEU A 1 304 ? 10.205 -8.308 -14.119 1.00 88.00 304 LEU A CA 1
ATOM 2327 C C . LEU A 1 304 ? 9.185 -9.391 -14.467 1.00 88.00 304 LEU A C 1
ATOM 2329 O O . LEU A 1 304 ? 9.360 -10.578 -14.174 1.00 88.00 304 LEU A O 1
ATOM 2333 N N . SER A 1 305 ? 8.139 -8.980 -15.178 1.00 86.94 305 SER A N 1
ATOM 2334 C CA . SER A 1 305 ? 7.182 -9.881 -15.815 1.00 86.94 305 SER A CA 1
ATOM 2335 C C . SER A 1 305 ? 6.843 -9.394 -17.220 1.00 86.94 305 SER A C 1
ATOM 2337 O O . SER A 1 305 ? 6.865 -8.192 -17.495 1.00 86.94 305 SER A O 1
ATOM 2339 N N . CYS A 1 306 ? 6.545 -10.337 -18.113 1.00 90.25 306 CYS A N 1
ATOM 2340 C CA . CYS A 1 306 ? 6.099 -10.043 -19.470 1.00 90.25 306 CYS A CA 1
ATOM 2341 C C . CYS A 1 306 ? 4.614 -10.336 -19.651 1.00 90.25 306 CYS A C 1
ATOM 2343 O O . CYS A 1 306 ? 4.042 -11.221 -19.016 1.00 90.25 306 CYS A O 1
ATOM 2345 N N . ARG A 1 307 ? 4.018 -9.653 -20.624 1.00 89.50 307 ARG A N 1
ATOM 2346 C CA . ARG A 1 307 ? 2.714 -9.985 -21.197 1.00 89.50 307 ARG A CA 1
ATOM 2347 C C . ARG A 1 307 ? 2.748 -9.862 -22.713 1.00 89.50 307 ARG A C 1
ATOM 2349 O O . ARG A 1 307 ? 3.490 -9.041 -23.251 1.00 89.50 307 ARG A O 1
ATOM 2356 N N . ALA A 1 308 ? 1.908 -10.620 -23.405 1.00 90.00 308 ALA A N 1
ATOM 2357 C CA . ALA A 1 308 ? 1.669 -10.386 -24.821 1.00 90.00 308 ALA A CA 1
ATOM 2358 C C . ALA A 1 308 ? 0.671 -9.230 -25.008 1.00 90.00 308 ALA A C 1
ATOM 2360 O O . ALA A 1 308 ? -0.397 -9.204 -24.399 1.00 90.00 308 ALA A O 1
ATOM 2361 N N . GLU A 1 309 ? 0.983 -8.274 -25.882 1.00 89.50 309 GLU A N 1
ATOM 2362 C CA . GLU A 1 309 ? 0.061 -7.205 -26.260 1.00 89.50 309 GLU A CA 1
ATOM 2363 C C . GLU A 1 309 ? 0.167 -6.922 -27.760 1.00 89.50 309 GLU A C 1
ATOM 2365 O O . GLU A 1 309 ? 1.232 -6.576 -28.256 1.00 89.50 309 GLU A O 1
ATOM 2370 N N . ARG A 1 310 ? -0.940 -7.033 -28.510 1.00 86.12 310 ARG A N 1
ATOM 2371 C CA . ARG A 1 310 ? -1.020 -6.636 -29.936 1.00 86.12 310 ARG A CA 1
ATOM 2372 C C . ARG A 1 310 ? 0.109 -7.196 -30.830 1.00 86.12 310 ARG A C 1
ATOM 2374 O O . ARG A 1 310 ? 0.506 -6.557 -31.803 1.00 86.12 310 ARG A O 1
ATOM 2381 N N . GLY A 1 311 ? 0.586 -8.408 -30.538 1.00 81.62 311 GLY A N 1
ATOM 2382 C CA . GLY A 1 311 ? 1.619 -9.095 -31.325 1.00 81.62 311 GLY A CA 1
ATOM 2383 C C . GLY A 1 311 ? 3.067 -8.749 -30.959 1.00 81.62 311 GLY A C 1
ATOM 2384 O O . GLY A 1 311 ? 3.965 -9.088 -31.725 1.00 81.62 311 GLY A O 1
ATOM 2385 N N . GLN A 1 312 ? 3.291 -8.095 -29.820 1.00 89.75 312 GLN A N 1
ATOM 2386 C CA . GLN A 1 312 ? 4.605 -7.899 -29.202 1.00 89.75 312 GLN A CA 1
ATOM 2387 C C . GLN A 1 312 ? 4.575 -8.380 -27.749 1.00 89.75 312 GLN A C 1
ATOM 2389 O O . GLN A 1 312 ? 3.503 -8.525 -27.156 1.00 89.75 312 GLN A O 1
ATOM 2394 N N . LEU A 1 313 ? 5.752 -8.609 -27.182 1.00 92.62 313 LEU A N 1
ATOM 2395 C CA . LEU A 1 313 ? 5.932 -8.794 -25.754 1.00 92.62 313 LEU A CA 1
ATOM 2396 C C . LEU A 1 313 ? 6.170 -7.434 -25.115 1.00 92.62 313 LEU A C 1
ATOM 2398 O O . LEU A 1 313 ? 6.852 -6.567 -25.662 1.00 92.62 313 LEU A O 1
ATOM 2402 N N . VAL A 1 314 ? 5.569 -7.242 -23.956 1.00 92.69 314 VAL A N 1
ATOM 2403 C CA . VAL A 1 314 ? 5.668 -6.013 -23.191 1.00 92.69 314 VAL A CA 1
ATOM 2404 C C . VAL A 1 314 ? 6.085 -6.376 -21.785 1.00 92.69 314 VAL A C 1
ATOM 2406 O O . VAL A 1 314 ? 5.495 -7.279 -21.193 1.00 92.69 314 VAL A O 1
ATOM 2409 N N . PHE A 1 315 ? 7.049 -5.645 -21.249 1.00 92.06 315 PHE A N 1
ATOM 2410 C CA . PHE A 1 315 ? 7.376 -5.693 -19.835 1.00 92.06 315 PHE A CA 1
ATOM 2411 C C . PHE A 1 315 ? 7.242 -4.304 -19.222 1.00 92.06 315 PHE A C 1
ATOM 2413 O O . PHE A 1 315 ? 7.235 -3.284 -19.914 1.00 92.06 315 PHE A O 1
ATOM 2420 N N . SER A 1 316 ? 7.113 -4.276 -17.908 1.00 87.19 316 SER A N 1
ATOM 2421 C CA . SER A 1 316 ? 7.151 -3.057 -17.115 1.00 87.19 316 SER A CA 1
ATOM 2422 C C . SER A 1 316 ? 7.894 -3.376 -15.827 1.00 87.19 316 SER A C 1
ATOM 2424 O O . SER A 1 316 ? 7.605 -4.428 -15.239 1.00 87.19 316 SER A O 1
ATOM 2426 N N . PRO A 1 317 ? 8.798 -2.504 -15.353 1.00 85.44 317 PRO A N 1
ATOM 2427 C CA . PRO A 1 317 ? 9.290 -2.593 -13.989 1.00 85.44 317 PRO A CA 1
ATOM 2428 C C . PRO A 1 317 ? 8.112 -2.654 -13.018 1.00 85.44 317 PRO A C 1
ATOM 2430 O O . PRO A 1 317 ? 7.052 -2.071 -13.292 1.00 85.44 317 PRO A O 1
ATOM 2433 N N . PRO A 1 318 ? 8.262 -3.351 -11.886 1.00 84.12 318 PRO A N 1
ATOM 2434 C CA . PRO A 1 318 ? 7.235 -3.322 -10.869 1.00 84.12 318 PRO A CA 1
ATOM 2435 C C . PRO A 1 318 ? 7.057 -1.883 -10.384 1.00 84.12 318 PRO A C 1
ATOM 2437 O O . PRO A 1 318 ? 8.022 -1.141 -10.216 1.00 84.12 318 PRO A O 1
ATOM 2440 N N . TRP A 1 319 ? 5.814 -1.481 -10.152 1.00 85.62 319 TRP A N 1
ATOM 2441 C CA . TRP A 1 319 ? 5.552 -0.225 -9.466 1.00 85.62 319 TRP A CA 1
ATOM 2442 C C . TRP A 1 319 ? 5.996 -0.347 -8.012 1.00 85.62 319 TRP A C 1
ATOM 2444 O O . TRP A 1 319 ? 5.726 -1.353 -7.351 1.00 85.62 319 TRP A O 1
ATOM 2454 N N . THR A 1 320 ? 6.659 0.694 -7.529 1.00 85.00 320 THR A N 1
ATOM 2455 C CA . THR A 1 320 ? 7.187 0.777 -6.172 1.00 85.00 320 THR A CA 1
ATOM 2456 C C . THR A 1 320 ? 6.549 1.971 -5.480 1.00 85.00 320 THR A C 1
ATOM 2458 O O . THR A 1 320 ? 6.358 3.025 -6.094 1.00 85.00 320 THR A O 1
ATOM 2461 N N . LEU A 1 321 ? 6.207 1.798 -4.204 1.00 88.62 321 LEU A N 1
ATOM 2462 C CA . LEU A 1 321 ? 5.861 2.913 -3.329 1.00 88.62 321 LEU A CA 1
ATOM 2463 C C . LEU A 1 321 ? 7.146 3.455 -2.716 1.00 88.62 321 LEU A C 1
ATOM 2465 O O . LEU A 1 321 ? 7.926 2.699 -2.139 1.00 88.62 321 LEU A O 1
ATOM 2469 N N . TRP A 1 322 ? 7.338 4.757 -2.823 1.00 90.19 322 TRP A N 1
ATOM 2470 C CA . TRP A 1 322 ? 8.467 5.489 -2.272 1.00 90.19 322 TRP A CA 1
ATOM 2471 C C . TRP A 1 322 ? 7.970 6.433 -1.192 1.00 90.19 322 TRP A C 1
ATOM 2473 O O . TRP A 1 322 ? 6.884 6.997 -1.329 1.00 90.19 322 TRP A O 1
ATOM 2483 N N . THR A 1 323 ? 8.772 6.642 -0.156 1.00 91.19 323 THR A N 1
ATOM 2484 C CA . THR A 1 323 ? 8.610 7.797 0.729 1.00 91.19 323 THR A CA 1
ATOM 2485 C C . THR A 1 323 ? 9.484 8.941 0.231 1.00 91.19 323 THR A C 1
ATOM 2487 O O . THR A 1 323 ? 10.571 8.719 -0.303 1.00 91.19 323 THR A O 1
ATOM 2490 N N . VAL A 1 324 ? 8.990 10.168 0.361 1.00 90.44 324 VAL A N 1
ATOM 2491 C CA . VAL A 1 324 ? 9.685 11.394 -0.016 1.00 90.44 324 VAL A CA 1
ATOM 2492 C C . VAL A 1 324 ? 9.821 12.263 1.223 1.00 90.44 324 VAL A C 1
ATOM 2494 O O . VAL A 1 324 ? 8.827 12.766 1.752 1.00 90.44 324 VAL A O 1
ATOM 2497 N N . ARG A 1 325 ? 11.063 12.491 1.654 1.00 88.38 325 ARG A N 1
ATOM 2498 C CA . ARG A 1 325 ? 11.391 13.344 2.803 1.00 88.38 325 ARG A CA 1
ATOM 2499 C C . ARG A 1 325 ? 12.524 14.284 2.446 1.00 88.38 325 ARG A C 1
ATOM 2501 O O . ARG A 1 325 ? 13.550 13.846 1.933 1.00 88.38 325 ARG A O 1
ATOM 2508 N N . LYS A 1 326 ? 12.347 15.583 2.715 1.00 85.81 326 LYS A N 1
ATOM 2509 C CA . LYS A 1 326 ? 13.369 16.615 2.447 1.00 85.81 326 LYS A CA 1
ATOM 2510 C C . LYS A 1 326 ? 13.917 16.538 1.003 1.00 85.81 326 LYS A C 1
ATOM 2512 O O . LYS A 1 326 ? 15.112 16.671 0.773 1.00 85.81 326 LYS A O 1
ATOM 2517 N N . GLY A 1 327 ? 13.041 16.243 0.034 1.00 84.38 327 GLY A N 1
ATOM 2518 C CA . GLY A 1 327 ? 13.389 16.081 -1.386 1.00 84.38 327 GLY A CA 1
ATOM 2519 C C . GLY A 1 327 ? 14.068 14.755 -1.767 1.00 84.38 327 GLY A C 1
ATOM 2520 O O . GLY A 1 327 ? 14.289 14.513 -2.951 1.00 84.38 327 GLY A O 1
ATOM 2521 N N . LYS A 1 328 ? 14.372 13.871 -0.809 1.00 86.44 328 LYS A N 1
ATOM 2522 C CA . LYS A 1 328 ? 14.947 12.543 -1.062 1.00 86.44 328 LYS A CA 1
ATOM 2523 C C . LYS A 1 328 ? 13.842 11.492 -1.134 1.00 86.44 328 LYS A C 1
ATOM 2525 O O . LYS A 1 328 ? 13.045 11.375 -0.206 1.00 86.44 328 LYS A O 1
ATOM 2530 N N . ALA A 1 329 ? 13.817 10.724 -2.221 1.00 88.19 329 ALA A N 1
ATOM 2531 C CA . ALA A 1 329 ? 12.935 9.571 -2.369 1.00 88.19 329 ALA A CA 1
ATOM 2532 C C . ALA A 1 329 ? 13.661 8.286 -1.945 1.00 88.19 329 ALA A C 1
ATOM 2534 O O . ALA A 1 329 ? 14.749 8.011 -2.452 1.00 88.19 329 ALA A O 1
ATOM 2535 N N . THR A 1 330 ? 13.063 7.486 -1.064 1.00 87.75 330 THR A N 1
ATOM 2536 C CA . THR A 1 330 ? 13.560 6.151 -0.690 1.00 87.75 330 THR A CA 1
ATOM 2537 C C . THR A 1 330 ? 12.481 5.090 -0.925 1.00 87.75 330 THR A C 1
ATOM 2539 O O . THR A 1 330 ? 11.295 5.374 -0.721 1.00 87.75 330 THR A O 1
ATOM 2542 N N . PRO A 1 331 ? 12.838 3.885 -1.408 1.00 86.25 331 PRO A N 1
ATOM 2543 C CA . PRO A 1 331 ? 11.860 2.822 -1.604 1.00 86.25 331 PRO A CA 1
ATOM 2544 C C . PRO A 1 331 ? 11.251 2.436 -0.257 1.00 86.25 331 PRO A C 1
ATOM 2546 O O . PRO A 1 331 ? 11.975 2.177 0.698 1.00 86.25 331 PRO A O 1
ATOM 2549 N N . LEU A 1 332 ? 9.923 2.396 -0.192 1.00 83.69 332 LEU A N 1
ATOM 2550 C CA . LEU A 1 332 ? 9.181 1.981 0.996 1.00 83.69 332 LEU A CA 1
ATOM 2551 C C . LEU A 1 332 ? 8.654 0.552 0.836 1.00 83.69 332 LEU A C 1
ATOM 2553 O O . LEU A 1 332 ? 8.781 -0.261 1.741 1.00 83.69 332 LEU A O 1
ATOM 2557 N N . LEU A 1 333 ? 8.082 0.241 -0.332 1.00 79.88 333 LEU A N 1
ATOM 2558 C CA . LEU A 1 333 ? 7.585 -1.091 -0.686 1.00 79.88 333 LEU A CA 1
ATOM 2559 C C . LEU A 1 333 ? 8.068 -1.447 -2.106 1.00 79.88 333 LEU A C 1
ATOM 2561 O O . LEU A 1 333 ? 7.424 -1.033 -3.078 1.00 79.88 333 LEU A O 1
ATOM 2565 N N . PRO A 1 334 ? 9.202 -2.155 -2.267 1.00 68.31 334 PRO A N 1
ATOM 2566 C CA . PRO A 1 334 ? 9.694 -2.556 -3.583 1.00 68.31 334 PRO A CA 1
ATOM 2567 C C . PRO A 1 334 ? 8.806 -3.646 -4.209 1.00 68.31 334 PRO A C 1
ATOM 2569 O O . PRO A 1 334 ? 8.237 -4.484 -3.512 1.00 68.31 334 PRO A O 1
ATOM 2572 N N . GLY A 1 335 ? 8.696 -3.668 -5.543 1.00 63.78 335 GLY A N 1
ATOM 2573 C CA . GLY A 1 335 ? 8.299 -4.894 -6.250 1.00 63.78 335 GLY A CA 1
ATOM 2574 C C . GLY A 1 335 ? 6.800 -5.223 -6.306 1.00 63.78 335 GLY A C 1
ATOM 2575 O O . GLY A 1 335 ? 6.427 -6.393 -6.324 1.00 63.78 335 GLY A O 1
ATOM 2576 N N . ILE A 1 336 ? 5.902 -4.239 -6.388 1.00 60.22 336 ILE A N 1
ATOM 2577 C CA . ILE A 1 336 ? 4.451 -4.462 -6.234 1.00 60.22 336 ILE A CA 1
ATOM 2578 C C . ILE A 1 336 ? 3.774 -4.863 -7.561 1.00 60.22 336 ILE A C 1
ATOM 2580 O O . ILE A 1 336 ? 2.568 -4.716 -7.735 1.00 60.22 336 ILE A O 1
ATOM 2584 N N . GLY A 1 337 ? 4.525 -5.414 -8.514 1.00 47.22 337 GLY A N 1
ATOM 2585 C CA . GLY A 1 337 ? 4.032 -5.861 -9.817 1.00 47.22 337 GLY A CA 1
ATOM 2586 C C . GLY A 1 337 ? 4.030 -7.382 -9.924 1.00 47.22 337 GLY A C 1
ATOM 2587 O O . GLY A 1 337 ? 5.052 -7.988 -10.216 1.00 47.22 337 GLY A O 1
ATOM 2588 N N . GLY A 1 338 ? 2.880 -8.016 -9.703 1.00 42.78 338 GLY A N 1
ATOM 2589 C CA . GLY A 1 338 ? 2.738 -9.461 -9.867 1.00 42.78 338 GLY A CA 1
ATOM 2590 C C . GLY A 1 338 ? 1.660 -10.039 -8.962 1.00 42.78 338 GLY A C 1
ATOM 2591 O O . GLY A 1 338 ? 1.571 -9.712 -7.777 1.00 42.78 338 GLY A O 1
ATOM 2592 N N . THR A 1 339 ? 0.844 -10.921 -9.526 1.00 35.97 339 THR A N 1
ATOM 2593 C CA . THR A 1 339 ? -0.239 -11.700 -8.902 1.00 35.97 339 THR A CA 1
ATOM 2594 C C . THR A 1 339 ? 0.216 -12.650 -7.775 1.00 35.97 339 THR A C 1
ATOM 2596 O O . THR A 1 339 ? -0.514 -13.570 -7.435 1.00 35.97 339 THR A O 1
ATOM 2599 N N . GLY A 1 340 ? 1.422 -12.465 -7.226 1.00 33.44 340 GLY A N 1
ATOM 2600 C CA . GLY A 1 340 ? 2.100 -13.409 -6.334 1.00 33.44 340 GLY A CA 1
ATOM 2601 C C . GLY A 1 340 ? 2.287 -12.954 -4.888 1.00 33.44 340 GLY A C 1
ATOM 2602 O O . GLY A 1 340 ? 2.618 -13.795 -4.062 1.00 33.44 340 GLY A O 1
ATOM 2603 N N . LEU A 1 341 ? 2.005 -11.693 -4.537 1.00 34.03 341 LEU A N 1
ATOM 2604 C CA . LEU A 1 341 ? 1.742 -11.362 -3.132 1.00 34.03 341 LEU A CA 1
ATOM 2605 C C . LEU A 1 341 ? 0.331 -11.855 -2.808 1.00 34.03 341 LEU A C 1
ATOM 2607 O O . LEU A 1 341 ? -0.610 -11.074 -2.683 1.00 34.03 341 LEU A O 1
ATOM 2611 N N . THR A 1 342 ? 0.180 -13.176 -2.742 1.00 30.62 342 THR A N 1
ATOM 2612 C CA . THR A 1 342 ? -0.792 -13.745 -1.817 1.00 30.62 342 THR A CA 1
ATOM 2613 C C . THR A 1 342 ? -0.366 -13.144 -0.476 1.00 30.62 342 THR A C 1
ATOM 2615 O O . THR A 1 342 ? 0.787 -13.380 -0.103 1.00 30.62 342 THR A O 1
ATOM 2618 N N . PRO A 1 343 ? -1.184 -12.325 0.223 1.00 31.55 343 PRO A N 1
ATOM 2619 C CA . PRO A 1 343 ? -0.918 -12.125 1.647 1.00 31.55 343 PRO A CA 1
ATOM 2620 C C . PRO A 1 343 ? -0.723 -13.536 2.189 1.00 31.55 343 PRO A C 1
ATOM 2622 O O . PRO A 1 343 ? -1.529 -14.383 1.790 1.00 31.55 343 PRO A O 1
ATOM 2625 N N . PRO A 1 344 ? 0.374 -13.846 2.898 1.00 28.11 344 PRO A N 1
ATOM 2626 C CA . PRO A 1 344 ? 0.676 -15.218 3.269 1.00 28.11 344 PRO A CA 1
ATOM 2627 C C . PRO A 1 344 ? -0.603 -15.837 3.827 1.00 28.11 344 PRO A C 1
ATOM 2629 O O . PRO A 1 344 ? -1.099 -15.444 4.880 1.00 28.11 344 PRO A O 1
ATOM 2632 N N . ARG A 1 345 ? -1.227 -16.721 3.035 1.00 27.86 345 ARG A N 1
ATOM 2633 C CA . ARG A 1 345 ? -2.394 -17.478 3.464 1.00 27.86 345 ARG A CA 1
ATOM 2634 C C . ARG A 1 345 ? -1.779 -18.527 4.353 1.00 27.86 345 ARG A C 1
ATOM 2636 O O . ARG A 1 345 ? -1.454 -19.620 3.892 1.00 27.86 345 ARG A O 1
ATOM 2643 N N . PHE A 1 346 ? -1.511 -18.140 5.593 1.00 33.88 346 PHE A N 1
ATOM 2644 C CA . PHE A 1 346 ? -1.087 -19.088 6.592 1.00 33.88 346 PHE A CA 1
ATOM 2645 C C . PHE A 1 346 ? -2.156 -20.166 6.666 1.00 33.88 346 PHE A C 1
ATOM 2647 O O . PHE A 1 346 ? -3.356 -19.912 6.505 1.00 33.88 346 PHE A O 1
ATOM 2654 N N . ALA A 1 347 ? -1.681 -21.399 6.790 1.00 25.73 347 ALA A N 1
ATOM 2655 C CA . ALA A 1 347 ? -2.528 -22.561 6.907 1.00 25.73 347 ALA A CA 1
ATOM 2656 C C . ALA A 1 347 ? -3.628 -22.275 7.936 1.00 25.73 347 ALA A C 1
ATOM 2658 O O . ALA A 1 347 ? -3.338 -21.820 9.044 1.00 25.73 347 ALA A O 1
ATOM 2659 N N . LYS A 1 348 ? -4.883 -22.558 7.571 1.00 29.86 348 LYS A N 1
ATOM 2660 C CA . LYS A 1 348 ? -5.964 -22.752 8.542 1.00 29.86 348 LYS A CA 1
ATOM 2661 C C . LYS A 1 348 ? -5.408 -23.621 9.678 1.00 29.86 348 LYS A C 1
ATOM 2663 O O . LYS A 1 348 ? -5.211 -24.814 9.463 1.00 29.86 348 LYS A O 1
ATOM 2668 N N . GLY A 1 349 ? -5.117 -23.031 10.839 1.00 31.77 349 GLY A N 1
ATOM 2669 C CA . GLY A 1 349 ? -4.605 -23.767 11.998 1.00 31.77 349 GLY A CA 1
ATOM 2670 C C . GLY A 1 349 ? -3.368 -23.213 12.709 1.00 31.77 349 GLY A C 1
ATOM 2671 O O . GLY A 1 349 ? -3.018 -23.783 13.741 1.00 31.77 349 GLY A O 1
ATOM 2672 N N . ALA A 1 350 ? -2.725 -22.130 12.252 1.00 29.97 350 ALA A N 1
ATOM 2673 C CA . ALA A 1 350 ? -1.793 -21.411 13.128 1.00 29.97 350 ALA A CA 1
ATOM 2674 C C . ALA A 1 350 ? -2.602 -20.813 14.292 1.00 29.97 350 ALA A C 1
ATOM 2676 O O . ALA A 1 350 ? -3.498 -20.003 14.074 1.00 29.97 350 ALA A O 1
ATOM 2677 N N . ARG A 1 351 ? -2.377 -21.299 15.516 1.00 32.28 351 ARG A N 1
ATOM 2678 C CA . ARG A 1 351 ? -3.048 -20.767 16.706 1.00 32.28 351 ARG A CA 1
ATOM 2679 C C . ARG A 1 351 ? -2.509 -19.365 16.971 1.00 32.28 351 ARG A C 1
ATOM 2681 O O . ARG A 1 351 ? -1.320 -19.227 17.237 1.00 32.28 351 ARG A O 1
ATOM 2688 N N . ASP A 1 352 ? -3.393 -18.372 16.951 1.00 35.53 352 ASP A N 1
ATOM 2689 C CA . ASP A 1 352 ? -3.135 -17.032 17.474 1.00 35.53 352 ASP A CA 1
ATOM 2690 C C . ASP A 1 352 ? -2.905 -17.123 18.988 1.00 35.53 352 ASP A C 1
ATOM 2692 O O . ASP A 1 352 ? -3.834 -17.048 19.795 1.00 35.53 352 ASP A O 1
ATOM 2696 N N . THR A 1 353 ? -1.665 -17.357 19.407 1.00 32.59 353 THR A N 1
ATOM 2697 C CA . THR A 1 353 ? -1.289 -17.228 20.812 1.00 32.59 353 THR A CA 1
ATOM 2698 C C . THR A 1 353 ? -0.972 -15.766 21.076 1.00 32.59 353 THR A C 1
ATOM 2700 O O . THR A 1 353 ? 0.068 -15.261 20.661 1.00 32.59 353 THR A O 1
ATOM 2703 N N . ALA A 1 354 ? -1.883 -15.078 21.764 1.00 33.00 354 ALA A N 1
ATOM 2704 C CA . ALA A 1 354 ? -1.674 -13.736 22.295 1.00 33.00 354 ALA A CA 1
ATOM 2705 C C . ALA A 1 354 ? -0.639 -13.767 23.438 1.00 33.00 354 ALA A C 1
ATOM 2707 O O . ALA A 1 354 ? -0.979 -13.559 24.600 1.00 33.00 354 ALA A O 1
ATOM 2708 N N . GLU A 1 355 ? 0.623 -14.061 23.133 1.00 30.66 355 GLU A N 1
ATOM 2709 C CA . GLU A 1 355 ? 1.746 -13.822 24.040 1.00 30.66 355 GLU A CA 1
ATOM 2710 C C . GLU A 1 355 ? 2.227 -12.371 23.891 1.00 30.66 355 GLU A C 1
ATOM 2712 O O . GLU A 1 355 ? 1.983 -11.701 22.886 1.00 30.66 355 GLU A O 1
ATOM 2717 N N . PHE A 1 356 ? 2.858 -11.835 24.935 1.00 28.86 356 PHE A N 1
ATOM 2718 C CA . PHE A 1 356 ? 3.449 -10.498 24.887 1.00 28.86 356 PHE A CA 1
ATOM 2719 C C . PHE A 1 356 ? 4.577 -10.496 23.840 1.00 28.86 356 PHE A C 1
ATOM 2721 O O . PHE A 1 356 ? 5.451 -11.354 23.894 1.00 28.86 356 PHE A O 1
ATOM 2728 N N . GLY A 1 357 ? 4.523 -9.595 22.857 1.00 32.06 357 GLY A N 1
ATOM 2729 C CA . GLY A 1 357 ? 5.472 -9.580 21.733 1.00 32.06 357 GLY A CA 1
ATOM 2730 C C . GLY A 1 357 ? 5.135 -10.518 20.563 1.00 32.06 357 GLY A C 1
ATOM 2731 O O . GLY A 1 357 ? 5.818 -10.465 19.543 1.00 32.06 357 GLY A O 1
ATOM 2732 N N . VAL A 1 358 ? 4.068 -11.328 20.639 1.00 34.53 358 VAL A N 1
ATOM 2733 C CA . VAL A 1 358 ? 3.530 -11.998 19.443 1.00 34.53 358 VAL A CA 1
ATOM 2734 C C . VAL A 1 358 ? 2.605 -11.008 18.731 1.00 34.53 358 VAL A C 1
ATOM 2736 O O . VAL A 1 358 ? 1.669 -10.492 19.354 1.00 34.53 358 VAL A O 1
ATOM 2739 N N . PRO A 1 359 ? 2.841 -10.687 17.445 1.00 44.66 359 PRO A N 1
ATOM 2740 C CA . PRO A 1 359 ? 1.925 -9.842 16.698 1.00 44.66 359 PRO A CA 1
ATOM 2741 C C . PRO A 1 359 ? 0.538 -10.494 16.737 1.00 44.66 359 PRO A C 1
ATOM 2743 O O . PRO A 1 359 ? 0.407 -11.653 16.345 1.00 44.66 359 PRO A O 1
ATOM 2746 N N . PHE A 1 360 ? -0.513 -9.762 17.143 1.00 40.12 360 PHE A N 1
ATOM 2747 C CA . PHE A 1 360 ? -1.849 -10.136 16.663 1.00 40.12 360 PHE A CA 1
ATOM 2748 C C . PHE A 1 360 ? -1.740 -10.222 15.143 1.00 40.12 360 PHE A C 1
ATOM 2750 O O . PHE A 1 360 ? -0.978 -9.440 14.547 1.00 40.12 360 PHE A O 1
ATOM 2757 N N . GLY A 1 361 ? -2.421 -11.220 14.579 1.00 49.06 361 GLY A N 1
ATOM 2758 C CA . GLY A 1 361 ? -2.267 -11.681 13.206 1.00 49.06 361 GLY A CA 1
ATOM 2759 C C . GLY A 1 361 ? -2.174 -10.574 12.153 1.00 49.06 361 GLY A C 1
ATOM 2760 O O . GLY A 1 361 ? -2.366 -9.385 12.387 1.00 49.06 361 GLY A O 1
ATOM 2761 N N . TYR A 1 362 ? -1.868 -10.967 10.925 1.00 49.06 362 TYR A N 1
ATOM 2762 C CA . TYR A 1 362 ? -1.734 -10.047 9.788 1.00 49.06 362 TYR A CA 1
ATOM 2763 C C . TYR A 1 362 ? -3.041 -9.322 9.409 1.00 49.06 362 TYR A C 1
ATOM 2765 O O . TYR A 1 362 ? -3.067 -8.553 8.446 1.00 49.06 362 TYR A O 1
ATOM 2773 N N . ASP A 1 363 ? -4.110 -9.576 10.155 1.00 56.81 363 ASP A N 1
ATOM 2774 C CA . ASP A 1 363 ? -5.453 -9.105 9.911 1.00 56.81 363 ASP A CA 1
ATOM 2775 C C . ASP A 1 363 ? -5.570 -7.618 10.249 1.00 56.81 363 ASP A C 1
ATOM 2777 O O . ASP A 1 363 ? -5.425 -7.170 11.387 1.00 56.81 363 ASP A O 1
ATOM 2781 N N . ARG A 1 364 ? -5.820 -6.831 9.205 1.00 75.00 364 ARG A N 1
ATOM 2782 C CA . ARG A 1 364 ? -6.203 -5.424 9.312 1.00 75.00 364 ARG A CA 1
ATOM 2783 C C . ARG A 1 364 ? -7.707 -5.316 9.562 1.00 75.00 364 ARG A C 1
ATOM 2785 O O . ARG A 1 364 ? -8.445 -6.294 9.500 1.00 75.00 364 ARG A O 1
ATOM 2792 N N . SER A 1 365 ? -8.179 -4.090 9.761 1.00 80.75 365 SER A N 1
ATOM 2793 C CA . SER A 1 365 ? -9.592 -3.754 9.963 1.00 80.75 365 SER A CA 1
ATOM 2794 C C . SER A 1 365 ? -10.579 -4.360 8.940 1.00 80.75 365 SER A C 1
ATOM 2796 O O . SER A 1 365 ? -11.734 -4.583 9.288 1.00 80.75 365 SER A O 1
ATOM 2798 N N . ASN A 1 366 ? -10.154 -4.671 7.704 1.00 74.69 366 ASN A N 1
ATOM 2799 C CA . ASN A 1 366 ? -10.992 -5.328 6.679 1.00 74.69 366 ASN A CA 1
ATOM 2800 C C . ASN A 1 366 ? -11.173 -6.834 6.847 1.00 74.69 366 ASN A C 1
ATOM 2802 O O . ASN A 1 366 ? -12.034 -7.387 6.167 1.00 74.69 366 ASN A O 1
ATOM 2806 N N . ALA A 1 367 ? -10.375 -7.508 7.673 1.00 80.06 367 ALA A N 1
ATOM 2807 C CA . ALA A 1 367 ? -10.571 -8.936 7.912 1.00 80.06 367 ALA A CA 1
ATOM 2808 C C . ALA A 1 367 ? -11.931 -9.211 8.583 1.00 80.06 367 ALA A C 1
ATOM 2810 O O . ALA A 1 367 ? -12.499 -10.290 8.436 1.00 80.06 367 ALA A O 1
ATOM 2811 N N . PHE A 1 368 ? -12.475 -8.202 9.269 1.00 87.75 368 PHE A N 1
ATOM 2812 C CA . PHE A 1 368 ? -13.724 -8.263 10.008 1.00 87.75 368 PHE A CA 1
ATOM 2813 C C . PHE A 1 368 ? -14.920 -7.983 9.096 1.00 87.75 368 PHE A C 1
ATOM 2815 O O . PHE A 1 368 ? -15.211 -6.839 8.736 1.00 87.75 368 PHE A O 1
ATOM 2822 N N . GLU A 1 369 ? -15.637 -9.043 8.732 1.00 87.38 369 GLU A N 1
ATOM 2823 C CA . GLU A 1 369 ? -16.842 -8.956 7.911 1.00 87.38 369 GLU A CA 1
ATOM 2824 C C . GLU A 1 369 ? -18.126 -9.043 8.751 1.00 87.38 369 GLU A C 1
ATOM 2826 O O . GLU A 1 369 ? -18.244 -9.814 9.706 1.00 87.38 369 GLU A O 1
ATOM 2831 N N . LEU A 1 370 ? -19.141 -8.269 8.354 1.00 90.12 370 LEU A N 1
ATOM 2832 C CA . LEU A 1 370 ? -20.473 -8.351 8.950 1.00 90.12 370 LEU A CA 1
ATOM 2833 C C . LEU A 1 370 ? -21.213 -9.600 8.449 1.00 90.12 370 LEU A C 1
ATOM 2835 O O . LEU A 1 370 ? -21.428 -9.781 7.248 1.00 90.12 370 LEU A O 1
ATOM 2839 N N . GLU A 1 371 ? -21.663 -10.442 9.379 1.00 90.12 371 GLU A N 1
ATOM 2840 C CA . GLU A 1 371 ? -22.381 -11.680 9.070 1.00 90.12 371 GLU A CA 1
ATOM 2841 C C . GLU A 1 371 ? -23.885 -11.440 8.890 1.00 90.12 371 GLU A C 1
ATOM 2843 O O . GLU A 1 371 ? -24.504 -10.599 9.537 1.00 90.12 371 GLU A O 1
ATOM 2848 N N . LYS A 1 372 ? -24.539 -12.197 8.007 1.00 89.06 372 LYS A N 1
ATOM 2849 C CA . LYS A 1 372 ? -26.000 -12.104 7.873 1.00 89.06 372 LYS A CA 1
ATOM 2850 C C . LYS A 1 372 ? -26.690 -12.690 9.104 1.00 89.06 372 LYS A C 1
ATOM 2852 O O . LYS A 1 372 ? -26.326 -13.760 9.576 1.00 89.06 372 LYS A O 1
ATOM 2857 N N . GLY A 1 373 ? -27.757 -12.032 9.556 1.00 88.12 373 GLY A N 1
ATOM 2858 C CA . GLY A 1 373 ? -28.569 -12.514 10.675 1.00 88.12 373 GLY A CA 1
ATOM 2859 C C . GLY A 1 373 ? -27.965 -12.243 12.056 1.00 88.12 373 GLY A C 1
ATOM 2860 O O . GLY A 1 373 ? -28.480 -12.780 13.038 1.00 88.12 373 GLY A O 1
ATOM 2861 N N . THR A 1 374 ? -26.920 -11.423 12.139 1.00 92.06 374 THR A N 1
ATOM 2862 C CA . THR A 1 374 ? -26.369 -10.883 13.385 1.00 92.06 374 THR A CA 1
ATOM 2863 C C . THR A 1 374 ? -26.769 -9.414 13.563 1.00 92.06 374 THR A C 1
ATOM 2865 O O . THR A 1 374 ? -27.156 -8.738 12.608 1.00 92.06 374 THR A O 1
ATOM 2868 N N . GLN A 1 375 ? -26.674 -8.914 14.793 1.00 94.94 375 GLN A N 1
ATOM 2869 C CA . GLN A 1 375 ? -26.630 -7.486 15.080 1.00 94.94 375 GLN A CA 1
ATOM 2870 C C . GLN A 1 375 ? -25.307 -6.918 14.556 1.00 94.94 375 GLN A C 1
ATOM 2872 O O . GLN 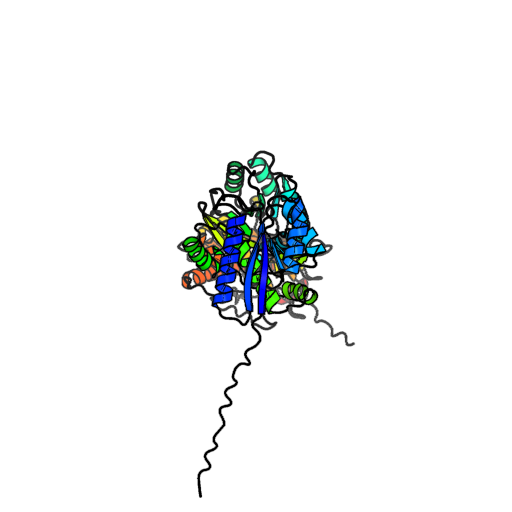A 1 375 ? -24.233 -7.429 14.880 1.00 94.94 375 GLN A O 1
ATOM 2877 N N . TRP A 1 376 ? -25.372 -5.873 13.735 1.00 95.19 376 TRP A N 1
ATOM 2878 C CA . TRP A 1 376 ? -24.173 -5.261 13.166 1.00 95.19 376 TRP A CA 1
ATOM 2879 C C . TRP A 1 376 ? -23.675 -4.139 14.060 1.00 95.19 376 TRP A C 1
ATOM 2881 O O . TRP A 1 376 ? -24.450 -3.261 14.435 1.00 95.19 376 TRP A O 1
ATOM 2891 N N . VAL A 1 377 ? -22.383 -4.158 14.373 1.00 96.62 377 VAL A N 1
ATOM 2892 C CA . VAL A 1 377 ? -21.705 -3.103 15.124 1.00 96.62 377 VAL A CA 1
ATOM 2893 C C . VAL A 1 377 ? -20.607 -2.517 14.253 1.00 96.62 377 VAL A C 1
ATOM 2895 O O . VAL A 1 377 ? -19.684 -3.219 13.845 1.00 96.62 377 VAL A O 1
ATOM 2898 N N . VAL A 1 378 ? -20.718 -1.227 13.953 1.00 95.38 378 VAL A N 1
ATOM 2899 C CA . VAL A 1 378 ? -19.727 -0.493 13.168 1.00 95.38 378 VAL A CA 1
ATOM 2900 C C . VAL A 1 378 ? -18.893 0.349 14.115 1.00 95.38 378 VAL A C 1
ATOM 2902 O O . VAL A 1 378 ? -19.422 1.274 14.731 1.00 95.38 378 VAL A O 1
ATOM 2905 N N . VAL A 1 379 ? -17.611 0.020 14.234 1.00 96.00 379 VAL A N 1
ATOM 2906 C CA . VAL A 1 379 ? -16.657 0.708 15.109 1.00 96.00 379 VAL A CA 1
ATOM 2907 C C . VAL A 1 379 ? -15.823 1.676 14.276 1.00 96.00 379 VAL A C 1
ATOM 2909 O O . VAL A 1 379 ? -15.262 1.294 13.252 1.00 96.00 379 VAL A O 1
ATOM 2912 N N . GLY A 1 380 ? -15.720 2.928 14.706 1.00 94.12 380 GLY A N 1
ATOM 2913 C CA . GLY A 1 380 ? -14.872 3.920 14.051 1.00 94.12 380 GLY A CA 1
ATOM 2914 C C . GLY A 1 380 ? -14.417 5.010 15.009 1.00 94.12 380 GLY A C 1
ATOM 2915 O O . GLY A 1 380 ? -14.859 5.070 16.152 1.00 94.12 380 GLY A O 1
ATOM 2916 N N . TYR A 1 381 ? -13.531 5.880 14.537 1.00 93.31 381 TYR A N 1
ATOM 2917 C CA . TYR A 1 381 ? -13.096 7.047 15.300 1.00 93.31 381 TYR A CA 1
ATOM 2918 C C . TYR A 1 381 ? -14.122 8.181 15.247 1.00 93.31 381 TYR A C 1
ATOM 2920 O O . TYR A 1 381 ? -14.902 8.282 14.294 1.00 93.31 381 TYR A O 1
ATOM 2928 N N . GLY A 1 382 ? -14.103 9.028 16.276 1.00 88.38 382 GLY A N 1
ATOM 2929 C CA . GLY A 1 382 ? -14.895 10.255 16.327 1.00 88.38 382 GLY A CA 1
ATOM 2930 C C . GLY A 1 382 ? -14.527 11.242 15.223 1.00 88.38 382 GLY A C 1
ATOM 2931 O O . GLY A 1 382 ? -13.391 11.277 14.743 1.00 88.38 382 GLY A O 1
ATOM 2932 N N . THR A 1 383 ? -15.502 12.048 14.814 1.00 84.56 383 THR A N 1
ATOM 2933 C CA . THR A 1 383 ? -15.267 13.238 13.986 1.00 84.56 383 THR A CA 1
ATOM 2934 C C . THR A 1 383 ? -14.715 14.393 14.839 1.00 84.56 383 THR A C 1
ATOM 2936 O O . THR A 1 383 ? -14.715 14.293 16.068 1.00 84.56 383 THR A O 1
ATOM 2939 N N . PRO A 1 384 ? -14.247 15.508 14.240 1.00 79.88 384 PRO A N 1
ATOM 2940 C CA . PRO A 1 384 ? -13.830 16.687 15.005 1.00 79.88 384 PRO A CA 1
ATOM 2941 C C . PRO A 1 384 ? -14.892 17.190 15.996 1.00 79.88 384 PRO A C 1
ATOM 2943 O O . PRO A 1 384 ? -14.547 17.654 17.075 1.00 79.88 384 PRO A O 1
ATOM 2946 N N . GLU A 1 385 ? -16.177 17.048 15.669 1.00 80.81 385 GLU A N 1
ATOM 2947 C CA . GLU A 1 385 ? -17.300 17.417 16.541 1.00 80.81 385 GLU A CA 1
ATOM 2948 C C . GLU A 1 385 ? -17.512 16.434 17.705 1.00 80.81 385 GLU A C 1
ATOM 2950 O O . GLU A 1 385 ? -18.163 16.768 18.691 1.00 80.81 385 GLU A O 1
ATOM 2955 N N . GLU A 1 386 ? -16.991 15.210 17.593 1.00 80.31 386 GLU A N 1
ATOM 2956 C CA . GLU A 1 386 ? -17.105 14.151 18.602 1.00 80.31 386 GLU A CA 1
ATOM 2957 C C . GLU A 1 386 ? -15.855 14.040 19.490 1.00 80.31 386 GLU A C 1
ATOM 2959 O O . GLU A 1 386 ? -15.822 13.154 20.342 1.00 80.31 386 GLU A O 1
ATOM 2964 N N . SER A 1 387 ? -14.872 14.933 19.310 1.00 82.94 387 SER A N 1
ATOM 2965 C CA . SER A 1 387 ? -13.511 14.864 19.862 1.00 82.94 387 SER A CA 1
ATOM 2966 C C . SER A 1 387 ? -12.747 13.623 19.386 1.00 82.94 387 SER A C 1
ATOM 2968 O O . SER A 1 387 ? -13.148 12.478 19.587 1.00 82.94 387 SER A O 1
ATOM 2970 N N . THR A 1 388 ? -11.598 13.831 18.749 1.00 86.62 388 THR A N 1
ATOM 2971 C CA . THR A 1 388 ? -10.786 12.741 18.182 1.00 86.62 388 THR A CA 1
ATOM 297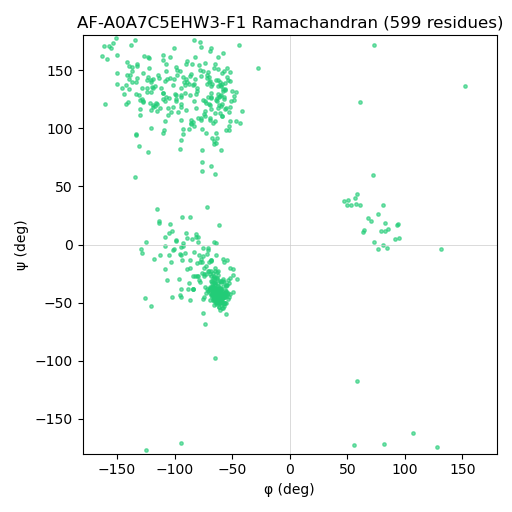2 C C . THR A 1 388 ? -9.785 12.181 19.197 1.00 86.62 388 THR A C 1
ATOM 2974 O O . THR A 1 388 ? -9.352 12.903 20.086 1.00 86.62 388 THR A O 1
ATOM 2977 N N . ILE A 1 389 ? -9.321 10.945 18.993 1.00 92.12 389 ILE A N 1
ATOM 2978 C CA . ILE A 1 389 ? -8.233 10.325 19.780 1.00 92.12 389 ILE A CA 1
ATOM 2979 C C . ILE A 1 389 ? -6.840 10.936 19.503 1.00 92.12 389 ILE A C 1
ATOM 2981 O O . ILE A 1 389 ? -5.855 10.542 20.117 1.00 92.12 389 ILE A O 1
ATOM 2985 N N . ASP A 1 390 ? -6.718 11.870 18.554 1.00 92.81 390 ASP A N 1
ATOM 2986 C CA . ASP A 1 390 ? -5.421 12.352 18.056 1.00 92.81 390 ASP A CA 1
ATOM 2987 C C . ASP A 1 390 ? -4.535 12.988 19.132 1.00 92.81 390 ASP A C 1
ATOM 2989 O O . ASP A 1 390 ? -3.326 12.751 19.147 1.00 92.81 390 ASP A O 1
ATOM 2993 N N . GLU A 1 391 ? -5.128 13.753 20.048 1.00 92.06 391 GLU A N 1
ATOM 2994 C CA . GLU A 1 391 ? -4.407 14.357 21.173 1.00 92.06 391 GLU A CA 1
ATOM 2995 C C . GLU A 1 391 ? -3.895 13.291 22.148 1.00 92.06 391 GLU A C 1
ATOM 2997 O O . GLU A 1 391 ? -2.762 13.373 22.624 1.00 92.06 391 GLU A O 1
ATOM 3002 N N . ASP A 1 392 ? -4.684 12.243 22.391 1.00 93.38 392 ASP A N 1
ATOM 3003 C CA . ASP A 1 392 ? -4.279 11.147 23.267 1.00 93.38 392 ASP A CA 1
ATOM 3004 C C . ASP A 1 392 ? -3.134 10.331 22.665 1.00 93.38 392 ASP A C 1
ATOM 3006 O O . ASP A 1 392 ? -2.176 10.009 23.371 1.00 93.38 392 ASP A O 1
ATOM 3010 N N . LEU A 1 393 ? -3.195 10.032 21.361 1.00 95.56 393 LEU A N 1
ATOM 3011 C CA . LEU A 1 393 ? -2.104 9.344 20.663 1.00 95.56 393 LEU A CA 1
ATOM 3012 C C . LEU A 1 393 ? -0.815 10.155 20.710 1.00 95.56 393 LEU A C 1
ATOM 3014 O O . LEU A 1 393 ? 0.260 9.587 20.867 1.00 95.56 393 LEU A O 1
ATOM 3018 N N . ASP A 1 394 ? -0.902 11.476 20.595 1.00 95.38 394 ASP A N 1
ATOM 3019 C CA . ASP A 1 394 ? 0.268 12.331 20.717 1.00 95.38 394 ASP A CA 1
ATOM 3020 C C . ASP A 1 394 ? 0.872 12.310 22.124 1.00 95.38 394 ASP A C 1
ATOM 3022 O O . ASP A 1 394 ? 2.096 12.203 22.253 1.00 95.38 394 ASP A O 1
ATOM 3026 N N . VAL A 1 395 ? 0.060 12.372 23.180 1.00 94.94 395 VAL A N 1
ATOM 3027 C CA . VAL A 1 395 ? 0.583 12.267 24.551 1.00 94.94 395 VAL A CA 1
ATOM 3028 C C . VAL A 1 395 ? 1.217 10.896 24.796 1.00 94.94 395 VAL A C 1
ATOM 3030 O O . VAL A 1 395 ? 2.285 10.828 25.395 1.00 94.94 395 VAL A O 1
ATOM 3033 N N . LEU A 1 396 ? 0.634 9.822 24.257 1.00 95.19 396 LEU A N 1
ATOM 3034 C CA . LEU A 1 396 ? 1.200 8.469 24.324 1.00 95.19 396 LEU A CA 1
ATOM 3035 C C . LEU A 1 396 ? 2.452 8.270 23.452 1.00 95.19 396 LEU A C 1
ATOM 3037 O O . LEU A 1 396 ? 3.025 7.183 23.451 1.00 95.19 396 LEU A O 1
ATOM 3041 N N . GLY A 1 397 ? 2.873 9.277 22.685 1.00 96.62 397 GLY A N 1
ATOM 3042 C CA . GLY A 1 397 ? 4.005 9.157 21.769 1.00 96.62 397 GLY A CA 1
ATOM 3043 C C . GLY A 1 397 ? 3.725 8.266 20.556 1.00 96.62 397 GLY A C 1
ATOM 3044 O O . GLY A 1 397 ? 4.658 7.813 19.910 1.00 96.62 397 GLY A O 1
ATOM 3045 N N . LEU A 1 398 ? 2.457 8.029 20.219 1.00 96.38 398 LEU A N 1
ATOM 3046 C CA . LEU A 1 398 ? 1.985 7.226 19.085 1.00 96.38 398 LEU A CA 1
ATOM 3047 C C . LEU A 1 398 ? 1.503 8.075 17.894 1.00 96.38 398 LEU A C 1
ATOM 3049 O O . LEU A 1 398 ? 0.871 7.559 16.975 1.00 96.38 398 LEU A O 1
ATOM 3053 N N . SER A 1 399 ? 1.780 9.378 17.897 1.00 96.06 399 SER A N 1
ATOM 3054 C CA . SER A 1 399 ? 1.450 10.291 16.801 1.00 96.06 399 SER A CA 1
ATOM 3055 C C . SER A 1 399 ? 2.640 11.175 16.460 1.00 96.06 399 SER A C 1
ATOM 3057 O O . SER A 1 399 ? 3.327 11.695 17.337 1.00 96.06 399 SER A O 1
ATOM 3059 N N . THR A 1 400 ? 2.838 11.397 15.165 1.00 95.12 400 THR A N 1
ATOM 3060 C CA . THR A 1 400 ? 3.814 12.343 14.620 1.00 95.12 400 THR A CA 1
ATOM 3061 C C . THR A 1 400 ? 3.238 13.753 14.446 1.00 95.12 400 THR A C 1
ATOM 3063 O O . THR A 1 400 ? 3.889 14.621 13.856 1.00 95.12 400 THR A O 1
ATOM 3066 N N . ARG A 1 401 ? 1.993 13.993 14.894 1.00 92.25 401 ARG A N 1
ATOM 3067 C CA . ARG A 1 401 ? 1.233 15.240 14.681 1.00 92.25 401 ARG A CA 1
ATOM 3068 C C . ARG A 1 401 ? 1.156 15.644 13.199 1.00 92.25 401 ARG A C 1
ATOM 3070 O O . ARG A 1 401 ? 1.151 16.829 12.848 1.00 92.25 401 ARG A O 1
ATOM 3077 N N . GLY A 1 402 ? 1.104 14.654 12.309 1.00 90.06 402 GLY A N 1
ATOM 3078 C CA . GLY A 1 402 ? 1.041 14.848 10.868 1.00 90.06 402 GLY A CA 1
ATOM 3079 C C . GLY A 1 402 ? 2.386 15.085 10.173 1.00 90.06 402 GLY A C 1
ATOM 3080 O O . GLY A 1 402 ? 2.381 15.449 8.993 1.00 90.06 402 GLY A O 1
ATOM 3081 N N . ALA A 1 403 ? 3.528 14.881 10.841 1.00 89.69 403 ALA A N 1
ATOM 3082 C CA . ALA A 1 403 ? 4.827 14.849 10.159 1.00 89.69 403 ALA A CA 1
ATOM 3083 C C . ALA A 1 403 ? 4.950 13.621 9.231 1.00 89.69 403 ALA A C 1
ATOM 3085 O O . ALA A 1 403 ? 5.525 13.728 8.143 1.00 89.69 403 ALA A O 1
ATOM 3086 N N . SER A 1 404 ? 4.333 12.498 9.620 1.00 93.00 404 SER A N 1
ATOM 3087 C CA . SER A 1 404 ? 4.118 11.290 8.817 1.00 93.00 404 SER A CA 1
ATOM 3088 C C . SER A 1 404 ? 2.654 10.832 8.907 1.00 93.00 404 SER A C 1
ATOM 3090 O O . SER A 1 404 ? 2.305 9.957 9.699 1.00 93.00 404 SER A O 1
ATOM 3092 N N . PRO A 1 405 ? 1.747 11.382 8.079 1.00 94.12 405 PRO A N 1
ATOM 3093 C CA . PRO A 1 405 ? 0.332 11.026 8.180 1.00 94.12 405 PRO A CA 1
ATOM 3094 C C . PRO A 1 405 ? -0.002 9.571 7.857 1.00 94.12 405 PRO A C 1
ATOM 3096 O O . PRO A 1 405 ? -1.046 9.095 8.288 1.00 94.12 405 PRO A O 1
ATOM 3099 N N . LEU A 1 406 ? 0.830 8.853 7.087 1.00 93.81 406 LEU A N 1
ATOM 3100 C CA . LEU A 1 406 ? 0.593 7.418 6.877 1.00 93.81 406 LEU A CA 1
ATOM 3101 C C . LEU A 1 406 ? 0.937 6.619 8.124 1.00 93.81 406 LEU A C 1
ATOM 3103 O O . LEU A 1 406 ? 0.251 5.648 8.407 1.00 93.81 406 LEU A O 1
ATOM 3107 N N . LEU A 1 407 ? 1.977 7.016 8.855 1.00 94.00 407 LEU A N 1
ATOM 3108 C CA . LEU A 1 407 ? 2.321 6.394 10.123 1.00 94.00 407 LEU A CA 1
ATOM 3109 C C . LEU A 1 407 ? 1.200 6.608 11.142 1.00 94.00 407 LEU A C 1
ATOM 3111 O O . LEU A 1 407 ? 0.695 5.628 11.680 1.00 94.00 407 LEU A O 1
ATOM 3115 N N . ASP A 1 408 ? 0.731 7.849 11.299 1.00 95.12 408 ASP A N 1
ATOM 3116 C CA . ASP A 1 408 ? -0.401 8.185 12.176 1.00 95.12 408 ASP A CA 1
ATOM 3117 C C . ASP A 1 408 ? -1.665 7.384 11.796 1.00 95.12 408 ASP A C 1
ATOM 3119 O O . ASP A 1 408 ? -2.356 6.833 12.656 1.00 95.12 408 ASP A O 1
ATOM 3123 N N . HIS A 1 409 ? -1.946 7.260 10.491 1.00 93.75 409 HIS A N 1
ATOM 3124 C CA . HIS A 1 409 ? -3.037 6.427 9.971 1.00 93.75 409 HIS A CA 1
ATOM 3125 C C . HIS A 1 409 ? -2.851 4.946 10.315 1.00 93.75 409 HIS A C 1
ATOM 3127 O O . HIS A 1 409 ? -3.771 4.308 10.814 1.00 93.75 409 HIS A O 1
ATOM 3133 N N . LEU A 1 410 ? -1.662 4.385 10.091 1.00 92.31 410 LEU A N 1
ATOM 3134 C CA . LEU A 1 410 ? -1.394 2.970 10.349 1.00 92.31 410 LEU A CA 1
ATOM 3135 C C . LEU A 1 410 ? -1.428 2.620 11.840 1.00 92.31 410 LEU A C 1
ATOM 3137 O O . LEU A 1 410 ? -1.824 1.504 12.171 1.00 92.31 410 LEU A O 1
ATOM 3141 N N . VAL A 1 411 ? -1.060 3.546 12.731 1.00 94.00 411 VAL A N 1
ATOM 3142 C CA . VAL A 1 411 ? -1.252 3.382 14.182 1.00 94.00 411 VAL A CA 1
ATOM 3143 C C . VAL A 1 411 ? -2.739 3.235 14.494 1.00 94.00 411 VAL A C 1
ATOM 3145 O O . VAL A 1 411 ? -3.136 2.286 15.170 1.00 94.00 411 VAL A O 1
ATOM 3148 N N . LYS A 1 412 ? -3.574 4.139 13.970 1.00 94.31 412 LYS A N 1
ATOM 3149 C CA . LYS A 1 412 ? -5.031 4.068 14.136 1.00 94.31 412 LYS A CA 1
ATOM 3150 C C . LYS A 1 412 ? -5.610 2.777 13.553 1.00 94.31 412 LYS A C 1
ATOM 3152 O O . LYS A 1 412 ? -6.397 2.106 14.209 1.00 94.31 412 LYS A O 1
ATOM 3157 N N . GLU A 1 413 ? -5.187 2.369 12.362 1.00 92.19 413 GLU A N 1
ATOM 3158 C CA . GLU A 1 413 ? -5.641 1.106 11.767 1.00 92.19 413 GLU A CA 1
ATOM 3159 C C . GLU A 1 413 ? -5.254 -0.118 12.605 1.00 92.19 413 GLU A C 1
ATOM 3161 O O . GLU A 1 413 ? -6.055 -1.041 12.755 1.00 92.19 413 GLU A O 1
ATOM 3166 N N . GLU A 1 414 ? -4.049 -0.133 13.179 1.00 90.56 414 GLU A N 1
ATOM 3167 C CA . GLU A 1 414 ? -3.596 -1.208 14.067 1.00 90.56 414 GLU A CA 1
ATOM 3168 C C . GLU A 1 414 ? -4.410 -1.242 15.371 1.00 90.56 414 GLU A C 1
ATOM 3170 O O . GLU A 1 414 ? -4.850 -2.313 15.794 1.00 90.56 414 GLU A O 1
ATOM 3175 N N . LEU A 1 415 ? -4.667 -0.081 15.983 1.00 93.38 415 LEU A N 1
ATOM 3176 C CA . LEU A 1 415 ? -5.525 0.032 17.165 1.00 93.38 415 LEU A CA 1
ATOM 3177 C C . LEU A 1 415 ? -6.944 -0.466 16.863 1.00 93.38 415 LEU A C 1
ATOM 3179 O O . LEU A 1 415 ? -7.479 -1.284 17.607 1.00 93.38 415 LEU A O 1
ATOM 3183 N N . LEU A 1 416 ? -7.542 -0.021 15.757 1.00 93.62 416 LEU A N 1
ATOM 3184 C CA . LEU A 1 416 ? -8.911 -0.372 15.388 1.00 93.62 416 LEU A CA 1
ATOM 3185 C C . LEU A 1 416 ? -9.065 -1.864 15.065 1.00 93.62 416 LEU A C 1
ATOM 3187 O O . LEU A 1 416 ? -10.017 -2.489 15.530 1.00 93.62 416 LEU A O 1
ATOM 3191 N N . ALA A 1 417 ? -8.114 -2.460 14.339 1.00 91.06 417 ALA A N 1
ATOM 3192 C CA . ALA A 1 417 ? -8.103 -3.901 14.079 1.00 91.06 417 ALA A CA 1
ATOM 3193 C C . ALA A 1 417 ? -8.068 -4.714 15.385 1.00 91.06 417 ALA A C 1
ATOM 3195 O O . ALA A 1 417 ? -8.803 -5.687 15.542 1.00 91.06 417 ALA A O 1
ATOM 3196 N N . ARG A 1 418 ? -7.269 -4.276 16.363 1.00 91.12 418 ARG A N 1
ATOM 3197 C CA . ARG A 1 418 ? -7.159 -4.936 17.672 1.00 91.12 418 ARG A CA 1
ATOM 3198 C C . ARG A 1 418 ? -8.394 -4.747 18.534 1.00 91.12 418 ARG A C 1
ATOM 3200 O O . ARG A 1 418 ? -8.811 -5.699 19.189 1.00 91.12 418 ARG A O 1
ATOM 3207 N N . ILE A 1 419 ? -9.000 -3.562 18.496 1.00 93.88 419 ILE A N 1
ATOM 3208 C CA . ILE A 1 419 ? -10.286 -3.309 19.150 1.00 93.88 419 ILE A CA 1
ATOM 3209 C C . ILE A 1 419 ? -11.325 -4.298 18.623 1.00 93.88 419 ILE A C 1
ATOM 3211 O O . ILE A 1 419 ? -11.938 -5.016 19.409 1.00 93.88 419 ILE A O 1
ATOM 3215 N N . LEU A 1 420 ? -11.451 -4.425 17.299 1.00 94.19 420 LEU A N 1
ATOM 3216 C CA . LEU A 1 420 ? -12.374 -5.375 16.676 1.00 94.19 420 LEU A CA 1
ATOM 3217 C C . LEU A 1 420 ? -12.086 -6.824 17.072 1.00 94.19 420 LEU A C 1
ATOM 3219 O O . LEU A 1 420 ? -13.020 -7.546 17.425 1.00 94.19 420 LEU A O 1
ATOM 3223 N N . ALA A 1 421 ? -10.819 -7.239 17.051 1.00 92.38 421 ALA A N 1
ATOM 3224 C CA . ALA A 1 421 ? -10.414 -8.598 17.394 1.00 92.38 421 ALA A CA 1
ATOM 3225 C C . ALA A 1 421 ? -10.767 -8.951 18.846 1.00 92.38 421 ALA A C 1
ATOM 3227 O O . ALA A 1 421 ? -11.462 -9.934 19.114 1.00 92.38 421 ALA A O 1
ATOM 3228 N N . ILE A 1 422 ? -10.331 -8.114 19.791 1.00 92.31 422 ILE A N 1
ATOM 3229 C CA . ILE A 1 422 ? -10.513 -8.343 21.225 1.00 92.31 422 ILE A CA 1
ATOM 3230 C C . ILE A 1 422 ? -11.996 -8.249 21.586 1.00 92.31 422 ILE A C 1
ATOM 3232 O O . ILE A 1 422 ? -12.512 -9.137 22.268 1.00 92.31 422 ILE A O 1
ATOM 3236 N N . THR A 1 423 ? -12.716 -7.235 21.093 1.00 94.88 423 THR A N 1
ATOM 3237 C CA . THR A 1 423 ? -14.164 -7.125 21.307 1.00 94.88 423 THR A CA 1
ATOM 3238 C C . THR A 1 423 ? -14.887 -8.342 20.723 1.00 94.88 423 THR A C 1
ATOM 3240 O O . THR A 1 423 ? -15.710 -8.936 21.415 1.00 94.88 423 THR A O 1
ATOM 3243 N N . SER A 1 424 ? -14.544 -8.799 19.514 1.00 94.88 424 SER A N 1
ATOM 3244 C CA . SER A 1 424 ? -15.141 -10.006 18.917 1.00 94.88 424 SER A CA 1
ATOM 3245 C C . SER A 1 424 ? -14.955 -11.242 19.801 1.00 94.88 424 SER A C 1
ATOM 3247 O O . SER A 1 424 ? -15.915 -11.980 20.042 1.00 94.88 424 SER A O 1
ATOM 3249 N N . GLN A 1 425 ? -13.761 -11.432 20.366 1.00 93.81 425 GLN A N 1
ATOM 3250 C CA . GLN A 1 425 ? -13.489 -12.515 21.315 1.00 93.81 425 GLN A CA 1
ATOM 3251 C C . GLN A 1 425 ? -14.336 -12.405 22.591 1.00 93.81 425 GLN A C 1
ATOM 3253 O O . GLN A 1 425 ? -14.763 -13.430 23.127 1.00 93.81 425 GLN A O 1
ATOM 3258 N N . LYS A 1 426 ? -14.654 -11.188 23.060 1.00 94.44 426 LYS A N 1
ATOM 3259 C CA . LYS A 1 426 ? -15.555 -10.995 24.217 1.00 94.44 426 LYS A CA 1
ATOM 3260 C C . LYS A 1 426 ? -16.975 -11.454 23.935 1.00 94.44 426 LYS A C 1
ATOM 3262 O O . LYS A 1 426 ? -17.641 -11.950 24.838 1.00 94.44 426 LYS A O 1
ATOM 3267 N N . PHE A 1 427 ? -17.390 -11.405 22.675 1.00 96.38 427 PHE A N 1
ATOM 3268 C CA . PHE A 1 427 ? -18.650 -11.978 22.208 1.00 96.38 427 PHE A CA 1
ATOM 3269 C C . PHE A 1 427 ? -18.506 -13.418 21.676 1.00 96.38 427 PHE A C 1
ATOM 3271 O O . PHE A 1 427 ? -19.348 -13.898 20.910 1.00 96.38 427 PHE A O 1
ATOM 3278 N N . LEU A 1 428 ? -17.462 -14.127 22.125 1.00 95.56 428 LEU A N 1
ATOM 3279 C CA . LEU A 1 428 ? -17.196 -15.545 21.863 1.00 95.56 428 LEU A CA 1
ATOM 3280 C C . LEU A 1 428 ? -17.016 -15.882 20.378 1.00 95.56 428 LEU A C 1
ATOM 3282 O O . LEU A 1 428 ? -17.412 -16.960 19.928 1.00 95.56 428 LEU A O 1
ATOM 3286 N N . ARG A 1 429 ? -16.444 -14.955 19.607 1.00 93.69 429 ARG A N 1
ATOM 3287 C CA . ARG A 1 429 ? -16.055 -15.131 18.198 1.00 93.69 429 ARG A CA 1
ATOM 3288 C C . ARG A 1 429 ? -14.548 -15.400 18.092 1.00 93.69 429 ARG A C 1
ATOM 3290 O O . ARG A 1 429 ? -13.819 -15.259 19.073 1.00 93.69 429 ARG A O 1
ATOM 3297 N N . ASN A 1 430 ? -14.083 -15.795 16.910 1.00 90.12 430 ASN A N 1
ATOM 3298 C CA . ASN A 1 430 ? -12.650 -15.915 16.629 1.00 90.12 430 ASN A CA 1
ATOM 3299 C C . ASN A 1 430 ? -11.966 -14.533 16.584 1.00 90.12 430 ASN A C 1
ATOM 3301 O O . ASN A 1 430 ? -12.634 -13.499 16.509 1.00 90.12 430 ASN A O 1
ATOM 3305 N N . GLY A 1 431 ? -10.628 -14.518 16.622 1.00 86.88 431 GLY A N 1
ATOM 3306 C CA . GLY A 1 431 ? -9.825 -13.288 16.540 1.00 86.88 431 GLY A CA 1
ATOM 3307 C C . GLY A 1 431 ? -9.980 -12.531 15.217 1.00 86.88 431 GLY A C 1
ATOM 3308 O O . GLY A 1 431 ? -9.921 -11.308 15.224 1.00 86.88 431 GLY A O 1
ATOM 3309 N N . ASP A 1 432 ? -10.280 -13.238 14.124 1.00 85.81 432 ASP A N 1
ATOM 3310 C CA . ASP A 1 432 ? -10.618 -12.677 12.804 1.00 85.81 432 ASP A CA 1
ATOM 3311 C C . ASP A 1 432 ? -12.079 -12.183 12.708 1.00 85.81 432 ASP A C 1
ATOM 3313 O O . ASP A 1 432 ? -12.551 -11.761 11.655 1.00 85.81 432 ASP A O 1
ATOM 3317 N N . GLY A 1 433 ? -12.833 -12.272 13.808 1.00 89.62 433 GLY A N 1
ATOM 3318 C CA . GLY A 1 433 ? -14.232 -11.879 13.872 1.00 89.62 433 GLY A CA 1
ATOM 3319 C C . GLY A 1 433 ? -15.216 -12.917 13.340 1.00 89.62 433 GLY A C 1
ATOM 3320 O O . GLY A 1 433 ? -16.417 -12.661 13.410 1.00 89.62 433 GLY A O 1
ATOM 3321 N N . THR A 1 434 ? -14.786 -14.086 12.856 1.00 91.31 434 THR A N 1
ATOM 3322 C CA . THR A 1 434 ? -15.704 -15.137 12.379 1.00 91.31 434 THR A CA 1
ATOM 3323 C C . THR A 1 434 ? -16.449 -15.821 13.529 1.00 91.31 434 THR A C 1
ATOM 3325 O O . THR A 1 434 ? -15.934 -15.976 14.641 1.00 91.31 434 THR A O 1
ATOM 3328 N N . SER A 1 435 ? -17.701 -16.219 13.286 1.00 93.38 435 SER A N 1
ATOM 3329 C CA . SER A 1 435 ? -18.515 -16.909 14.292 1.00 93.38 435 SER A CA 1
ATOM 3330 C C . SER A 1 435 ? -18.113 -18.370 14.505 1.00 93.38 435 SER A C 1
ATOM 3332 O O . SER A 1 435 ? -17.706 -19.089 13.593 1.00 93.38 435 SER A O 1
ATOM 3334 N N . ILE A 1 436 ? -18.312 -18.835 15.736 1.00 95.00 436 ILE A N 1
ATOM 3335 C CA . ILE A 1 436 ? -18.212 -20.228 16.154 1.00 95.00 436 ILE A CA 1
ATOM 3336 C C . ILE A 1 436 ? -19.642 -20.753 16.370 1.00 95.00 436 ILE A C 1
ATOM 3338 O O . ILE A 1 436 ? -20.317 -20.321 17.315 1.00 95.00 436 ILE A O 1
ATOM 3342 N N . PRO A 1 437 ? -20.131 -21.681 15.524 1.00 94.12 437 PRO A N 1
ATOM 3343 C CA . PRO A 1 437 ? -21.496 -22.191 15.616 1.00 94.12 437 PRO A CA 1
ATOM 3344 C C . PRO A 1 437 ? -21.821 -22.781 16.995 1.00 94.12 437 PRO A C 1
ATOM 3346 O O . PRO A 1 437 ? -21.053 -23.567 17.551 1.00 94.12 437 PRO A O 1
ATOM 3349 N N . GLY A 1 438 ? -22.971 -22.400 17.549 1.00 93.75 438 GLY A N 1
ATOM 3350 C CA . GLY A 1 438 ? -23.441 -22.802 18.876 1.00 93.75 438 GLY A CA 1
ATOM 3351 C C . GLY A 1 438 ? -22.715 -22.147 20.054 1.00 93.75 438 GLY A C 1
ATOM 3352 O O . GLY A 1 438 ? -23.021 -22.495 21.190 1.00 93.75 438 GLY A O 1
ATOM 3353 N N . LYS A 1 439 ? -21.759 -21.237 19.816 1.00 95.50 439 LYS A N 1
ATOM 3354 C CA . LYS A 1 439 ? -20.995 -20.559 20.879 1.00 95.50 439 LYS A CA 1
ATOM 3355 C C . LYS A 1 439 ? -21.039 -19.039 20.787 1.00 95.50 439 LYS A C 1
ATOM 3357 O O . LYS A 1 439 ? -21.233 -18.387 21.805 1.00 95.50 439 LYS A O 1
ATOM 3362 N N . SER A 1 440 ? -20.846 -18.475 19.597 1.00 97.06 440 SER A N 1
ATOM 3363 C CA . SER A 1 440 ? -20.824 -17.020 19.423 1.00 97.06 440 SER A CA 1
ATOM 3364 C C . SER A 1 440 ? -22.209 -16.411 19.568 1.00 97.06 440 SER A C 1
ATOM 3366 O O . SER A 1 440 ? -23.186 -16.965 19.057 1.00 97.06 440 SER A O 1
ATOM 3368 N N . PHE A 1 441 ? -22.287 -15.226 20.171 1.00 97.38 441 PHE A N 1
ATOM 3369 C CA . PHE A 1 441 ? -23.501 -14.415 20.110 1.00 97.38 441 PHE A CA 1
ATOM 3370 C C . PHE A 1 441 ? -23.762 -13.950 18.673 1.00 97.38 441 PHE A C 1
ATOM 3372 O O . PHE A 1 441 ? -22.829 -13.771 17.882 1.00 97.38 441 PHE A O 1
ATOM 3379 N N . ARG A 1 442 ? -25.033 -13.722 18.320 1.00 95.75 442 ARG A N 1
ATOM 3380 C CA . ARG A 1 442 ? -25.428 -13.209 16.994 1.00 95.75 442 ARG A CA 1
ATOM 3381 C C . ARG A 1 442 ? -25.146 -11.712 16.865 1.00 95.75 442 ARG A C 1
ATOM 3383 O O . ARG A 1 442 ? -26.049 -10.909 16.655 1.00 95.75 442 ARG A O 1
ATOM 3390 N N . ILE A 1 443 ? -23.878 -11.346 16.948 1.00 96.12 443 ILE A N 1
ATOM 3391 C CA . ILE A 1 443 ? -23.355 -9.990 16.795 1.00 96.12 443 ILE A CA 1
ATOM 3392 C C . ILE A 1 443 ? -22.062 -10.053 15.988 1.00 96.12 443 ILE A C 1
ATOM 3394 O O . ILE A 1 443 ? -21.308 -11.012 16.128 1.00 96.12 443 ILE A O 1
ATOM 3398 N N . SER A 1 444 ? -21.815 -9.081 15.118 1.00 95.25 444 SER A N 1
ATOM 3399 C CA . SER A 1 444 ? -20.581 -8.999 14.328 1.00 95.25 444 SER A CA 1
ATOM 3400 C C . SER A 1 444 ? -20.089 -7.561 14.255 1.00 95.25 444 SER A C 1
ATOM 3402 O O . SER A 1 444 ? -20.899 -6.634 14.179 1.00 95.25 444 SER A O 1
ATOM 3404 N N . PHE A 1 445 ? -18.771 -7.400 14.235 1.00 95.38 445 PHE A N 1
ATOM 3405 C CA . PHE A 1 445 ? -18.088 -6.113 14.289 1.00 95.38 445 PHE A CA 1
ATOM 3406 C C . PHE A 1 445 ? -17.371 -5.848 12.968 1.00 95.38 445 PHE A C 1
ATOM 3408 O O . PHE A 1 445 ? -16.853 -6.781 12.364 1.00 95.38 445 PHE A O 1
ATOM 3415 N N . ALA A 1 446 ? -17.344 -4.597 12.520 1.00 93.75 446 ALA A N 1
ATOM 3416 C CA . ALA A 1 446 ? -16.562 -4.153 11.367 1.00 93.75 446 ALA A CA 1
ATOM 3417 C C . ALA A 1 446 ? -16.293 -2.644 11.459 1.00 93.75 446 ALA A C 1
ATOM 3419 O O . ALA A 1 446 ? -16.896 -1.955 12.280 1.00 93.75 446 ALA A O 1
ATOM 3420 N N . THR A 1 447 ? -15.439 -2.106 10.588 1.00 90.44 447 THR A N 1
ATOM 3421 C CA . THR A 1 447 ? -15.224 -0.648 10.477 1.00 90.44 447 THR A CA 1
ATOM 3422 C C . THR A 1 447 ? -16.165 0.036 9.496 1.00 90.44 447 THR A C 1
ATOM 3424 O O . THR A 1 447 ? -16.387 1.247 9.563 1.00 90.44 447 THR A O 1
ATOM 3427 N N . HIS A 1 448 ? -16.740 -0.730 8.569 1.00 83.81 448 HIS A N 1
ATOM 3428 C CA . HIS A 1 448 ? -17.568 -0.207 7.492 1.00 83.81 448 HIS A CA 1
ATOM 3429 C C . HIS A 1 448 ? -18.779 -1.096 7.249 1.00 83.81 448 HIS A C 1
ATOM 3431 O O . HIS A 1 448 ? -18.767 -2.307 7.470 1.00 83.81 448 HIS A O 1
ATOM 3437 N N . LEU A 1 449 ? -19.834 -0.478 6.731 1.00 81.75 449 LEU A N 1
ATOM 3438 C CA . LEU A 1 449 ? -20.996 -1.207 6.251 1.00 81.75 449 LEU A CA 1
ATOM 3439 C C . LEU A 1 449 ? -20.750 -1.724 4.839 1.00 81.75 449 LEU A C 1
ATOM 3441 O O . LEU A 1 449 ? -20.213 -0.988 4.007 1.00 81.75 449 LEU A O 1
ATOM 3445 N N . PRO A 1 450 ? -21.234 -2.930 4.504 1.00 73.06 450 PRO A N 1
ATOM 3446 C CA . PRO A 1 450 ? -21.202 -3.375 3.130 1.00 73.06 450 PRO A CA 1
ATOM 3447 C C . PRO A 1 450 ? -22.089 -2.463 2.258 1.00 73.06 450 PRO A C 1
ATOM 3449 O O . PRO A 1 450 ? -23.199 -2.115 2.670 1.00 73.06 450 PRO A O 1
ATOM 3452 N N . PRO A 1 451 ? -21.679 -2.145 1.011 1.00 64.62 451 PRO A N 1
ATOM 3453 C CA . PRO A 1 451 ? -22.405 -1.288 0.058 1.00 64.62 451 PRO A CA 1
ATOM 3454 C C . PRO A 1 451 ? -23.906 -1.560 -0.084 1.00 64.62 451 PRO A C 1
ATOM 3456 O O . PRO A 1 451 ? -24.676 -0.691 -0.483 1.00 64.62 451 PRO A O 1
ATOM 3459 N N . LYS A 1 452 ? -24.305 -2.817 0.136 1.00 66.50 452 LYS A N 1
ATOM 3460 C CA . LYS A 1 452 ? -25.660 -3.332 -0.089 1.00 66.50 452 LYS A CA 1
ATOM 3461 C C . LYS A 1 452 ? -26.355 -3.744 1.210 1.00 66.50 452 LYS A C 1
ATOM 3463 O O . LYS A 1 452 ? -27.300 -4.528 1.158 1.00 66.50 452 LYS A O 1
ATOM 3468 N N . ALA A 1 453 ? -25.889 -3.245 2.352 1.00 68.62 453 ALA A N 1
ATOM 3469 C CA . ALA A 1 453 ? -26.542 -3.385 3.645 1.00 68.62 453 ALA A CA 1
ATOM 3470 C C . ALA A 1 453 ? -28.008 -2.910 3.567 1.00 68.62 453 ALA A C 1
ATOM 3472 O O . ALA A 1 453 ? -28.286 -1.716 3.614 1.00 68.62 453 ALA A O 1
ATOM 3473 N N . LYS A 1 454 ? -28.957 -3.843 3.427 1.00 59.22 454 LYS A N 1
ATOM 3474 C CA . LYS A 1 454 ? -30.399 -3.587 3.546 1.00 59.22 454 LYS A CA 1
ATOM 3475 C C . LYS A 1 454 ? -30.956 -4.474 4.657 1.00 59.22 454 LYS A C 1
ATOM 3477 O O . LYS A 1 454 ? -30.836 -5.692 4.572 1.00 59.22 454 LYS A O 1
ATOM 3482 N N . GLY A 1 455 ? -31.569 -3.867 5.673 1.00 56.50 455 GLY A N 1
ATOM 3483 C CA . GLY A 1 455 ? -32.407 -4.575 6.650 1.00 56.50 455 GLY A CA 1
ATOM 3484 C C . GLY A 1 455 ? -31.736 -5.096 7.930 1.00 56.50 455 GLY A C 1
ATOM 3485 O O . GLY A 1 455 ? -32.422 -5.742 8.715 1.00 56.50 455 GLY A O 1
ATOM 3486 N N . GLY A 1 456 ? -30.451 -4.825 8.183 1.00 60.47 456 GLY A N 1
ATOM 3487 C CA . GLY A 1 456 ? -29.830 -5.092 9.491 1.00 60.47 456 GLY A CA 1
ATOM 3488 C C . GLY A 1 456 ? -30.071 -3.944 10.477 1.00 60.47 456 GLY A C 1
ATOM 3489 O O . GLY A 1 456 ? -29.947 -2.782 10.090 1.00 60.47 456 GLY A O 1
ATOM 3490 N N . ARG A 1 457 ? -30.390 -4.246 11.747 1.00 76.38 457 ARG A N 1
ATOM 3491 C CA . ARG A 1 457 ? -30.259 -3.258 12.832 1.00 76.38 457 ARG A CA 1
ATOM 3492 C C . ARG A 1 457 ? -28.768 -3.010 13.028 1.00 76.38 457 ARG A C 1
ATOM 3494 O O . ARG A 1 457 ? -27.989 -3.956 13.103 1.00 76.38 457 ARG A O 1
ATOM 3501 N N . MET A 1 458 ? -28.376 -1.745 13.057 1.00 91.19 458 MET A N 1
ATOM 3502 C CA . MET A 1 458 ? -26.983 -1.328 13.131 1.00 91.19 458 MET A CA 1
ATOM 3503 C C . MET A 1 458 ? -26.774 -0.527 14.401 1.00 91.19 458 MET A C 1
ATOM 3505 O O . MET A 1 458 ? -27.566 0.363 14.704 1.00 91.19 458 MET A O 1
ATOM 3509 N N . TRP A 1 459 ? -25.692 -0.832 15.098 1.00 96.25 459 TRP A N 1
ATOM 3510 C CA . TRP A 1 459 ? -25.158 -0.002 16.158 1.00 96.25 459 TRP A CA 1
ATOM 3511 C C . TRP A 1 459 ? -23.866 0.652 15.698 1.00 96.25 459 TRP A C 1
ATOM 3513 O O . TRP A 1 459 ? -23.058 0.034 15.001 1.00 96.25 459 TRP A O 1
ATOM 3523 N N . ARG A 1 460 ? -23.683 1.910 16.084 1.00 95.56 460 ARG A N 1
ATOM 3524 C CA . ARG A 1 460 ? -22.470 2.682 15.832 1.00 95.56 460 ARG A CA 1
ATOM 3525 C C . ARG A 1 460 ? -21.695 2.777 17.138 1.00 95.56 460 ARG A C 1
ATOM 3527 O O . ARG A 1 460 ? -22.244 3.229 18.135 1.00 95.56 460 ARG A O 1
ATOM 3534 N N . VAL A 1 461 ? -20.431 2.385 17.119 1.00 96.75 461 VAL A N 1
ATOM 3535 C CA . VAL A 1 461 ? -19.486 2.619 18.213 1.00 96.75 461 VAL A CA 1
ATOM 3536 C C . VAL A 1 461 ? -18.473 3.652 17.747 1.00 96.75 461 VAL A C 1
ATOM 3538 O O . VAL A 1 461 ? -17.902 3.523 16.663 1.00 96.75 461 VAL A O 1
ATOM 3541 N N . VAL A 1 462 ? -18.252 4.669 18.572 1.00 95.62 462 VAL A N 1
ATOM 3542 C CA . VAL A 1 462 ? -17.297 5.743 18.310 1.00 95.62 462 VAL A CA 1
ATOM 3543 C C . VAL A 1 462 ? -16.195 5.716 19.359 1.00 95.62 462 VAL A C 1
ATOM 3545 O O . VAL A 1 462 ? -16.474 5.856 20.545 1.00 95.62 462 VAL A O 1
ATOM 3548 N N . VAL A 1 463 ? -14.945 5.581 18.925 1.00 94.81 463 VAL A N 1
ATOM 3549 C CA . VAL A 1 463 ? -13.769 5.823 19.764 1.00 94.81 463 VAL A CA 1
ATOM 3550 C C . VAL A 1 463 ? -13.454 7.318 19.708 1.00 94.81 463 VAL A C 1
ATOM 3552 O O . VAL A 1 463 ? -12.980 7.823 18.686 1.00 94.81 463 VAL A O 1
ATOM 3555 N N . ALA A 1 464 ? -13.788 8.020 20.785 1.00 90.88 464 ALA A N 1
ATOM 3556 C CA . ALA A 1 464 ? -13.687 9.467 20.940 1.00 90.88 464 ALA A CA 1
ATOM 3557 C C . ALA A 1 464 ? -12.575 9.835 21.933 1.00 90.88 464 ALA A C 1
ATOM 3559 O O . ALA A 1 464 ? -12.150 8.979 22.698 1.00 90.88 464 ALA A O 1
ATOM 3560 N N . GLY A 1 465 ? -12.141 11.098 21.913 1.00 84.19 465 GLY A N 1
ATOM 3561 C CA . GLY A 1 465 ? -11.116 11.661 22.801 1.00 84.19 465 GLY A CA 1
ATOM 3562 C C . GLY A 1 465 ? -11.538 11.691 24.274 1.00 84.19 465 GLY A C 1
ATOM 3563 O O . GLY A 1 465 ? -11.428 10.689 24.982 1.00 84.19 465 GLY A O 1
ATOM 3564 N N . ASP A 1 466 ? -12.021 12.848 24.738 1.00 82.75 466 ASP A N 1
ATOM 3565 C CA . ASP A 1 466 ? -12.268 13.098 26.165 1.00 82.75 466 ASP A CA 1
ATOM 3566 C C . ASP A 1 466 ? -13.755 13.106 26.540 1.00 82.75 466 ASP A C 1
ATOM 3568 O O . ASP A 1 466 ? -14.603 13.636 25.817 1.00 82.75 466 ASP A O 1
ATOM 3572 N N . ASP A 1 467 ? -14.030 12.558 27.721 1.00 80.81 467 ASP A N 1
ATOM 3573 C CA . ASP A 1 467 ? -15.234 12.771 28.517 1.00 80.81 467 ASP A CA 1
ATOM 3574 C C . ASP A 1 467 ? -14.780 12.815 29.985 1.00 80.81 467 ASP A C 1
ATOM 3576 O O . ASP A 1 467 ? -14.165 11.857 30.464 1.00 80.81 467 ASP A O 1
ATOM 3580 N N . PRO A 1 468 ? -15.031 13.917 30.709 1.00 74.81 468 PRO A N 1
ATOM 3581 C CA . PRO A 1 468 ? -14.475 14.108 32.045 1.00 74.81 468 PRO A CA 1
ATOM 3582 C C . PRO A 1 468 ? -15.051 13.151 33.099 1.00 74.81 468 PRO A C 1
ATOM 3584 O O . PRO A 1 468 ? -14.494 13.059 34.191 1.00 74.81 468 PRO A O 1
ATOM 3587 N N . GLU A 1 469 ? -16.153 12.457 32.807 1.00 77.25 469 GLU A N 1
ATOM 3588 C CA . GLU A 1 469 ? -16.922 11.705 33.803 1.00 77.25 469 GLU A CA 1
ATOM 3589 C C . GLU A 1 469 ? -16.969 10.196 33.535 1.00 77.25 469 GLU A C 1
ATOM 3591 O O . GLU A 1 469 ? -17.397 9.445 34.413 1.00 77.25 469 GLU A O 1
ATOM 3596 N N . ALA A 1 470 ? -16.568 9.724 32.349 1.00 83.25 470 ALA A N 1
ATOM 3597 C CA . ALA A 1 470 ? -16.760 8.326 31.973 1.00 83.25 470 ALA A CA 1
ATOM 3598 C C . ALA A 1 470 ? -15.689 7.777 31.022 1.00 83.25 470 ALA A C 1
ATOM 3600 O O . ALA A 1 470 ? -15.203 8.463 30.128 1.00 83.25 470 ALA A O 1
ATOM 3601 N N . GLY A 1 471 ? -15.393 6.479 31.154 1.00 84.56 471 GLY A N 1
ATOM 3602 C CA . GLY A 1 471 ? -14.623 5.732 30.152 1.00 84.56 471 GLY A CA 1
ATOM 3603 C C . GLY A 1 471 ? -15.434 5.405 28.892 1.00 84.56 471 GLY A C 1
ATOM 3604 O O . GLY A 1 471 ? -14.865 5.262 27.812 1.00 84.56 471 GLY A O 1
ATOM 3605 N N . GLY A 1 472 ? -16.763 5.332 28.996 1.00 91.50 472 GLY A N 1
ATOM 3606 C CA . GLY A 1 472 ? -17.673 5.098 27.879 1.00 91.50 472 GLY A CA 1
ATOM 3607 C C . GLY A 1 472 ? -19.118 5.467 28.220 1.00 91.50 472 GLY A C 1
ATOM 3608 O O . GLY A 1 472 ? -19.461 5.673 29.383 1.00 91.50 472 GLY A O 1
ATOM 3609 N N . ARG A 1 473 ? -19.950 5.634 27.187 1.00 93.50 473 ARG A N 1
ATOM 3610 C CA . ARG A 1 473 ? -21.397 5.874 27.313 1.00 93.50 473 ARG A CA 1
ATOM 3611 C C . ARG A 1 473 ? -22.153 5.179 26.181 1.00 93.50 473 ARG A C 1
ATOM 3613 O O . ARG A 1 473 ? -21.872 5.417 25.002 1.00 93.50 473 ARG A O 1
ATOM 3620 N N . ALA A 1 474 ? -23.183 4.415 26.526 1.00 94.50 474 ALA A N 1
ATOM 3621 C CA . ALA A 1 474 ? -24.117 3.818 25.581 1.00 94.50 474 ALA A CA 1
ATOM 3622 C C . ALA A 1 474 ? -25.456 4.565 25.550 1.00 94.50 474 ALA A C 1
ATOM 3624 O O . ALA A 1 474 ? -25.998 4.984 26.571 1.00 94.50 474 ALA A O 1
ATOM 3625 N N . PHE A 1 475 ? -26.036 4.668 24.357 1.00 95.38 475 PHE A N 1
ATOM 3626 C CA . PHE A 1 475 ? -27.327 5.293 24.085 1.00 95.38 475 PHE A CA 1
ATOM 3627 C C . PHE A 1 475 ? -28.249 4.267 23.397 1.00 95.38 475 PHE A C 1
ATOM 3629 O O . PHE A 1 475 ? -28.406 4.297 22.170 1.00 95.38 475 PHE A O 1
ATOM 3636 N N . PRO A 1 476 ? -28.881 3.340 24.150 1.00 91.12 476 PRO A N 1
ATOM 3637 C CA . PRO A 1 476 ? -29.656 2.235 23.574 1.00 91.12 476 PRO A CA 1
ATOM 3638 C C . PRO A 1 476 ? -30.754 2.675 22.599 1.00 91.12 476 PRO A C 1
ATOM 3640 O O . PRO A 1 476 ? -30.976 2.018 21.585 1.00 91.12 476 PRO A O 1
ATOM 3643 N N . GLY A 1 477 ? -31.398 3.819 22.857 1.00 91.06 477 GLY A N 1
ATOM 3644 C CA . GLY A 1 477 ? -32.461 4.358 22.002 1.00 91.06 477 GLY A CA 1
ATOM 3645 C C . GLY A 1 477 ? -32.003 4.786 20.603 1.00 91.06 477 GLY A C 1
ATOM 3646 O O . GLY A 1 477 ? -32.800 4.744 19.670 1.00 91.06 477 GLY A O 1
ATOM 3647 N N . SER A 1 478 ? -30.733 5.168 20.432 1.00 93.62 478 SER A N 1
ATOM 3648 C CA . SER A 1 478 ? -30.163 5.550 19.130 1.00 93.62 478 SER A CA 1
ATOM 3649 C C . SER A 1 478 ? -29.250 4.479 18.531 1.00 93.62 478 SER A C 1
ATOM 3651 O O . SER A 1 478 ? -28.846 4.602 17.375 1.00 93.62 478 SER A O 1
ATOM 3653 N N . GLY A 1 479 ? -28.911 3.433 19.294 1.00 94.56 479 GLY A N 1
ATOM 3654 C CA . GLY A 1 479 ? -27.930 2.431 18.881 1.00 94.56 479 GLY A CA 1
ATOM 3655 C C . GLY A 1 479 ? -26.505 2.984 18.797 1.00 94.56 479 GLY A C 1
ATOM 3656 O O . GLY A 1 479 ? -25.687 2.443 18.055 1.00 94.56 479 GLY A O 1
ATOM 3657 N N . LEU A 1 480 ? -26.214 4.079 19.503 1.00 95.56 480 LEU A N 1
ATOM 3658 C CA . LEU A 1 480 ? -24.892 4.699 19.556 1.00 95.56 480 LEU A CA 1
ATOM 3659 C C . LEU A 1 480 ? -24.189 4.315 20.857 1.00 95.56 480 LEU A C 1
ATOM 3661 O O . LEU A 1 480 ? -24.784 4.395 21.924 1.00 95.56 480 LEU A O 1
ATOM 3665 N N . ALA A 1 481 ? -22.910 3.985 20.782 1.00 96.12 481 ALA A N 1
ATOM 3666 C CA . ALA A 1 481 ? -22.018 3.898 21.928 1.00 96.12 481 ALA A CA 1
ATOM 3667 C C . ALA A 1 481 ? -20.764 4.738 21.677 1.00 96.12 481 ALA A C 1
ATOM 3669 O O . ALA A 1 481 ? -20.317 4.881 20.536 1.00 96.12 481 ALA A O 1
ATOM 3670 N N . LYS A 1 482 ? -20.204 5.299 22.746 1.00 95.00 482 LYS A N 1
ATOM 3671 C CA . LYS A 1 482 ? -18.952 6.054 22.733 1.00 95.00 482 LYS A CA 1
ATOM 3672 C C . LYS A 1 482 ? -17.973 5.441 23.723 1.00 95.00 482 LYS A C 1
ATOM 3674 O O . LYS A 1 482 ? -18.348 5.153 24.853 1.00 95.00 482 LYS A O 1
ATOM 3679 N N . THR A 1 483 ? -16.729 5.280 23.302 1.00 93.44 483 THR A N 1
ATOM 3680 C CA . THR A 1 483 ? -15.597 4.870 24.136 1.00 93.44 483 THR A CA 1
ATOM 3681 C C . THR A 1 483 ? -14.611 6.027 24.177 1.00 93.44 483 THR A C 1
ATOM 3683 O O . THR A 1 483 ? -14.141 6.450 23.123 1.00 93.44 483 THR A O 1
ATOM 3686 N N . PHE A 1 484 ? -14.320 6.542 25.368 1.00 91.88 484 PHE A N 1
ATOM 3687 C CA . PHE A 1 484 ? -13.497 7.730 25.576 1.00 91.88 484 PHE A CA 1
ATOM 3688 C C . PHE A 1 484 ? -12.057 7.338 25.904 1.00 91.88 484 PHE A C 1
ATOM 3690 O O . PHE A 1 484 ? -11.754 6.712 26.923 1.00 91.88 484 PHE A O 1
ATOM 3697 N N . SER A 1 485 ? -11.157 7.679 24.993 1.00 88.38 485 SER A N 1
ATOM 3698 C CA . SER A 1 485 ? -9.760 7.269 24.989 1.00 88.38 485 SER A CA 1
ATOM 3699 C C . SER A 1 485 ? -8.917 7.996 26.033 1.00 88.38 485 SER A C 1
ATOM 3701 O O . SER A 1 485 ? -7.941 7.430 26.543 1.00 88.38 485 SER A O 1
ATOM 3703 N N . THR A 1 486 ? -9.319 9.211 26.405 1.00 82.62 486 THR A N 1
ATOM 3704 C CA . THR A 1 486 ? -8.587 10.055 27.348 1.00 82.62 486 THR A CA 1
ATOM 3705 C C . THR A 1 486 ? -8.633 9.503 28.769 1.00 82.62 486 THR A C 1
ATOM 3707 O O . THR A 1 486 ? -7.618 9.538 29.468 1.00 82.62 486 THR A O 1
ATOM 3710 N N . PHE A 1 487 ? -9.765 8.927 29.191 1.00 83.00 487 PHE A N 1
ATOM 3711 C CA . PHE A 1 487 ? -9.877 8.277 30.498 1.00 83.00 487 PHE A CA 1
ATOM 3712 C C . PHE A 1 487 ? -8.840 7.156 30.639 1.00 83.00 487 PHE A C 1
ATOM 3714 O O . PHE A 1 487 ? -8.063 7.138 31.594 1.00 83.00 487 PHE A O 1
ATOM 3721 N N . LEU A 1 488 ? -8.770 6.260 29.649 1.00 82.06 488 LEU A N 1
ATOM 3722 C CA . LEU A 1 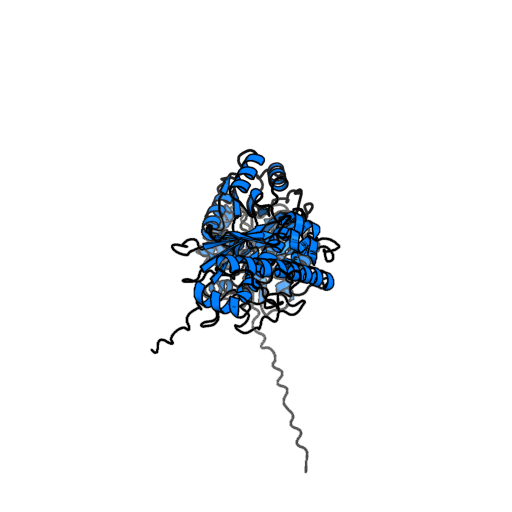488 ? -7.818 5.145 29.637 1.00 82.06 488 LEU A CA 1
ATOM 3723 C C . LEU A 1 488 ? -6.370 5.629 29.571 1.00 82.06 488 LEU A C 1
ATOM 3725 O O . LEU A 1 488 ? -5.513 5.103 30.281 1.00 82.06 488 LEU A O 1
ATOM 3729 N N . ARG A 1 489 ? -6.093 6.651 28.751 1.00 86.25 489 ARG A N 1
ATOM 3730 C CA . ARG A 1 489 ? -4.769 7.273 28.687 1.00 86.25 489 ARG A CA 1
ATOM 3731 C C . ARG A 1 489 ? -4.330 7.753 30.072 1.00 86.25 489 ARG A C 1
ATOM 3733 O O . ARG A 1 489 ? -3.313 7.279 30.564 1.00 86.25 489 ARG A O 1
ATOM 3740 N N . ARG A 1 490 ? -5.095 8.662 30.690 1.00 81.94 490 ARG A N 1
ATOM 3741 C CA . ARG A 1 490 ? -4.729 9.336 31.952 1.00 81.94 490 ARG A CA 1
ATOM 3742 C C . ARG A 1 490 ? -4.585 8.361 33.121 1.00 81.94 490 ARG A C 1
ATOM 3744 O O . ARG A 1 490 ? -3.748 8.558 33.996 1.00 81.94 490 ARG A O 1
ATOM 3751 N N . THR A 1 491 ? -5.422 7.326 33.160 1.00 76.31 491 THR A N 1
ATOM 3752 C CA . THR A 1 491 ? -5.490 6.415 34.311 1.00 76.31 491 THR A CA 1
ATOM 3753 C C . THR A 1 491 ? -4.504 5.253 34.229 1.00 76.31 491 THR A C 1
ATOM 3755 O O . THR A 1 491 ? -4.013 4.823 35.272 1.00 76.31 491 THR A O 1
ATOM 3758 N N . ILE A 1 492 ? -4.202 4.754 33.024 1.00 79.38 492 ILE A N 1
ATOM 3759 C CA . ILE A 1 492 ? -3.445 3.506 32.846 1.00 79.38 492 ILE A CA 1
ATOM 3760 C C . ILE A 1 492 ? -2.150 3.732 32.061 1.00 79.38 492 ILE A C 1
ATOM 3762 O O . ILE A 1 492 ? -1.090 3.345 32.537 1.00 79.38 492 ILE A O 1
ATOM 3766 N N . TYR A 1 493 ? -2.217 4.356 30.881 1.00 86.56 493 TYR A N 1
ATOM 3767 C CA . TYR A 1 493 ? -1.140 4.240 29.883 1.00 86.56 493 TYR A CA 1
ATOM 3768 C C . TYR A 1 493 ? -0.202 5.445 29.777 1.00 86.56 493 TYR A C 1
ATOM 3770 O O . TYR A 1 493 ? 0.864 5.325 29.189 1.00 86.56 493 TYR A O 1
ATOM 3778 N N . GLU A 1 494 ? -0.556 6.610 30.326 1.00 87.25 494 GLU A N 1
ATOM 3779 C CA . GLU A 1 494 ? 0.262 7.829 30.206 1.00 87.25 494 GLU A CA 1
ATOM 3780 C C . GLU A 1 494 ? 1.668 7.669 30.801 1.00 87.25 494 GLU A C 1
ATOM 3782 O O . GLU A 1 494 ? 2.624 8.234 30.279 1.00 87.25 494 GLU A O 1
ATOM 3787 N N . LYS A 1 495 ? 1.815 6.849 31.847 1.00 88.69 495 LYS A N 1
ATOM 3788 C CA . LYS A 1 495 ? 3.119 6.540 32.460 1.00 88.69 495 LYS A CA 1
ATOM 3789 C C . LYS A 1 495 ? 4.011 5.665 31.576 1.00 88.69 495 LYS A C 1
ATOM 3791 O O . LYS A 1 495 ? 5.224 5.698 31.743 1.00 88.69 495 LYS A O 1
ATOM 3796 N N . ASP A 1 496 ? 3.404 4.926 30.652 1.00 88.50 496 ASP A N 1
ATOM 3797 C CA . ASP A 1 496 ? 4.066 4.021 29.711 1.00 88.50 496 ASP A CA 1
ATOM 3798 C C . ASP A 1 496 ? 4.133 4.629 28.298 1.00 88.50 496 ASP A C 1
ATOM 3800 O O . ASP A 1 496 ? 4.314 3.911 27.311 1.00 88.50 496 ASP A O 1
ATOM 3804 N N . ALA A 1 497 ? 3.939 5.950 28.184 1.00 92.31 497 ALA A N 1
ATOM 3805 C CA . ALA A 1 497 ? 4.043 6.666 26.921 1.00 92.31 497 ALA A CA 1
ATOM 3806 C C . ALA A 1 497 ? 5.403 6.413 26.256 1.00 92.31 497 ALA A C 1
ATOM 3808 O O . ALA A 1 497 ? 6.439 6.291 26.912 1.00 92.31 497 ALA A O 1
ATOM 3809 N N . LEU A 1 498 ? 5.391 6.341 24.927 1.00 93.62 498 LEU A N 1
ATOM 3810 C CA . LEU A 1 498 ? 6.578 6.029 24.149 1.00 93.62 498 LEU A CA 1
ATOM 3811 C C . LEU A 1 498 ? 7.581 7.195 24.200 1.00 93.62 498 LEU A C 1
ATOM 3813 O O . LEU A 1 498 ? 7.270 8.300 23.748 1.00 93.62 498 LEU A O 1
ATOM 3817 N N . ASP A 1 499 ? 8.791 6.923 24.696 1.00 91.81 499 ASP A N 1
ATOM 3818 C CA . ASP A 1 499 ? 9.923 7.856 24.717 1.00 91.81 499 ASP A CA 1
ATOM 3819 C C . ASP A 1 499 ? 11.187 7.179 24.136 1.00 91.81 499 ASP A C 1
ATOM 3821 O O . ASP A 1 499 ? 11.630 6.160 24.676 1.00 91.81 499 ASP A O 1
ATOM 3825 N N . PRO A 1 500 ? 11.755 7.667 23.012 1.00 94.00 500 PRO A N 1
ATOM 3826 C CA . PRO A 1 500 ? 11.288 8.805 22.212 1.00 94.00 500 PRO A CA 1
ATOM 3827 C C . PRO A 1 500 ? 9.922 8.542 21.567 1.00 94.00 500 PRO A C 1
ATOM 3829 O O . PRO A 1 500 ? 9.565 7.393 21.314 1.00 94.00 500 PRO A O 1
ATOM 3832 N N . LYS A 1 501 ? 9.159 9.593 21.245 1.00 96.50 501 LYS A N 1
ATOM 3833 C CA . LYS A 1 501 ? 7.893 9.454 20.500 1.00 96.50 501 LYS A CA 1
ATOM 3834 C C . LYS A 1 501 ? 8.107 8.770 19.148 1.00 96.50 501 LYS A C 1
ATOM 3836 O O . LYS A 1 501 ? 9.233 8.658 18.667 1.00 96.50 501 LYS A O 1
ATOM 3841 N N . ILE A 1 502 ? 7.025 8.307 18.532 1.00 94.94 502 ILE A N 1
ATOM 3842 C CA . ILE A 1 502 ? 7.074 7.716 17.202 1.00 94.94 502 ILE A CA 1
ATOM 3843 C C . ILE A 1 502 ? 7.559 8.751 16.180 1.00 94.94 502 ILE A C 1
ATOM 3845 O O . ILE A 1 502 ? 7.131 9.908 16.176 1.00 94.94 502 ILE A O 1
ATOM 3849 N N . GLU A 1 503 ? 8.454 8.326 15.302 1.00 93.00 503 GLU A N 1
ATOM 3850 C CA . GLU A 1 503 ? 9.042 9.139 14.250 1.00 93.00 503 GLU A CA 1
ATOM 3851 C C . GLU A 1 503 ? 8.794 8.502 12.883 1.00 93.00 503 GLU A C 1
ATOM 3853 O O . GLU A 1 503 ? 8.535 7.304 12.789 1.00 93.00 503 GLU A O 1
ATOM 3858 N N . PRO A 1 504 ? 8.909 9.258 11.777 1.00 89.88 504 PRO A N 1
ATOM 3859 C CA . PRO A 1 504 ? 8.709 8.702 10.443 1.00 89.88 504 PRO A CA 1
ATOM 3860 C C . PRO A 1 504 ? 9.546 7.432 10.160 1.00 89.88 504 PRO A C 1
ATOM 3862 O O . PRO A 1 504 ? 9.124 6.583 9.373 1.00 89.88 504 PRO A O 1
ATOM 3865 N N . ASP A 1 505 ? 10.717 7.269 10.780 1.00 87.56 505 ASP A N 1
ATOM 3866 C CA . ASP A 1 505 ? 11.562 6.071 10.638 1.00 87.56 505 ASP A CA 1
ATOM 3867 C C . ASP A 1 505 ? 10.968 4.799 11.271 1.00 87.56 505 ASP A C 1
ATOM 3869 O O . ASP A 1 505 ? 11.386 3.704 10.904 1.00 87.56 505 ASP A O 1
ATOM 3873 N N . ASP A 1 506 ? 9.935 4.914 12.114 1.00 88.69 506 ASP A N 1
ATOM 3874 C CA . ASP A 1 506 ? 9.175 3.785 12.665 1.00 88.69 506 ASP A CA 1
ATOM 3875 C C . ASP A 1 506 ? 8.142 3.212 11.658 1.00 88.69 506 ASP A C 1
ATOM 3877 O O . ASP A 1 506 ? 7.563 2.147 11.882 1.00 88.69 506 ASP A O 1
ATOM 3881 N N . LEU A 1 507 ? 7.899 3.875 10.515 1.00 87.06 507 LEU A N 1
ATOM 3882 C CA . LEU A 1 507 ? 6.920 3.443 9.501 1.00 87.06 507 LEU A CA 1
ATOM 3883 C C . LEU A 1 507 ? 7.104 1.985 9.013 1.00 87.06 507 LEU A C 1
ATOM 3885 O O . LEU A 1 507 ? 6.098 1.274 8.882 1.00 87.06 507 LEU A O 1
ATOM 3889 N N . PRO A 1 508 ? 8.331 1.484 8.760 1.00 79.88 508 PRO A N 1
ATOM 3890 C CA . PRO A 1 508 ? 8.551 0.083 8.406 1.00 79.88 508 PRO A CA 1
ATOM 3891 C C . PRO A 1 508 ? 8.036 -0.916 9.456 1.00 79.88 508 PRO A C 1
ATOM 3893 O O . PRO A 1 508 ? 7.569 -1.989 9.063 1.00 79.88 508 PRO A O 1
ATOM 3896 N N . TYR A 1 509 ? 8.035 -0.567 10.754 1.00 79.19 509 TYR A N 1
ATOM 3897 C CA . TYR A 1 509 ? 7.528 -1.442 11.823 1.00 79.19 509 TYR A CA 1
ATOM 3898 C C . TYR A 1 509 ? 6.038 -1.740 11.650 1.00 79.19 509 TYR A C 1
ATOM 3900 O O . TYR A 1 509 ? 5.609 -2.886 11.790 1.00 79.19 509 TYR A O 1
ATOM 3908 N N . LEU A 1 510 ? 5.246 -0.736 11.262 1.00 82.12 510 LEU A N 1
ATOM 3909 C CA . LEU A 1 510 ? 3.812 -0.915 11.030 1.00 82.12 510 LEU A CA 1
ATOM 3910 C C . LEU A 1 510 ? 3.492 -1.485 9.652 1.00 82.12 510 LEU A C 1
ATOM 3912 O O . LEU A 1 510 ? 2.468 -2.150 9.490 1.00 82.12 510 LEU A O 1
ATOM 3916 N N . LEU A 1 511 ? 4.343 -1.256 8.649 1.00 76.50 511 LEU A N 1
ATOM 3917 C CA . LEU A 1 511 ? 4.163 -1.830 7.312 1.00 76.50 511 LEU A CA 1
ATOM 3918 C C . LEU A 1 511 ? 4.544 -3.306 7.221 1.00 76.50 511 LEU A C 1
ATOM 3920 O O . LEU A 1 511 ? 4.183 -3.950 6.223 1.00 76.50 511 LEU A O 1
ATOM 3924 N N . ARG A 1 512 ? 5.274 -3.811 8.229 1.00 68.56 512 ARG A N 1
ATOM 3925 C CA . ARG A 1 512 ? 5.789 -5.185 8.316 1.00 68.56 512 ARG A CA 1
ATOM 3926 C C . ARG A 1 512 ? 6.452 -5.608 6.990 1.00 68.56 512 ARG A C 1
ATOM 3928 O O . ARG A 1 512 ? 6.228 -6.706 6.494 1.00 68.56 512 ARG A O 1
ATOM 3935 N N . SER A 1 513 ? 7.144 -4.670 6.331 1.00 52.47 513 SER A N 1
ATOM 3936 C CA . SER A 1 513 ? 7.515 -4.749 4.907 1.00 52.47 513 SER A CA 1
ATOM 3937 C C . SER A 1 513 ? 8.884 -5.342 4.624 1.00 52.47 513 SER A C 1
ATOM 3939 O O . SER A 1 513 ? 9.247 -5.454 3.457 1.00 52.47 513 SER A O 1
ATOM 3941 N N . MET A 1 514 ? 9.629 -5.701 5.660 1.00 48.38 514 MET A N 1
ATOM 3942 C CA . MET A 1 514 ? 10.998 -6.166 5.525 1.00 48.38 514 MET A CA 1
ATOM 3943 C C . MET A 1 514 ? 11.151 -7.425 6.370 1.00 48.38 514 MET A C 1
ATOM 3945 O O . MET A 1 514 ? 11.360 -7.363 7.580 1.00 48.38 514 MET A O 1
ATOM 3949 N N . GLU A 1 515 ? 10.984 -8.572 5.717 1.00 46.41 515 GLU A N 1
ATOM 3950 C CA . GLU A 1 515 ? 11.684 -9.785 6.125 1.00 46.41 515 GLU A CA 1
ATOM 3951 C C . GLU A 1 515 ? 13.176 -9.397 6.245 1.00 46.41 515 GLU A C 1
ATOM 3953 O O . GLU A 1 515 ? 13.730 -8.828 5.310 1.00 46.41 515 GLU A O 1
ATOM 3958 N N . GLU A 1 516 ? 13.797 -9.614 7.409 1.00 43.53 516 GLU A N 1
ATOM 3959 C CA . GLU A 1 516 ? 15.259 -9.525 7.610 1.00 43.53 516 GLU A CA 1
ATOM 3960 C C . GLU A 1 516 ? 15.930 -8.133 7.613 1.00 43.53 516 GLU A C 1
ATOM 3962 O O . GLU A 1 516 ? 16.888 -7.888 6.882 1.00 43.53 516 GLU A O 1
ATOM 3967 N N . LEU A 1 517 ? 15.553 -7.232 8.523 1.00 45.59 517 LEU A N 1
ATOM 3968 C CA . LEU A 1 517 ? 16.483 -6.169 8.930 1.00 45.59 517 LEU A CA 1
ATOM 3969 C C . LEU A 1 517 ? 16.839 -6.285 10.410 1.00 45.59 517 LEU A C 1
ATOM 3971 O O . LEU A 1 517 ? 15.976 -6.518 11.256 1.00 45.59 517 LEU A O 1
ATOM 3975 N N . ALA A 1 518 ? 18.134 -6.106 10.684 1.00 50.75 518 ALA A N 1
ATOM 3976 C CA . ALA A 1 518 ? 18.759 -5.949 11.994 1.00 50.75 518 ALA A CA 1
ATOM 3977 C C . ALA A 1 518 ? 18.279 -4.650 12.668 1.00 50.75 518 ALA A C 1
ATOM 3979 O O . ALA A 1 518 ? 19.045 -3.714 12.882 1.00 50.75 518 ALA A O 1
ATOM 3980 N N . TYR A 1 519 ? 16.975 -4.560 12.907 1.00 61.31 519 TYR A N 1
ATOM 3981 C CA . TYR A 1 519 ? 16.340 -3.430 13.559 1.00 61.31 519 TYR A CA 1
ATOM 3982 C C . TYR A 1 519 ? 16.456 -3.527 15.075 1.00 61.31 519 TYR A C 1
ATOM 3984 O O . TYR A 1 519 ? 16.671 -4.601 15.642 1.00 61.31 519 TYR A O 1
ATOM 3992 N N . ASP A 1 520 ? 16.259 -2.378 15.718 1.00 74.44 520 ASP A N 1
ATOM 3993 C CA . ASP A 1 520 ? 16.112 -2.267 17.160 1.00 74.44 520 ASP A CA 1
ATOM 3994 C C . ASP A 1 520 ? 14.857 -3.032 17.617 1.00 74.44 520 ASP A C 1
ATOM 3996 O O . ASP A 1 520 ? 13.729 -2.531 17.618 1.00 74.44 520 ASP A O 1
ATOM 4000 N N . LYS A 1 521 ? 15.068 -4.303 17.967 1.00 79.19 521 LYS A N 1
ATOM 4001 C CA . LYS A 1 521 ? 14.032 -5.216 18.450 1.00 79.19 521 LYS A CA 1
ATOM 4002 C C . LYS A 1 521 ? 13.303 -4.640 19.667 1.00 79.19 521 LYS A C 1
ATOM 4004 O O . LYS A 1 521 ? 12.091 -4.812 19.766 1.00 79.19 521 LYS A O 1
ATOM 4009 N N . LEU A 1 522 ? 14.015 -3.925 20.540 1.00 84.50 522 LEU A N 1
ATOM 4010 C CA . LEU A 1 522 ? 13.436 -3.325 21.738 1.00 84.50 522 LEU A CA 1
ATOM 4011 C C . LEU A 1 522 ? 12.435 -2.231 21.362 1.00 84.50 522 LEU A C 1
ATOM 4013 O O . LEU A 1 522 ? 11.311 -2.234 21.862 1.00 84.50 522 LEU A O 1
ATOM 4017 N N . ARG A 1 523 ? 12.800 -1.344 20.429 1.00 87.25 523 ARG A N 1
ATOM 4018 C CA . ARG A 1 523 ? 11.902 -0.290 19.932 1.00 87.25 523 ARG A CA 1
ATOM 4019 C C . ARG A 1 523 ? 10.609 -0.862 19.351 1.00 87.25 523 ARG A C 1
ATOM 4021 O O . ARG A 1 523 ? 9.517 -0.378 19.652 1.00 87.25 523 ARG A O 1
ATOM 4028 N N . MET A 1 524 ? 10.723 -1.911 18.538 1.00 83.00 524 MET A N 1
ATOM 4029 C CA . MET A 1 524 ? 9.563 -2.588 17.957 1.00 83.00 524 MET A CA 1
ATOM 4030 C C . MET A 1 524 ? 8.665 -3.207 19.042 1.00 83.00 524 MET A C 1
ATOM 4032 O O . MET A 1 524 ? 7.444 -3.060 18.980 1.00 83.00 524 MET A O 1
ATOM 4036 N N . GLU A 1 525 ? 9.251 -3.881 20.034 1.00 83.56 525 GLU A N 1
ATOM 4037 C CA . GLU A 1 525 ? 8.516 -4.494 21.147 1.00 83.56 525 GLU A CA 1
ATOM 4038 C C . GLU A 1 525 ? 7.804 -3.450 22.016 1.00 83.56 525 GLU A C 1
ATOM 4040 O O . GLU A 1 525 ? 6.649 -3.661 22.383 1.00 83.56 525 GLU A O 1
ATOM 4045 N N . GLN A 1 526 ? 8.435 -2.303 22.285 1.00 87.75 526 GLN A N 1
ATOM 4046 C CA . GLN A 1 526 ? 7.817 -1.181 23.001 1.00 87.75 526 GLN A CA 1
ATOM 4047 C C . GLN A 1 526 ? 6.596 -0.637 22.252 1.00 87.75 526 GLN A C 1
ATOM 4049 O O . GLN A 1 526 ? 5.514 -0.528 22.833 1.00 87.75 526 GLN A O 1
ATOM 4054 N N . LEU A 1 527 ? 6.745 -0.355 20.951 1.00 88.44 527 LEU A N 1
ATOM 4055 C CA . LEU A 1 527 ? 5.655 0.142 20.109 1.00 88.44 527 LEU A CA 1
ATOM 4056 C C . LEU A 1 527 ? 4.479 -0.845 20.085 1.00 88.44 527 LEU A C 1
ATOM 4058 O O . LEU A 1 527 ? 3.327 -0.457 20.278 1.00 88.44 527 LEU A O 1
ATOM 4062 N N . GLN A 1 528 ? 4.769 -2.132 19.880 1.00 85.44 528 GLN A N 1
ATOM 4063 C CA . GLN A 1 528 ? 3.748 -3.177 19.875 1.00 85.44 528 GLN A CA 1
ATOM 4064 C C . GLN A 1 528 ? 3.082 -3.318 21.243 1.00 85.44 528 GLN A C 1
ATOM 4066 O O . GLN A 1 528 ? 1.861 -3.371 21.314 1.00 85.44 528 GLN A O 1
ATOM 4071 N N . SER A 1 529 ? 3.854 -3.350 22.327 1.00 86.12 529 SER A N 1
ATOM 4072 C CA . SER A 1 529 ? 3.335 -3.450 23.692 1.00 86.12 529 SER A CA 1
ATOM 4073 C C . SER A 1 529 ? 2.337 -2.334 24.002 1.00 86.12 529 SER A C 1
ATOM 4075 O O . SER A 1 529 ? 1.210 -2.616 24.417 1.00 86.12 529 SER A O 1
ATOM 4077 N N . LEU A 1 530 ? 2.707 -1.080 23.721 1.00 90.88 530 LEU A N 1
ATOM 4078 C CA . LEU A 1 530 ? 1.859 0.073 24.002 1.00 90.88 530 LEU A CA 1
ATOM 4079 C C . LEU A 1 530 ? 0.572 0.055 23.165 1.00 90.88 530 LEU A C 1
ATOM 4081 O O . LEU A 1 530 ? -0.518 0.222 23.711 1.00 90.88 530 LEU A O 1
ATOM 4085 N N . ILE A 1 531 ? 0.673 -0.227 21.860 1.00 91.06 531 ILE A N 1
ATOM 4086 C CA . ILE A 1 531 ? -0.498 -0.373 20.979 1.00 91.06 531 ILE A CA 1
ATOM 4087 C C . ILE A 1 531 ? -1.414 -1.504 21.471 1.00 91.06 531 ILE A C 1
ATOM 4089 O O . ILE A 1 531 ? -2.634 -1.340 21.503 1.00 91.06 531 ILE A O 1
ATOM 4093 N N . ASN A 1 532 ? -0.848 -2.645 21.879 1.00 87.19 532 ASN A N 1
ATOM 4094 C CA . ASN A 1 532 ? -1.609 -3.794 22.372 1.00 87.19 532 ASN A CA 1
ATOM 4095 C C . ASN A 1 532 ? -2.350 -3.461 23.664 1.00 87.19 532 ASN A C 1
ATOM 4097 O O . ASN A 1 532 ? -3.537 -3.763 23.784 1.00 87.19 532 ASN A O 1
ATOM 4101 N N . GLY A 1 533 ? -1.642 -2.858 24.620 1.00 87.69 533 GLY A N 1
ATOM 4102 C CA . GLY A 1 533 ? -2.205 -2.435 25.892 1.00 87.69 533 GLY A CA 1
ATOM 4103 C C . GLY A 1 533 ? -3.354 -1.467 25.659 1.00 87.69 533 GLY A C 1
ATOM 4104 O O . GLY A 1 533 ? -4.482 -1.747 26.065 1.00 87.69 533 GLY A O 1
ATOM 4105 N N . TYR A 1 534 ? -3.094 -0.390 24.919 1.00 91.69 534 TYR A N 1
ATOM 4106 C CA . TYR A 1 534 ? -4.073 0.666 24.699 1.00 91.69 534 TYR A CA 1
ATOM 4107 C C . TYR A 1 534 ? -5.310 0.186 23.929 1.00 91.69 534 TYR A C 1
ATOM 4109 O O . TYR A 1 534 ? -6.440 0.453 24.344 1.00 91.69 534 TYR A O 1
ATOM 4117 N N . ALA A 1 535 ? -5.124 -0.607 22.866 1.00 92.06 535 ALA A N 1
ATOM 4118 C CA . ALA A 1 535 ? -6.236 -1.239 22.159 1.00 92.06 535 ALA A CA 1
ATOM 4119 C C . ALA A 1 535 ? -7.034 -2.189 23.061 1.00 92.06 535 ALA A C 1
ATOM 4121 O O . ALA A 1 535 ? -8.255 -2.236 22.955 1.00 92.06 535 ALA A O 1
ATOM 4122 N N . GLY A 1 536 ? -6.369 -2.926 23.958 1.00 90.19 536 GLY A N 1
ATOM 4123 C CA . GLY A 1 536 ? -7.022 -3.814 24.917 1.00 90.19 536 GLY A CA 1
ATOM 4124 C C . GLY A 1 536 ? -7.967 -3.072 25.859 1.00 90.19 536 GLY A C 1
ATOM 4125 O O . GLY A 1 536 ? -9.116 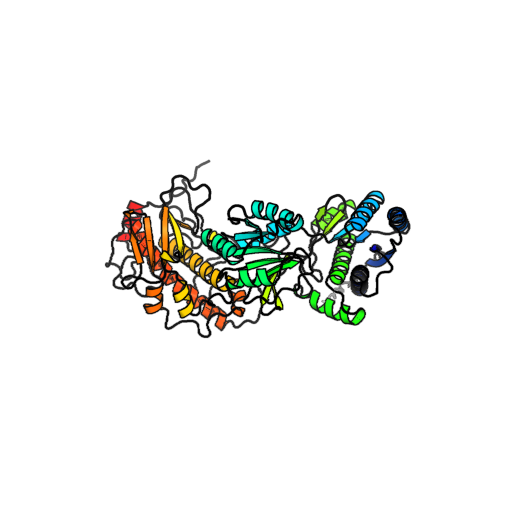-3.488 26.011 1.00 90.19 536 GLY A O 1
ATOM 4126 N N . GLY A 1 537 ? -7.525 -1.943 26.422 1.00 89.94 537 GLY A N 1
ATOM 4127 C CA . GLY A 1 537 ? -8.379 -1.077 27.239 1.00 89.94 537 GLY A CA 1
ATOM 4128 C C . GLY A 1 537 ? -9.584 -0.554 26.452 1.00 89.94 537 GLY A C 1
ATOM 4129 O O . GLY A 1 537 ? -10.727 -0.714 26.880 1.00 89.94 537 GLY A O 1
ATOM 4130 N N . LEU A 1 538 ? -9.346 -0.015 25.250 1.00 93.00 538 LEU A N 1
ATOM 4131 C CA . LEU A 1 538 ? -10.407 0.490 24.370 1.00 93.00 538 LEU A CA 1
ATOM 4132 C C . LEU A 1 538 ? -11.412 -0.608 23.985 1.00 93.00 538 LEU A C 1
ATOM 4134 O O . LEU A 1 538 ? -12.615 -0.357 23.933 1.00 93.00 538 LEU A O 1
ATOM 4138 N N . ALA A 1 539 ? -10.940 -1.833 23.747 1.00 93.81 539 ALA A N 1
ATOM 4139 C CA . ALA A 1 539 ? -11.769 -2.973 23.373 1.00 93.81 539 ALA A CA 1
ATOM 4140 C C . ALA A 1 539 ? -12.667 -3.465 24.510 1.00 93.81 539 ALA A C 1
ATOM 4142 O O . ALA A 1 539 ? -13.809 -3.857 24.256 1.00 93.81 539 ALA A O 1
ATOM 4143 N N . LEU A 1 540 ? -12.163 -3.465 25.749 1.00 92.19 540 LEU A N 1
ATOM 4144 C CA . LEU A 1 540 ? -12.948 -3.833 26.927 1.00 92.19 540 LEU A CA 1
ATOM 4145 C C . LEU A 1 540 ? -14.062 -2.822 27.173 1.00 92.19 540 LEU A C 1
ATOM 4147 O O . LEU A 1 540 ? -15.215 -3.225 27.320 1.00 92.19 540 LEU A O 1
ATOM 4151 N N . THR A 1 541 ? -13.745 -1.529 27.120 1.00 93.12 541 THR A N 1
ATOM 4152 C CA . THR A 1 541 ? -14.758 -0.476 27.215 1.00 93.12 541 THR A CA 1
ATOM 4153 C C . THR A 1 541 ? -15.745 -0.557 26.053 1.00 93.12 541 THR A C 1
ATOM 4155 O O . THR A 1 541 ? -16.950 -0.502 26.257 1.00 93.12 541 THR A O 1
ATOM 4158 N N . THR A 1 542 ? -15.273 -0.800 24.828 1.00 95.50 542 THR A N 1
ATOM 4159 C CA . THR A 1 542 ? -16.159 -1.021 23.674 1.00 95.50 542 THR A CA 1
ATOM 4160 C C . THR A 1 542 ? -17.110 -2.198 23.914 1.00 95.50 542 THR A C 1
ATOM 4162 O O . THR A 1 542 ? -18.309 -2.091 23.657 1.00 95.50 542 THR A O 1
ATOM 4165 N N . ALA A 1 543 ? -16.607 -3.326 24.426 1.00 95.81 543 ALA A N 1
ATOM 4166 C CA . ALA A 1 543 ? -17.430 -4.494 24.728 1.00 95.81 543 ALA A CA 1
ATOM 4167 C C . ALA A 1 543 ? -18.460 -4.210 25.833 1.00 95.81 543 ALA A C 1
ATOM 4169 O O . ALA A 1 543 ? -19.595 -4.675 25.727 1.00 95.81 543 ALA A O 1
ATOM 4170 N N . HIS A 1 544 ? -18.079 -3.426 26.845 1.00 95.50 544 HIS A N 1
ATOM 4171 C CA . HIS A 1 544 ? -18.959 -2.948 27.909 1.00 95.50 544 HIS A CA 1
ATOM 4172 C C . HIS A 1 544 ? -20.127 -2.132 27.344 1.00 95.50 544 HIS A C 1
ATOM 4174 O O . HIS A 1 544 ? -21.290 -2.490 27.537 1.00 95.50 544 HIS A O 1
ATOM 4180 N N . GLU A 1 545 ? -19.832 -1.098 26.551 1.00 96.31 545 GLU A N 1
ATOM 4181 C CA . GLU A 1 545 ? -20.868 -0.225 25.990 1.00 96.31 545 GLU A CA 1
ATOM 4182 C C . GLU A 1 545 ? -21.783 -0.959 25.004 1.00 96.31 545 GLU A C 1
ATOM 4184 O O . GLU A 1 545 ? -22.997 -0.751 24.979 1.00 96.31 545 GLU A O 1
ATOM 4189 N N . VAL A 1 546 ? -21.235 -1.878 24.207 1.00 97.31 546 VAL A N 1
ATOM 4190 C CA . VAL A 1 546 ? -22.047 -2.742 23.339 1.00 97.31 546 VAL A CA 1
ATOM 4191 C C . VAL A 1 546 ? -22.919 -3.690 24.169 1.00 97.31 546 VAL A C 1
ATOM 4193 O O . VAL A 1 546 ? -24.048 -3.980 23.772 1.00 97.31 546 VAL A O 1
ATOM 4196 N N . GLY A 1 547 ? -22.449 -4.132 25.337 1.00 97.06 547 GLY A N 1
ATOM 4197 C CA . GLY A 1 547 ? -23.251 -4.867 26.314 1.00 97.06 547 GLY A CA 1
ATOM 4198 C C . GLY A 1 547 ? -24.493 -4.083 26.745 1.00 97.06 547 GLY A C 1
ATOM 4199 O O . GLY A 1 547 ? -25.597 -4.630 26.732 1.00 97.06 547 GLY A O 1
ATOM 4200 N N . HIS A 1 548 ? -24.351 -2.786 27.028 1.00 97.25 548 HIS A N 1
ATOM 4201 C CA . HIS A 1 548 ? -25.490 -1.907 27.312 1.00 97.25 548 HIS A CA 1
ATOM 4202 C C . HIS A 1 548 ? -26.450 -1.764 26.130 1.00 97.25 548 HIS A C 1
ATOM 4204 O O . HIS A 1 548 ? -27.665 -1.838 26.320 1.00 97.25 548 HIS A O 1
ATOM 4210 N N . LEU A 1 549 ? -25.939 -1.624 24.900 1.00 97.00 549 LEU A N 1
ATOM 4211 C CA . LEU A 1 549 ? -26.791 -1.630 23.702 1.00 97.00 549 LEU A CA 1
ATOM 4212 C C . LEU A 1 549 ? -27.554 -2.955 23.545 1.00 97.00 549 LEU A C 1
ATOM 4214 O O . LEU A 1 549 ? -28.697 -2.963 23.086 1.00 97.00 549 LEU A O 1
ATOM 4218 N N . ALA A 1 550 ? -26.957 -4.061 23.991 1.00 96.19 550 ALA A N 1
ATOM 4219 C CA . ALA A 1 550 ? -27.583 -5.376 24.066 1.00 96.19 550 ALA A CA 1
ATOM 4220 C C . ALA A 1 550 ? -28.473 -5.580 25.306 1.00 96.19 550 ALA A C 1
ATOM 4222 O O . ALA A 1 550 ? -28.936 -6.696 25.535 1.00 96.19 550 ALA A O 1
ATOM 4223 N N . GLY A 1 551 ? -28.748 -4.530 26.086 1.00 95.88 551 GLY A N 1
ATOM 4224 C CA . GLY A 1 551 ? -29.677 -4.558 27.217 1.00 95.88 551 GLY A CA 1
ATOM 4225 C C . GLY A 1 551 ? -29.091 -5.094 28.525 1.00 95.88 551 GLY A C 1
ATOM 4226 O O . GLY A 1 551 ? -29.850 -5.489 29.412 1.00 95.88 551 GLY A O 1
ATOM 4227 N N . LEU A 1 552 ? -27.764 -5.141 28.663 1.00 95.56 552 LEU A N 1
ATOM 4228 C CA . LEU A 1 552 ? -27.130 -5.495 29.932 1.00 95.56 552 LEU A CA 1
ATOM 4229 C C . LEU A 1 552 ? -27.101 -4.293 30.891 1.00 95.56 552 LEU A C 1
ATOM 4231 O O . LEU A 1 552 ? -26.717 -3.201 30.470 1.00 95.56 552 LEU A O 1
ATOM 4235 N N . PRO A 1 553 ? -27.458 -4.462 32.177 1.00 93.94 553 PRO A N 1
ATOM 4236 C CA . PRO A 1 553 ? -27.137 -3.487 33.215 1.00 93.94 553 PRO A CA 1
ATOM 4237 C C . PRO A 1 553 ? -25.664 -3.617 33.637 1.00 93.94 553 PRO A C 1
ATOM 4239 O O . PRO A 1 553 ? -24.977 -4.562 33.243 1.00 93.94 553 PRO A O 1
ATOM 4242 N N . HIS A 1 554 ? -25.190 -2.710 34.493 1.00 92.62 554 HIS A N 1
ATOM 4243 C CA . HIS A 1 554 ? -23.974 -2.981 35.261 1.00 92.62 554 HIS A CA 1
ATOM 4244 C C . HIS A 1 554 ? -24.182 -4.214 36.145 1.00 92.62 554 HIS A C 1
ATOM 4246 O O . HIS A 1 554 ? -25.230 -4.362 36.776 1.00 92.62 554 HIS A O 1
ATOM 4252 N N . ILE A 1 555 ? -23.174 -5.083 36.199 1.00 87.88 555 ILE A N 1
ATOM 4253 C CA . ILE A 1 555 ? -23.178 -6.289 37.030 1.00 87.88 555 ILE A CA 1
ATOM 4254 C C . ILE A 1 555 ? -21.879 -6.307 37.823 1.00 87.88 555 ILE A C 1
ATOM 4256 O O . ILE A 1 555 ? -20.805 -6.490 37.258 1.00 87.88 555 ILE A O 1
ATOM 4260 N N . THR A 1 556 ? -21.984 -6.120 39.136 1.00 84.94 556 THR A N 1
ATOM 4261 C CA . THR A 1 556 ? -20.837 -5.995 40.050 1.00 84.94 556 THR A CA 1
ATOM 4262 C C . THR A 1 556 ? -20.502 -7.292 40.790 1.00 84.94 556 THR A C 1
ATOM 4264 O O . THR A 1 556 ? -19.608 -7.309 41.628 1.00 84.94 556 THR A O 1
ATOM 4267 N N . SER A 1 557 ? -21.209 -8.387 40.493 1.00 83.19 557 SER A N 1
ATOM 4268 C CA . SER A 1 557 ? -21.063 -9.671 41.192 1.00 83.19 557 SER A CA 1
ATOM 4269 C C . SER A 1 557 ? -19.807 -10.462 40.808 1.00 83.19 557 SER A C 1
ATOM 4271 O O . SER A 1 557 ? -19.346 -11.273 41.607 1.00 83.19 557 SER A O 1
ATOM 4273 N N . ASP A 1 558 ? -19.243 -10.235 39.616 1.00 83.25 558 ASP A N 1
ATOM 4274 C CA . ASP A 1 558 ? -17.955 -10.800 39.193 1.00 83.25 558 ASP A CA 1
ATOM 4275 C C . ASP A 1 558 ? -16.929 -9.660 39.053 1.00 83.25 558 ASP A C 1
ATOM 4277 O O . ASP A 1 558 ? -17.118 -8.781 38.203 1.00 83.25 558 ASP A O 1
ATOM 4281 N N . PRO A 1 559 ? -15.832 -9.650 39.832 1.00 80.25 559 PRO A N 1
ATOM 4282 C CA . PRO A 1 559 ? -14.768 -8.650 39.698 1.00 80.25 559 PRO A CA 1
ATOM 4283 C C . PRO A 1 559 ? -14.072 -8.694 38.326 1.00 80.25 559 PRO A C 1
ATOM 4285 O O . PRO A 1 559 ? -13.531 -7.699 37.858 1.00 80.25 559 PRO A O 1
ATOM 4288 N N . ARG A 1 560 ? -14.125 -9.835 37.625 1.00 81.94 560 ARG A N 1
ATOM 4289 C CA . ARG A 1 560 ? -13.598 -9.999 36.256 1.00 81.94 560 ARG A CA 1
ATOM 4290 C C . ARG A 1 560 ? -14.654 -9.752 35.176 1.00 81.94 560 ARG A C 1
ATOM 4292 O O . ARG A 1 560 ? -14.373 -9.924 33.983 1.00 81.94 560 ARG A O 1
ATOM 4299 N N . GLY A 1 561 ? -15.872 -9.406 35.587 1.00 87.31 561 GLY A N 1
ATOM 4300 C CA . GLY A 1 561 ? -16.992 -9.138 34.704 1.00 87.31 561 GLY A CA 1
ATOM 4301 C C . GLY A 1 561 ? -16.765 -7.858 33.906 1.00 87.31 561 GLY A C 1
ATOM 4302 O O . GLY A 1 561 ? -16.556 -6.802 34.486 1.00 87.31 561 GLY A O 1
ATOM 4303 N N . ILE A 1 562 ? -16.880 -7.921 32.577 1.00 90.12 562 ILE A N 1
ATOM 4304 C CA . ILE A 1 562 ? -16.777 -6.732 31.709 1.00 90.12 562 ILE A CA 1
ATOM 4305 C C . ILE A 1 562 ? -17.810 -5.677 32.111 1.00 90.12 562 ILE A C 1
ATOM 4307 O O . ILE A 1 562 ? -17.512 -4.498 32.022 1.00 90.12 562 ILE A O 1
ATOM 4311 N N . MET A 1 563 ? -18.987 -6.084 32.602 1.00 92.50 563 MET A N 1
ATOM 4312 C CA . MET A 1 563 ? -20.046 -5.175 33.064 1.00 92.50 563 MET A CA 1
ATOM 4313 C C . MET A 1 563 ? -19.816 -4.602 34.478 1.00 92.50 563 MET A C 1
ATOM 4315 O O . MET A 1 563 ? -20.707 -3.932 35.005 1.00 92.50 563 MET A O 1
ATOM 4319 N N . ASN A 1 564 ? -18.662 -4.858 35.106 1.00 86.94 564 ASN A N 1
ATOM 4320 C CA . ASN A 1 564 ? -18.321 -4.347 36.432 1.00 86.94 564 ASN A CA 1
ATOM 4321 C C . ASN A 1 564 ? -17.505 -3.045 36.332 1.00 86.94 564 ASN A C 1
ATOM 4323 O O . ASN A 1 564 ? -16.323 -3.055 35.995 1.00 86.94 564 ASN A O 1
ATOM 4327 N N . VAL A 1 565 ? -18.138 -1.917 36.661 1.00 70.25 565 VAL A N 1
ATOM 4328 C CA . VAL A 1 565 ? -17.515 -0.579 36.657 1.00 70.25 565 VAL A CA 1
ATOM 4329 C C . VAL A 1 565 ? -16.682 -0.267 37.906 1.00 70.25 565 VAL A C 1
ATOM 4331 O O . VAL A 1 565 ? -15.893 0.672 37.873 1.00 70.25 565 VAL A O 1
ATOM 4334 N N . ALA A 1 566 ? -16.826 -1.027 38.999 1.00 60.19 566 ALA A N 1
ATOM 4335 C CA . ALA A 1 566 ? -16.176 -0.716 40.279 1.00 60.19 566 ALA A CA 1
ATOM 4336 C C . ALA A 1 566 ? -14.695 -1.137 40.336 1.00 60.19 566 ALA A C 1
ATOM 4338 O O . ALA A 1 566 ? -13.913 -0.520 41.052 1.00 60.19 566 ALA A O 1
ATOM 4339 N N . GLU A 1 567 ? -14.304 -2.155 39.562 1.00 53.25 567 GLU A N 1
ATOM 4340 C CA . GLU A 1 567 ? -12.935 -2.705 39.540 1.00 53.25 567 GLU A CA 1
ATOM 4341 C C . GLU A 1 567 ? -12.308 -2.714 38.129 1.00 53.25 567 GLU A C 1
ATOM 4343 O O . GLU A 1 567 ? -11.187 -3.176 37.938 1.00 53.25 567 GLU A O 1
ATOM 4348 N N . GLY A 1 568 ? -13.022 -2.197 37.119 1.00 45.88 568 GLY A N 1
ATOM 4349 C CA . GLY A 1 568 ? -12.687 -2.386 35.702 1.00 45.88 568 GLY A CA 1
ATOM 4350 C C . GLY A 1 568 ? -11.505 -1.575 35.155 1.00 45.88 568 GLY A C 1
ATOM 4351 O O . GLY A 1 568 ? -11.047 -1.844 34.041 1.00 45.88 568 GLY A O 1
ATOM 4352 N N . GLY A 1 569 ? -10.982 -0.606 35.912 1.00 49.62 569 GLY A N 1
ATOM 4353 C CA . GLY A 1 569 ? -9.763 0.113 35.544 1.00 49.62 569 GLY A CA 1
ATOM 4354 C C . GLY A 1 569 ? -8.557 -0.828 35.571 1.00 49.62 569 GLY A C 1
ATOM 4355 O O . GLY A 1 569 ? -8.072 -1.174 36.640 1.00 49.62 569 GLY A O 1
ATOM 4356 N N . GLY A 1 570 ? -8.068 -1.250 34.402 1.00 53.75 570 GLY A N 1
ATOM 4357 C CA . GLY A 1 570 ? -6.874 -2.099 34.299 1.00 53.75 570 GLY A CA 1
ATOM 4358 C C . GLY A 1 570 ? -7.132 -3.608 34.261 1.00 53.75 570 GLY A C 1
ATOM 4359 O O . GLY A 1 570 ? -6.197 -4.385 34.456 1.00 53.75 570 GLY A O 1
ATOM 4360 N N . LEU A 1 571 ? -8.363 -4.052 33.975 1.00 63.16 571 LEU A N 1
ATOM 4361 C CA . LEU A 1 571 ? -8.613 -5.460 33.656 1.00 63.16 571 LEU A CA 1
ATOM 4362 C C . LEU A 1 571 ? -7.754 -5.890 32.459 1.00 63.16 571 LEU A C 1
ATOM 4364 O O . LEU A 1 571 ? -7.823 -5.301 31.380 1.00 63.16 571 LEU A O 1
ATOM 4368 N N . ASP A 1 572 ? -6.976 -6.960 32.633 1.00 77.12 572 ASP A N 1
ATOM 4369 C CA . ASP A 1 572 ? -6.288 -7.599 31.515 1.00 77.12 572 ASP A CA 1
ATOM 4370 C C . ASP A 1 572 ? -7.339 -8.041 30.487 1.00 77.12 572 ASP A C 1
ATOM 4372 O O . ASP A 1 572 ? -8.234 -8.848 30.775 1.00 77.12 572 ASP A O 1
ATOM 4376 N N . HIS A 1 573 ? -7.219 -7.524 29.263 1.00 78.19 573 HIS A N 1
ATOM 4377 C CA . HIS A 1 573 ? -8.091 -7.877 28.150 1.00 78.19 573 HIS A CA 1
ATOM 4378 C C . HIS A 1 573 ? -8.091 -9.376 27.845 1.00 78.19 573 HIS A C 1
ATOM 4380 O O . HIS A 1 573 ? -8.988 -9.833 27.151 1.00 78.19 573 HIS A O 1
ATOM 4386 N N . ARG A 1 574 ? -7.150 -10.173 28.352 1.00 81.00 574 ARG A N 1
ATOM 4387 C CA . ARG A 1 574 ? -7.169 -11.640 28.250 1.00 81.00 574 ARG A CA 1
ATOM 4388 C C . ARG A 1 574 ? -8.117 -12.287 29.257 1.00 81.00 574 ARG A C 1
ATOM 4390 O O . ARG A 1 574 ? -8.700 -13.328 28.965 1.00 81.00 574 ARG A O 1
ATOM 4397 N N . LEU A 1 575 ? -8.305 -11.661 30.417 1.00 82.69 575 LEU A N 1
ATOM 4398 C CA . LEU A 1 575 ? -9.090 -12.192 31.533 1.00 82.69 575 LEU A CA 1
ATOM 4399 C C . LEU A 1 575 ? -10.534 -11.682 31.554 1.00 82.69 575 LEU A C 1
ATOM 4401 O O . LEU A 1 575 ? -11.418 -12.406 32.013 1.00 82.69 575 LEU A O 1
ATOM 4405 N N . GLY A 1 576 ? -10.780 -10.466 31.052 1.00 84.06 576 GLY A N 1
ATOM 4406 C CA . GLY A 1 576 ? -12.118 -9.869 31.040 1.00 84.06 576 GLY A CA 1
ATOM 4407 C C . GLY A 1 576 ? -13.136 -10.733 30.289 1.00 84.06 576 GLY A C 1
ATOM 4408 O O . GLY A 1 576 ? -12.873 -11.191 29.174 1.00 84.06 576 GLY A O 1
ATOM 4409 N N . ARG A 1 577 ? -14.311 -10.963 30.879 1.00 90.44 577 ARG A N 1
ATOM 4410 C CA . ARG A 1 577 ? -15.393 -11.766 30.278 1.00 90.44 577 ARG A CA 1
ATOM 4411 C C . ARG A 1 577 ? -16.769 -11.296 30.737 1.00 90.44 577 ARG A C 1
ATOM 4413 O O . ARG A 1 577 ? -16.884 -10.616 31.749 1.00 90.44 577 ARG A O 1
ATOM 4420 N N . PHE A 1 578 ? -17.825 -11.682 30.029 1.00 92.06 578 PHE A N 1
ATOM 4421 C CA . PHE A 1 578 ? -19.181 -11.530 30.558 1.00 92.06 578 PHE A CA 1
ATOM 4422 C C . PHE A 1 578 ? -19.400 -12.541 31.689 1.00 92.06 578 PHE A C 1
ATOM 4424 O O . PHE A 1 578 ? -19.144 -13.731 31.506 1.00 92.06 578 PHE A O 1
ATOM 4431 N N . ALA A 1 579 ? -19.843 -12.060 32.853 1.00 92.12 579 ALA A N 1
ATOM 4432 C CA . ALA A 1 579 ? -20.238 -12.916 33.971 1.00 92.12 579 ALA A CA 1
ATOM 4433 C C . ALA A 1 579 ? -21.430 -13.801 33.574 1.00 92.12 579 ALA A C 1
ATOM 4435 O O . ALA A 1 579 ? -22.152 -13.467 32.634 1.00 92.12 579 ALA A O 1
ATOM 4436 N N . GLU A 1 580 ? -21.680 -14.884 34.312 1.00 93.19 580 GLU A N 1
ATOM 4437 C CA . GLU A 1 580 ? -22.756 -15.839 33.995 1.00 93.19 580 GLU A CA 1
ATOM 4438 C C . GLU A 1 580 ? -24.119 -15.148 33.807 1.00 93.19 580 GLU A C 1
ATOM 4440 O O . GLU A 1 580 ? -24.823 -15.396 32.832 1.00 93.19 580 GLU A O 1
ATOM 4445 N N . GLU A 1 581 ? -24.457 -14.186 34.670 1.00 93.19 581 GLU A N 1
ATOM 4446 C CA . GLU A 1 581 ? -25.699 -13.416 34.540 1.00 93.19 581 GLU A CA 1
ATOM 4447 C C . GLU A 1 581 ? -25.756 -12.597 33.236 1.00 93.19 581 GLU A C 1
ATOM 4449 O O . GLU A 1 581 ? -26.775 -12.586 32.542 1.00 93.19 581 GLU A O 1
ATOM 4454 N N . SER A 1 582 ? -24.654 -11.933 32.865 1.00 94.44 582 SER A N 1
ATOM 4455 C CA . SER A 1 582 ? -24.553 -11.214 31.586 1.00 94.44 582 SER A CA 1
ATOM 4456 C C . SER A 1 582 ? -24.664 -12.173 30.404 1.00 94.44 582 SER A C 1
ATOM 4458 O O . SER A 1 582 ? -25.342 -11.867 29.427 1.00 94.44 582 SER A O 1
ATOM 4460 N N . TYR A 1 583 ? -24.018 -13.337 30.496 1.00 95.12 583 TYR A N 1
ATOM 4461 C CA . TYR A 1 583 ? -24.037 -14.359 29.457 1.00 95.12 583 TYR A CA 1
ATOM 4462 C C . TYR A 1 583 ? -25.470 -14.810 29.159 1.00 95.12 583 TYR A C 1
ATOM 4464 O O . TYR A 1 583 ? -25.901 -14.739 28.008 1.00 95.12 583 TYR A O 1
ATOM 4472 N N . GLN A 1 584 ? -26.238 -15.183 30.188 1.00 96.25 584 GLN A N 1
ATOM 4473 C CA . GLN A 1 584 ? -27.625 -15.632 30.020 1.00 96.25 584 GLN A CA 1
ATOM 4474 C C . GLN A 1 584 ? -28.510 -14.550 29.384 1.00 96.25 584 GLN A C 1
ATOM 4476 O O . GLN A 1 584 ? -29.277 -14.831 28.461 1.00 96.25 584 GLN A O 1
ATOM 4481 N N . ARG A 1 585 ? -28.348 -13.288 29.799 1.00 96.19 585 ARG A N 1
ATOM 4482 C CA . ARG A 1 585 ? -29.073 -12.155 29.198 1.00 96.19 585 ARG A CA 1
ATOM 4483 C C . ARG A 1 585 ? -28.680 -11.911 27.740 1.00 96.19 585 ARG A C 1
ATOM 4485 O O . ARG A 1 585 ? -29.549 -11.647 26.914 1.00 96.19 585 ARG A O 1
ATOM 4492 N N . LEU A 1 586 ? -27.400 -12.034 27.384 1.00 96.31 586 LEU A N 1
ATOM 4493 C CA . LEU A 1 586 ? -26.964 -11.929 25.986 1.00 96.31 586 LEU A CA 1
ATOM 4494 C C . LEU A 1 586 ? -27.523 -13.071 25.128 1.00 96.31 586 LEU A C 1
ATOM 4496 O O . LEU A 1 586 ? -27.943 -12.823 23.997 1.00 96.31 586 LEU A O 1
ATOM 4500 N N . VAL A 1 587 ? -27.585 -14.303 25.651 1.00 96.88 587 VAL A N 1
ATOM 4501 C CA . VAL A 1 587 ? -28.251 -15.425 24.966 1.00 96.88 587 VAL A CA 1
ATOM 4502 C C . VAL A 1 587 ? -29.730 -15.112 24.744 1.00 96.88 587 VAL A C 1
ATOM 4504 O O . VAL A 1 587 ? -30.237 -15.347 23.650 1.00 96.88 587 VAL A O 1
ATOM 4507 N N . GLN A 1 588 ? -30.414 -14.537 25.731 1.00 96.94 588 GLN A N 1
ATOM 4508 C CA . GLN A 1 588 ? -31.817 -14.149 25.597 1.00 96.94 588 GLN A CA 1
ATOM 4509 C C . GLN A 1 588 ? -32.021 -13.030 24.560 1.00 96.94 588 GLN A C 1
ATOM 4511 O O . GLN A 1 588 ? -32.933 -13.111 23.738 1.00 96.94 588 GLN A O 1
ATOM 4516 N N . ASN A 1 589 ? -31.175 -11.997 24.583 1.00 95.88 589 ASN A N 1
ATOM 4517 C CA . ASN A 1 589 ? -31.375 -10.776 23.800 1.00 95.88 589 ASN A CA 1
ATOM 4518 C C . ASN A 1 589 ? -30.857 -10.887 22.361 1.00 95.88 589 ASN A C 1
ATOM 4520 O O . ASN A 1 589 ? -31.472 -10.353 21.438 1.00 95.88 589 ASN A O 1
ATOM 4524 N N . LEU A 1 590 ? -29.724 -11.561 22.156 1.00 95.19 590 LEU A N 1
ATOM 4525 C CA . LEU A 1 590 ? -29.090 -11.713 20.843 1.00 95.19 590 LEU A CA 1
ATOM 4526 C C . LEU A 1 590 ? -29.259 -13.125 20.277 1.00 95.19 590 LEU A C 1
ATOM 4528 O O . LEU A 1 590 ? -29.318 -13.302 19.059 1.00 95.19 590 LEU A O 1
ATOM 4532 N N . GLY A 1 591 ? -29.332 -14.140 21.138 1.00 96.38 591 GLY A N 1
ATOM 4533 C CA . GLY A 1 591 ? -29.213 -15.536 20.732 1.00 96.38 591 GLY A CA 1
ATOM 4534 C C . GLY A 1 591 ? -27.782 -15.932 20.365 1.00 96.38 591 GLY A C 1
ATOM 4535 O O . GLY A 1 591 ? -26.875 -15.103 20.230 1.00 96.38 591 GLY A O 1
ATOM 4536 N N . LEU A 1 592 ? -27.596 -17.235 20.160 1.00 96.25 592 LEU A N 1
ATOM 4537 C CA . LEU A 1 592 ? -26.351 -17.812 19.657 1.00 96.25 592 LEU A CA 1
ATOM 4538 C C . LEU A 1 592 ? -26.441 -18.076 18.154 1.00 96.25 592 LEU A C 1
ATOM 4540 O O . LEU A 1 592 ? -27.522 -18.302 17.602 1.00 96.25 592 LEU A O 1
ATOM 4544 N N . VAL A 1 593 ? -25.296 -18.049 17.478 1.00 91.75 593 VAL A N 1
ATOM 4545 C CA . VAL A 1 593 ? -25.195 -18.462 16.076 1.00 91.75 593 VAL A CA 1
ATOM 4546 C C . VAL A 1 593 ? -25.601 -19.939 15.979 1.00 91.75 593 VAL A C 1
ATOM 4548 O O . VAL A 1 593 ? -25.056 -20.757 16.723 1.00 91.75 593 VAL A O 1
ATOM 4551 N N . PRO A 1 594 ? -26.551 -20.315 15.103 1.00 89.19 594 PRO A N 1
ATOM 4552 C CA . PRO A 1 594 ? -27.041 -21.687 15.036 1.00 89.19 594 PRO A CA 1
ATOM 4553 C C . PRO A 1 594 ? -25.921 -22.656 14.645 1.00 89.19 594 PRO A C 1
ATOM 4555 O O . PRO A 1 594 ? -25.093 -22.349 13.785 1.00 89.19 594 PRO A O 1
ATOM 4558 N N . GLN A 1 595 ? -25.907 -23.849 15.248 1.00 86.94 595 GLN A N 1
ATOM 4559 C CA . GLN A 1 595 ? -25.123 -24.957 14.704 1.00 86.94 595 GLN A CA 1
ATOM 4560 C C . GLN A 1 595 ? -25.660 -25.238 13.302 1.00 86.94 595 GLN A C 1
ATOM 4562 O O . GLN A 1 595 ? -26.875 -25.367 13.139 1.00 86.94 595 GLN A O 1
ATOM 4567 N N . SER A 1 596 ? -24.795 -25.289 12.283 1.00 75.38 596 SER A N 1
ATOM 4568 C CA . SER A 1 596 ? -25.253 -25.741 10.973 1.00 75.38 596 SER A CA 1
ATOM 4569 C C . SER A 1 596 ? -25.800 -27.147 11.175 1.00 75.38 596 SER A C 1
ATOM 4571 O O . SER A 1 596 ? -25.059 -28.076 11.506 1.00 75.38 596 SER A O 1
ATOM 4573 N N . SER A 1 597 ? -27.120 -27.307 11.056 1.00 55.78 597 SER A N 1
ATOM 4574 C CA . SER A 1 597 ? -27.682 -28.639 10.946 1.00 55.78 597 SER A CA 1
ATOM 4575 C C . SER A 1 597 ? -26.966 -29.241 9.750 1.00 55.78 597 SER A C 1
ATOM 4577 O O . SER A 1 597 ? -26.999 -28.683 8.649 1.00 55.78 597 SER A O 1
ATOM 4579 N N . LYS A 1 598 ? -26.195 -30.311 9.980 1.00 50.78 598 LYS A N 1
ATOM 4580 C CA . LYS A 1 598 ? -25.686 -31.117 8.879 1.00 50.78 598 LYS A CA 1
ATOM 4581 C C . LYS A 1 598 ? -26.923 -31.453 8.065 1.00 50.78 598 LYS A C 1
ATOM 4583 O O . LYS A 1 598 ? -27.764 -32.226 8.511 1.00 50.78 598 LYS A O 1
ATOM 4588 N N . THR A 1 599 ? -27.066 -30.809 6.916 1.00 44.38 599 THR A N 1
ATOM 4589 C CA . THR A 1 599 ? -27.983 -31.264 5.891 1.00 44.38 599 THR A CA 1
ATOM 4590 C C . THR A 1 599 ? -27.402 -32.604 5.488 1.00 44.38 599 THR A C 1
ATOM 4592 O O . THR A 1 599 ? -26.407 -32.668 4.770 1.00 44.38 599 THR A O 1
ATOM 4595 N N . SER A 1 600 ? -27.934 -33.666 6.092 1.00 43.44 600 SER A N 1
ATOM 4596 C CA . SER A 1 600 ? -27.784 -35.024 5.603 1.00 43.44 600 SER A CA 1
ATOM 4597 C C . SER A 1 600 ? -28.220 -34.982 4.143 1.00 43.44 600 SER A C 1
ATOM 4599 O O . SER A 1 600 ? -29.407 -34.817 3.857 1.00 43.44 600 SER A O 1
ATOM 4601 N N . ARG A 1 601 ? -27.237 -34.973 3.244 1.00 43.91 601 ARG A N 1
ATOM 4602 C CA . ARG A 1 601 ? -27.452 -35.303 1.841 1.00 43.91 601 ARG A CA 1
ATOM 4603 C C . ARG A 1 601 ? -27.526 -36.807 1.712 1.00 43.91 601 ARG A C 1
ATOM 4605 O O . ARG A 1 601 ? -26.734 -37.470 2.422 1.00 43.91 601 ARG A O 1
#